Protein AF-0000000084536322 (afdb_homodimer)

pLDDT: mean 91.1, std 12.78, range [29.62, 98.75]

Nearest PDB structures (foldseek):
  8w9m-assembly1_B  TM=7.517E-01  e=1.528E-09  Nostoc sp. PCC 7120 = FACHB-418
  7ahd-assembly1_A  TM=7.537E-01  e=4.329E-07  Lactococcus lactis subsp. lactis
  7ahc-assembly1_B  TM=7.814E-01  e=4.216E-06  Lactococcus lactis subsp. lactis
  7ahh-assembly1_B  TM=7.239E-01  e=2.093E-06  Lactococcus lactis subsp. lactis
  7ahh-assembly1_A  TM=7.324E-01  e=3.387E-06  Lactococcus lactis subsp. lactis

Foldseek 3Di:
DVVVVVCVVVVVVVVVVVVVVVLVVQQCCCVPPVVDCLVHNHPVLLVVLLVVCVVVCQLVVQAVLLVLLLVLLLVLLCVQQLVLLLCLQLDVVSVVVCVVVCVVLVPPQLLVCLVVLCVVPNQDSSSLSSSLNSQQNNLLSVLSSVQSNPQDVVQLVVVVVVPPDDPVSCCVPGSCLSSVVSNLVSNLVSLVRSLVSSLSNLCPGHCGHLSVQLNVCNVVSNVSNNVNSVVSSVVVSVVVSVVSCVVCVVPNCVVVVPPPD/DVVVVVCVVVVVVVVVVVVVVVLVVQQCCCVPPVVDCLVHNHPVLLVVLLVVCVVVCQLVVQAVLLVLLLVLLLVLLCVQQLVLLLCLQLDVVSVVVCVVVCVVLVVPQLLVCLVVLCVVPNQDSSSLSSSLNSQQNNLLSVLSSVQSNPQDVVQVVVVVVVPPDDPVSCCVPGSCLSSVVSNLVSNLNSLVRSLVSSLSNLCPGHCGHLSVQLNVCSVVSNVSNNVNSVVSSVVVSVVVSVVSCVVCVVPNCVVVVPPVD

InterPro domains:
  IPR000515 ABC transporter type 1, transmembrane domain MetI-like [PF00528] (81-246)
  IPR000515 ABC transporter type 1, transmembrane domain MetI-like [PS50928] (63-244)
  IPR000515 ABC transporter type 1, transmembrane domain MetI-like [cd06261] (64-241)
  IPR035906 MetI-like superfamily [G3DSA:1.10.3720.10] (55-249)
  IPR035906 MetI-like superfamily [SSF161098] (57-245)

Secondary structure (DSSP, 8-state):
-HHHHHHHHHHHHHHHHHHHHHHHHHHHIIIIII--TTT---HHHHHHHHHHHHHHTHHHHHHHHHHHHHHHHHHHHHHHHHHHHHHHHH-HHHHHHHHHHHHHHTTS-GGGGHHHHHHHH-SSHHHHHHHHHHHHHHHHHHHHHHHHHT--HHHHHHHHHTT--SHHHHIIIIIHHHHHHHHHHHHHHHHHHHHHHHHHHHHHH-SSSHHHHHHHHHHTT-HHHHHHHHHHHHHHHHHHHHHHHHHHHHHTSTTTTTTT-/-HHHHHHHHHHHHHHHHHHHHHHHHHHHIIIIII--TTT---HHHHHHHHHHHHHHTHHHHHHHHHHHHHHHHHHHHHHHHHHHHHHHHH-HHHHHHHHHHHHHHTTS-GGGGHHHHHHHH-SSHHHHHHHHHHHHHHHHHHHHHHHHHT--HHHHHHHHHTT---HHHHIIIIIHHHHHHHHHHHHHHHHHHHHHHHHHHHHHH-SSSHHHHHHHHHHTT-HHHHHHHHHHHHHHHHHHHHHHHHHHHHHTSTTTTTTT-

Solvent-accessible surface area (backbone atoms only — not comparable to full-atom values): 24851 Å² total; per-residue (Å²): 117,66,64,64,52,49,50,50,51,53,52,51,43,45,32,53,48,32,52,52,48,51,48,50,50,44,33,45,42,18,63,68,67,64,62,35,52,73,79,36,46,30,56,67,47,26,53,53,41,44,50,52,37,57,73,71,45,51,53,56,57,21,46,48,46,41,49,50,21,48,48,47,6,49,51,50,18,50,68,48,13,43,56,50,7,43,44,33,25,73,32,68,67,49,26,46,37,47,47,60,57,48,66,64,53,63,48,32,51,33,68,70,43,44,66,57,25,34,66,76,51,36,71,36,57,63,15,25,6,48,27,12,16,56,34,21,21,54,44,22,20,53,24,22,20,50,19,38,58,62,47,59,62,66,61,55,51,52,38,38,73,75,63,46,72,49,65,69,54,40,39,62,72,45,37,44,67,66,14,41,67,34,34,52,51,12,46,55,55,14,51,58,43,16,51,50,26,34,40,52,24,15,40,74,38,37,87,52,24,45,32,15,47,30,44,52,26,49,75,68,59,34,38,25,50,23,51,38,37,38,51,47,52,10,52,53,50,48,50,50,51,51,50,49,49,53,52,43,52,64,64,72,39,50,73,62,65,61,67,77,112,118,66,64,64,50,49,51,49,49,51,51,49,43,44,32,51,48,32,51,52,50,51,49,50,50,44,32,45,40,18,65,69,67,64,63,34,52,72,79,36,46,29,56,67,47,26,54,51,40,43,50,50,37,57,72,70,45,51,52,57,57,21,47,49,45,41,49,50,20,49,48,48,6,49,51,49,16,50,68,48,12,42,56,50,7,42,45,31,24,73,32,69,67,49,27,44,39,46,46,61,55,47,66,63,54,61,46,31,53,34,67,70,43,43,64,56,26,34,67,76,51,35,70,35,58,63,15,25,6,46,28,12,16,57,35,19,20,51,45,23,20,54,24,22,18,49,19,38,56,61,48,59,62,65,61,54,51,51,38,37,74,74,65,46,72,48,66,69,54,41,40,64,72,45,38,44,67,67,13,40,69,36,33,51,53,13,46,54,54,13,50,57,43,17,51,48,26,33,40,53,24,16,39,75,39,37,86,52,24,46,31,16,48,30,45,52,26,49,76,70,61,34,37,26,50,24,52,37,36,39,51,48,52,10,51,52,51,48,50,51,52,51,51,50,50,54,53,43,51,66,65,71,40,51,72,63,67,59,68,78,111

Radius of gyration: 25.22 Å; Cα contacts (8 Å, |Δi|>4): 757; chains: 2; bounding box: 66×64×73 Å

Sequence (522 aa):
MNVNFIKTVKEKGIEALSLIVAIAIWQLAADVIVQNKFKLPSFYDVIISFSAIVKSGLIFTDTLTSLINFAIGIAGAFVIGIPLGIAMGWFKDINRAVDPIIEILRPIPPIAWIPFAIIWFGLTHQAAGFVVFAGMVFPIIINTYTGFKNVPKVYVEAARVLGCTRNLDLIRYIAIPSAMPSIVAGIRIAMGVGWMCLVAAEMFGSDSGLGYEIWHNYYMHRMDFVLVYMLLLGFVGLLIDRFFRHYVNAKLLRWTSGTVVMNVNFIKTVKEKGIEALSLIVAIAIWQLAADVIVQNKFKLPSFYDVIISFSAIVKSGLIFTDTLTSLINFAIGIAGAFVIGIPLGIAMGWFKDINRAVDPIIEILRPIPPIAWIPFAIIWFGLTHQAAGFVVFAGMVFPIIINTYTGFKNVPKVYVEAARVLGCTRNLDLIRYIAIPSAMPSIVAGIRIAMGVGWMCLVAAEMFGSDSGLGYEIWHNYYMHRMDFVLVYMLLLGFVGLLIDRFFRHYVNAKLLRWTSGTVV

Structure (mmCIF, N/CA/C/O backbone):
data_AF-0000000084536322-model_v1
#
loop_
_entity.id
_entity.type
_entity.pdbx_description
1 polymer 'ABC-type nitrate/sulfonate/bicarbonate transport system, permease component'
#
loop_
_atom_site.group_PDB
_atom_site.id
_atom_site.type_symbol
_atom_site.label_atom_id
_atom_site.label_alt_id
_atom_site.label_comp_id
_atom_site.label_asym_id
_atom_site.label_entity_id
_atom_site.label_seq_id
_atom_site.pdbx_PDB_ins_code
_atom_site.Cartn_x
_atom_site.Cartn_y
_atom_site.Cartn_z
_atom_site.occupancy
_atom_site.B_iso_or_equiv
_atom_site.auth_seq_id
_atom_site.auth_comp_id
_atom_site.auth_asym_id
_atom_site.auth_atom_id
_atom_site.pdbx_PDB_model_num
ATOM 1 N N . MET A 1 1 ? -15.969 12.898 40.719 1 42.91 1 MET A N 1
ATOM 2 C CA . MET A 1 1 ? -15.008 11.805 40.562 1 42.91 1 MET A CA 1
ATOM 3 C C . MET A 1 1 ? -15.695 10.555 40.031 1 42.91 1 MET A C 1
ATOM 5 O O . MET A 1 1 ? -15.117 9.812 39.219 1 42.91 1 MET A O 1
ATOM 9 N N . ASN A 1 2 ? -16.891 10.289 40.531 1 48.12 2 ASN A N 1
ATOM 10 C CA . ASN A 1 2 ? -17.672 9.094 40.219 1 48.12 2 ASN A CA 1
ATOM 11 C C . ASN A 1 2 ? -18.266 9.156 38.812 1 48.12 2 ASN A C 1
ATOM 13 O O . ASN A 1 2 ? -18.547 8.117 38.219 1 48.12 2 ASN A O 1
ATOM 17 N N . VAL A 1 3 ? -18.531 10.414 38.406 1 50.44 3 VAL A N 1
ATOM 18 C CA . VAL A 1 3 ? -19.203 10.594 37.125 1 50.44 3 VAL A CA 1
ATOM 19 C C . VAL A 1 3 ? -18.25 10.211 36 1 50.44 3 VAL A C 1
ATOM 21 O O . VAL A 1 3 ? -18.656 9.57 35.031 1 50.44 3 VAL A O 1
ATOM 24 N N . ASN A 1 4 ? -16.969 10.555 36.188 1 54.44 4 ASN A N 1
ATOM 25 C CA . ASN A 1 4 ? -15.969 10.211 35.156 1 54.44 4 ASN A CA 1
ATOM 26 C C . ASN A 1 4 ? -15.773 8.703 35.062 1 54.44 4 ASN A C 1
ATOM 28 O O . ASN A 1 4 ? -15.508 8.172 34 1 54.44 4 ASN A O 1
ATOM 32 N N . PHE A 1 5 ? -15.914 8.078 36.312 1 51.12 5 PHE A N 1
ATOM 33 C CA . PHE A 1 5 ? -15.75 6.629 36.344 1 51.12 5 PHE A CA 1
ATOM 34 C C . PHE A 1 5 ? -16.922 5.926 35.688 1 51.12 5 PHE A C 1
ATOM 36 O O . PHE A 1 5 ? -16.734 4.918 35 1 51.12 5 PHE A O 1
ATOM 43 N N . ILE A 1 6 ? -18.125 6.387 35.906 1 49.25 6 ILE A N 1
ATOM 44 C CA . ILE A 1 6 ? -19.328 5.781 35.312 1 49.25 6 ILE A CA 1
ATOM 45 C C . ILE A 1 6 ? -19.328 5.965 33.812 1 49.25 6 ILE A C 1
ATOM 47 O O . ILE A 1 6 ? -19.781 5.082 33.062 1 49.25 6 ILE A O 1
ATOM 51 N N . LYS A 1 7 ? -18.906 7.109 33.406 1 56.84 7 LYS A N 1
ATOM 52 C CA . LYS A 1 7 ? -18.812 7.391 31.969 1 56.84 7 LYS A CA 1
ATOM 53 C C . LYS A 1 7 ? -17.828 6.457 31.297 1 56.84 7 LYS A C 1
ATOM 55 O O . LYS A 1 7 ? -18.094 5.941 30.203 1 56.84 7 LYS A O 1
ATOM 60 N N . THR A 1 8 ? -16.875 6.129 32.062 1 63.84 8 THR A N 1
ATOM 61 C CA . THR A 1 8 ? -15.844 5.254 31.516 1 63.84 8 THR A CA 1
ATOM 62 C C . THR A 1 8 ? -16.344 3.814 31.438 1 63.84 8 THR A C 1
ATOM 64 O O . THR A 1 8 ? -16.109 3.125 30.453 1 63.84 8 THR A O 1
ATOM 67 N N . VAL A 1 9 ? -17.219 3.465 32.469 1 62.06 9 VAL A N 1
ATOM 68 C CA . VAL A 1 9 ? -17.734 2.102 32.5 1 62.06 9 VAL A CA 1
ATOM 69 C C . VAL A 1 9 ? -18.812 1.938 31.438 1 62.06 9 VAL A C 1
ATOM 71 O O . VAL A 1 9 ? -18.875 0.903 30.766 1 62.06 9 VAL A O 1
ATOM 74 N N . LYS A 1 10 ? -19.609 2.939 31.266 1 66.88 10 LYS A N 1
ATOM 75 C CA . LYS A 1 10 ? -20.656 2.908 30.25 1 66.88 10 LYS A CA 1
ATOM 76 C C . LYS A 1 10 ? -20.062 2.9 28.844 1 66.88 10 LYS A C 1
ATOM 78 O O . LYS A 1 10 ? -20.547 2.176 27.969 1 66.88 10 LYS A O 1
ATOM 83 N N . GLU A 1 11 ? -19.109 3.721 28.828 1 73.75 11 GLU A N 1
ATOM 84 C CA . GLU A 1 11 ? -18.438 3.787 27.531 1 73.75 11 GLU A CA 1
ATOM 85 C C . GLU A 1 11 ? -17.766 2.457 27.188 1 73.75 11 GLU A C 1
ATOM 87 O O . GLU A 1 11 ? -17.859 1.983 26.062 1 73.75 11 GLU A O 1
ATOM 92 N N . LYS A 1 12 ? -17.188 1.892 28.141 1 80.62 12 LYS A N 1
ATOM 93 C CA . LYS A 1 12 ? -16.562 0.585 27.938 1 80.62 12 LYS A CA 1
ATOM 94 C C . LYS A 1 12 ? -17.625 -0.498 27.719 1 80.62 12 LYS A C 1
ATOM 96 O O . LYS A 1 12 ? -17.375 -1.484 27.031 1 80.62 12 LYS A O 1
ATOM 101 N N . GLY A 1 13 ? -18.703 -0.196 28.203 1 87 13 GLY A N 1
ATOM 102 C CA . GLY A 1 13 ? -19.797 -1.136 28.062 1 87 13 GLY A CA 1
ATOM 103 C C . GLY A 1 13 ? -20.328 -1.216 26.656 1 87 13 GLY A C 1
ATOM 104 O O . GLY A 1 13 ? -20.562 -2.309 26.125 1 87 13 GLY A O 1
ATOM 105 N N . ILE A 1 14 ? -20.453 -0.108 26 1 89.81 14 ILE A N 1
ATOM 106 C CA . ILE A 1 14 ? -20.969 -0.072 24.641 1 89.81 14 ILE A CA 1
ATOM 107 C C . ILE A 1 14 ? -19.969 -0.75 23.703 1 89.81 14 ILE A C 1
ATOM 109 O O . ILE A 1 14 ? -20.359 -1.472 22.781 1 89.81 14 ILE A O 1
ATOM 113 N N . GLU A 1 15 ? -18.75 -0.482 23.891 1 90.88 15 GLU A N 1
ATOM 114 C CA . GLU A 1 15 ? -17.703 -1.081 23.078 1 90.88 15 GLU A CA 1
ATOM 115 C C . GLU A 1 15 ? -17.703 -2.602 23.203 1 90.88 15 GLU A C 1
ATOM 117 O O . GLU A 1 15 ? -17.625 -3.316 22.203 1 90.88 15 GLU A O 1
ATOM 122 N N . ALA A 1 16 ? -17.766 -3.094 24.422 1 92.62 16 ALA A N 1
ATOM 123 C CA . ALA A 1 16 ? -17.781 -4.535 24.656 1 92.62 16 ALA A CA 1
ATOM 124 C C . ALA A 1 16 ? -19.047 -5.168 24.078 1 92.62 16 ALA A C 1
ATOM 126 O O . ALA A 1 16 ? -18.984 -6.246 23.484 1 92.62 16 ALA A O 1
ATOM 127 N N . LEU A 1 17 ? -20.094 -4.52 24.266 1 93.62 17 LEU A N 1
ATOM 128 C CA . LEU A 1 17 ? -21.359 -5.023 23.75 1 93.62 17 LEU A CA 1
ATOM 129 C C . LEU A 1 17 ? -21.344 -5.086 22.234 1 93.62 17 LEU A C 1
ATOM 131 O O . LEU A 1 17 ? -21.875 -6.02 21.641 1 93.62 17 LEU A O 1
ATOM 135 N N . SER A 1 18 ? -20.797 -4.086 21.672 1 93.38 18 SER A N 1
ATOM 136 C CA . SER A 1 18 ? -20.719 -4.055 20.219 1 93.38 18 SER A CA 1
ATOM 137 C C . SER A 1 18 ? -19.922 -5.23 19.688 1 93.38 18 SER A C 1
ATOM 139 O O . SER A 1 18 ? -20.281 -5.832 18.672 1 93.38 18 SER A O 1
ATOM 141 N N . LEU A 1 19 ? -18.812 -5.523 20.25 1 94.12 19 LEU A N 1
ATOM 142 C CA . LEU A 1 19 ? -17.969 -6.637 19.828 1 94.12 19 LEU A CA 1
ATOM 143 C C . LEU A 1 19 ? -18.703 -7.965 20 1 94.12 19 LEU A C 1
ATOM 145 O O . LEU A 1 19 ? -18.641 -8.836 19.125 1 94.12 19 LEU A O 1
ATOM 149 N N . ILE A 1 20 ? -19.375 -8.117 21.109 1 95.56 20 ILE A N 1
ATOM 150 C CA . ILE A 1 20 ? -20.125 -9.336 21.406 1 95.56 20 ILE A CA 1
ATOM 151 C C . ILE A 1 20 ? -21.25 -9.516 20.375 1 95.56 20 ILE A C 1
ATOM 153 O O . ILE A 1 20 ? -21.453 -10.609 19.844 1 95.56 20 ILE A O 1
ATOM 157 N N . VAL A 1 21 ? -21.875 -8.461 20.094 1 95.69 21 VAL A N 1
ATOM 158 C CA . VAL A 1 21 ? -22.953 -8.5 19.125 1 95.69 21 VAL A CA 1
ATOM 159 C C . VAL A 1 21 ? -22.406 -8.828 17.75 1 95.69 21 VAL A C 1
ATOM 161 O O . VAL A 1 21 ? -22.984 -9.617 17 1 95.69 21 VAL A O 1
ATOM 164 N N . ALA A 1 22 ? -21.297 -8.195 17.406 1 94.88 22 ALA A N 1
ATOM 165 C CA . ALA A 1 22 ? -20.656 -8.453 16.109 1 94.88 22 ALA A CA 1
ATOM 166 C C . ALA A 1 22 ? -20.266 -9.922 15.977 1 94.88 22 ALA A C 1
ATOM 168 O O . ALA A 1 22 ? -20.469 -10.531 14.93 1 94.88 22 ALA A O 1
ATOM 169 N N . ILE A 1 23 ? -19.75 -10.461 17 1 96 23 ILE A N 1
ATOM 170 C CA . ILE A 1 23 ? -19.344 -11.859 17 1 96 23 ILE A CA 1
ATOM 171 C C . ILE A 1 23 ? -20.578 -12.766 16.906 1 96 23 ILE A C 1
ATOM 173 O O . ILE A 1 23 ? -20.562 -13.758 16.172 1 96 23 ILE A O 1
ATOM 177 N N . ALA A 1 24 ? -21.609 -12.445 17.641 1 96.62 24 ALA A N 1
ATOM 178 C CA . ALA A 1 24 ? -22.844 -13.219 17.609 1 96.62 24 ALA A CA 1
ATOM 179 C C . ALA A 1 24 ? -23.469 -13.188 16.219 1 96.62 24 ALA A C 1
ATOM 181 O O . ALA A 1 24 ? -23.922 -14.219 15.703 1 96.62 24 ALA A O 1
ATOM 182 N N . ILE A 1 25 ? -23.453 -12.055 15.633 1 96.12 25 ILE A N 1
ATOM 183 C CA . ILE A 1 25 ? -24 -11.914 14.289 1 96.12 25 ILE A CA 1
ATOM 184 C C . ILE A 1 25 ? -23.172 -12.742 13.312 1 96.12 25 ILE A C 1
ATOM 186 O O . ILE A 1 25 ? -23.719 -13.422 12.445 1 96.12 25 ILE A O 1
ATOM 190 N N . TRP A 1 26 ? -21.875 -12.664 13.461 1 95.88 26 TRP A N 1
ATOM 191 C CA . TRP A 1 26 ? -20.969 -13.438 12.617 1 95.88 26 TRP A CA 1
ATOM 192 C C . TRP A 1 26 ? -21.203 -14.93 12.781 1 95.88 26 TRP A C 1
ATOM 194 O O . TRP A 1 26 ? -21.344 -15.656 11.797 1 95.88 26 TRP A O 1
ATOM 204 N N . GLN A 1 27 ? -21.359 -15.367 13.977 1 96.44 27 GLN A N 1
ATOM 205 C CA . GLN A 1 27 ? -21.609 -16.781 14.266 1 96.44 27 GLN A CA 1
ATOM 206 C C . GLN A 1 27 ? -22.938 -17.234 13.656 1 96.44 27 GLN A C 1
ATOM 208 O O . GLN A 1 27 ? -23 -18.297 13.023 1 96.44 27 GLN A O 1
ATOM 213 N N . LEU A 1 28 ? -23.906 -16.438 13.82 1 96.56 28 LEU A N 1
ATOM 214 C CA . LEU A 1 28 ? -25.234 -16.766 13.312 1 96.56 28 LEU A CA 1
ATOM 215 C C . LEU A 1 28 ? -25.25 -16.734 11.789 1 96.56 28 LEU A C 1
ATOM 217 O O . LEU A 1 28 ? -25.875 -17.594 11.156 1 96.56 28 LEU A O 1
ATOM 221 N N . ALA A 1 29 ? -24.609 -15.742 11.242 1 96.06 29 ALA A N 1
ATOM 222 C CA . ALA A 1 29 ? -24.562 -15.633 9.789 1 96.06 29 ALA A CA 1
ATOM 223 C C . ALA A 1 29 ? -23.875 -16.844 9.172 1 96.06 29 ALA A C 1
ATOM 225 O O . ALA A 1 29 ? -24.312 -17.375 8.156 1 96.06 29 ALA A O 1
ATOM 226 N N . ALA A 1 30 ? -22.812 -17.266 9.742 1 96.12 30 ALA A N 1
ATOM 227 C CA . ALA A 1 30 ? -22.047 -18.406 9.219 1 96.12 30 ALA A CA 1
ATOM 228 C C . ALA A 1 30 ? -22.812 -19.703 9.359 1 96.12 30 ALA A C 1
ATOM 230 O O . ALA A 1 30 ? -22.922 -20.484 8.414 1 96.12 30 ALA A O 1
ATOM 231 N N . ASP A 1 31 ? -23.5 -19.875 10.516 1 94.81 31 ASP A N 1
ATOM 232 C CA . ASP A 1 31 ? -24.094 -21.172 10.844 1 94.81 31 ASP A CA 1
ATOM 233 C C . ASP A 1 31 ? -25.516 -21.281 10.297 1 94.81 31 ASP A C 1
ATOM 235 O O . ASP A 1 31 ? -25.969 -22.375 9.961 1 94.81 31 ASP A O 1
ATOM 239 N N . VAL A 1 32 ? -26.203 -20.156 10.219 1 94.5 32 VAL A N 1
ATOM 240 C CA . VAL A 1 32 ? -27.625 -20.234 9.914 1 94.5 32 VAL A CA 1
ATOM 241 C C . VAL A 1 32 ? -27.875 -19.734 8.492 1 94.5 32 VAL A C 1
ATOM 243 O O . VAL A 1 32 ? -28.703 -20.297 7.773 1 94.5 32 VAL A O 1
ATOM 246 N N . ILE A 1 33 ? -27.203 -18.75 8.07 1 93.62 33 ILE A N 1
ATOM 247 C CA . ILE A 1 33 ? -27.484 -18.141 6.781 1 93.62 33 ILE A CA 1
ATOM 248 C C . ILE A 1 33 ? -26.625 -18.781 5.695 1 93.62 33 ILE A C 1
ATOM 250 O O . ILE A 1 33 ? -27.156 -19.375 4.754 1 93.62 33 ILE A O 1
ATOM 254 N N . VAL A 1 34 ? -25.328 -18.734 5.801 1 94.06 34 VAL A N 1
ATOM 255 C CA . VAL A 1 34 ? -24.422 -19.203 4.766 1 94.06 34 VAL A CA 1
ATOM 256 C C . VAL A 1 34 ? -24.312 -20.734 4.832 1 94.06 34 VAL A C 1
ATOM 258 O O . VAL A 1 34 ? -24.375 -21.406 3.803 1 94.06 34 VAL A O 1
ATOM 261 N N . GLN A 1 35 ? -24.125 -21.328 5.949 1 94.62 35 GLN A N 1
ATOM 262 C CA . GLN A 1 35 ? -24.094 -22.766 6.203 1 94.62 35 GLN A CA 1
ATOM 263 C C . GLN A 1 35 ? -23.047 -23.453 5.324 1 94.62 35 GLN A C 1
ATOM 265 O O . GLN A 1 35 ? -23.312 -24.516 4.766 1 94.62 35 GLN A O 1
ATOM 270 N N . ASN A 1 36 ? -22.031 -22.812 4.945 1 95.62 36 ASN A N 1
ATOM 271 C CA . ASN A 1 36 ? -20.891 -23.297 4.176 1 95.62 36 ASN A CA 1
ATOM 272 C C . ASN A 1 36 ? -19.578 -22.75 4.711 1 95.62 36 ASN A C 1
ATOM 274 O O . ASN A 1 36 ? -19.266 -21.578 4.496 1 95.62 36 ASN A O 1
ATOM 278 N N . LYS A 1 37 ? -18.781 -23.578 5.324 1 93.81 37 LYS A N 1
ATOM 279 C CA . LYS A 1 37 ? -17.547 -23.172 5.977 1 93.81 37 LYS A CA 1
ATOM 280 C C . LYS A 1 37 ? -16.516 -22.672 4.953 1 93.81 37 LYS A C 1
ATOM 282 O O . LYS A 1 37 ? -15.602 -21.938 5.297 1 93.81 37 LYS A O 1
ATOM 287 N N . PHE A 1 38 ? -16.703 -23.156 3.74 1 95.12 38 PHE A N 1
ATOM 288 C CA . PHE A 1 38 ? -15.805 -22.719 2.672 1 95.12 38 PHE A CA 1
ATOM 289 C C . PHE A 1 38 ? -16.047 -21.266 2.303 1 95.12 38 PHE A C 1
ATOM 291 O O . PHE A 1 38 ? -15.117 -20.547 1.947 1 95.12 38 PHE A O 1
ATOM 298 N N . LYS A 1 39 ? -17.281 -20.891 2.455 1 95.81 39 LYS A N 1
ATOM 299 C CA . LYS A 1 39 ? -17.656 -19.531 2.109 1 95.81 39 LYS A CA 1
ATOM 300 C C . LYS A 1 39 ? -17.484 -18.594 3.305 1 95.81 39 LYS A C 1
ATOM 302 O O . LYS A 1 39 ? -17.062 -17.453 3.148 1 95.81 39 LYS A O 1
ATOM 307 N N . LEU A 1 40 ? -17.812 -19.062 4.453 1 97.5 40 LEU A N 1
ATOM 308 C CA . LEU A 1 40 ? -17.703 -18.25 5.66 1 97.5 40 LEU A CA 1
ATOM 309 C C . LEU A 1 40 ? -17.547 -19.141 6.895 1 97.5 40 LEU A C 1
ATOM 311 O O . LEU A 1 40 ? -18.531 -19.609 7.457 1 97.5 40 LEU A O 1
ATOM 315 N N . PRO A 1 41 ? -16.297 -19.25 7.316 1 97.75 41 PRO A N 1
ATOM 316 C CA . PRO A 1 41 ? -16.141 -19.953 8.586 1 97.75 41 PRO A CA 1
ATOM 317 C C . PRO A 1 41 ? -16.734 -19.203 9.773 1 97.75 41 PRO A C 1
ATOM 319 O O . PRO A 1 41 ? -16.766 -17.969 9.766 1 97.75 41 PRO A O 1
ATOM 322 N N . SER A 1 42 ? -17.172 -19.969 10.766 1 97.38 42 SER A N 1
ATOM 323 C CA . SER A 1 42 ? -17.766 -19.344 11.953 1 97.38 42 SER A CA 1
ATOM 324 C C . SER A 1 42 ? -16.672 -18.844 12.906 1 97.38 42 SER A C 1
ATOM 326 O O . SER A 1 42 ? -15.508 -19.188 12.75 1 97.38 42 SER A O 1
ATOM 328 N N . PHE A 1 43 ? -17.156 -18 13.789 1 97.19 43 PHE A N 1
ATOM 329 C CA . PHE A 1 43 ? -16.25 -17.531 14.82 1 97.19 43 PHE A CA 1
ATOM 330 C C . PHE A 1 43 ? -15.68 -18.688 15.617 1 97.19 43 PHE A C 1
ATOM 332 O O . PHE A 1 43 ? -14.484 -18.719 15.93 1 97.19 43 PHE A O 1
ATOM 339 N N . TYR A 1 44 ? -16.469 -19.609 15.859 1 96.62 44 TYR A N 1
ATOM 340 C CA . TYR A 1 44 ? -16.062 -20.797 16.609 1 96.62 44 TYR A CA 1
ATOM 341 C C . TYR A 1 44 ? -15 -21.562 15.844 1 96.62 44 TYR A C 1
ATOM 343 O O . TYR A 1 44 ? -14 -22 16.422 1 96.62 44 TYR A O 1
ATOM 351 N N . ASP A 1 45 ? -15.18 -21.734 14.539 1 97.5 45 ASP A N 1
ATOM 352 C CA . ASP A 1 45 ? -14.203 -22.422 13.703 1 97.5 45 ASP A CA 1
ATOM 353 C C . ASP A 1 45 ? -12.844 -21.719 13.758 1 97.5 45 ASP A C 1
ATOM 355 O O . ASP A 1 45 ? -11.805 -22.375 13.82 1 97.5 45 ASP A O 1
ATOM 359 N N . VAL A 1 46 ? -12.891 -20.453 13.75 1 97.56 46 VAL A N 1
ATOM 360 C CA . VAL A 1 46 ? -11.68 -19.656 13.727 1 97.56 46 VAL A CA 1
ATOM 361 C C . VAL A 1 46 ? -10.938 -19.797 15.055 1 97.56 46 VAL A C 1
ATOM 363 O O . VAL A 1 46 ? -9.711 -19.891 15.078 1 97.56 46 VAL A O 1
ATOM 366 N N . ILE A 1 47 ? -11.68 -19.859 16.156 1 97.25 47 ILE A N 1
ATOM 367 C CA . ILE A 1 47 ? -11.07 -20 17.469 1 97.25 47 ILE A CA 1
ATOM 368 C C . ILE A 1 47 ? -10.398 -21.375 17.594 1 97.25 47 ILE A C 1
ATOM 370 O O . ILE A 1 47 ? -9.297 -21.484 18.141 1 97.25 47 ILE A O 1
ATOM 374 N N . ILE A 1 48 ? -11.008 -22.359 17.078 1 97.38 48 ILE A N 1
ATOM 375 C CA . ILE A 1 48 ? -10.461 -23.703 17.125 1 97.38 48 ILE A CA 1
ATOM 376 C C . ILE A 1 48 ? -9.203 -23.797 16.266 1 97.38 48 ILE A C 1
ATOM 378 O O . ILE A 1 48 ? -8.188 -24.359 16.688 1 97.38 48 ILE A O 1
ATOM 382 N N . SER A 1 49 ? -9.305 -23.234 15.094 1 97.75 49 SER A N 1
ATOM 383 C CA . SER A 1 49 ? -8.156 -23.25 14.203 1 97.75 49 SER A CA 1
ATOM 384 C C . SER A 1 49 ? -6.992 -22.453 14.789 1 97.75 49 SER A C 1
ATOM 386 O O . SER A 1 49 ? -5.828 -22.828 14.633 1 97.75 49 SER A O 1
ATOM 388 N N . PHE A 1 50 ? -7.363 -21.359 15.422 1 97.44 50 PHE A N 1
ATOM 389 C CA . PHE A 1 50 ? -6.328 -20.578 16.094 1 97.44 50 PHE A CA 1
ATOM 390 C C . PHE A 1 50 ? -5.633 -21.406 17.172 1 97.44 50 PHE A C 1
ATOM 392 O O . PHE A 1 50 ? -4.406 -21.406 17.266 1 97.44 50 PHE A O 1
ATOM 399 N N . SER A 1 51 ? -6.395 -22.109 17.938 1 96.69 51 SER A N 1
ATOM 400 C CA . SER A 1 51 ? -5.852 -22.953 19 1 96.69 51 SER A CA 1
ATOM 401 C C . SER A 1 51 ? -4.957 -24.047 18.422 1 96.69 51 SER A C 1
ATOM 403 O O . SER A 1 51 ? -3.924 -24.391 19.016 1 96.69 51 SER A O 1
ATOM 405 N N . ALA A 1 52 ? -5.312 -24.547 17.328 1 96.56 52 ALA A N 1
ATOM 406 C CA . ALA A 1 52 ? -4.527 -25.594 16.672 1 96.56 52 ALA A CA 1
ATOM 407 C C . ALA A 1 52 ? -3.172 -25.062 16.219 1 96.56 52 ALA A C 1
ATOM 409 O O . ALA A 1 52 ? -2.15 -25.734 16.375 1 96.56 52 ALA A O 1
ATOM 410 N N . ILE A 1 53 ? -3.164 -23.859 15.664 1 95.75 53 ILE A N 1
ATOM 411 C CA . ILE A 1 53 ? -1.938 -23.25 15.164 1 95.75 53 ILE A CA 1
ATOM 412 C C . ILE A 1 53 ? -1.002 -22.938 16.328 1 95.75 53 ILE A C 1
ATOM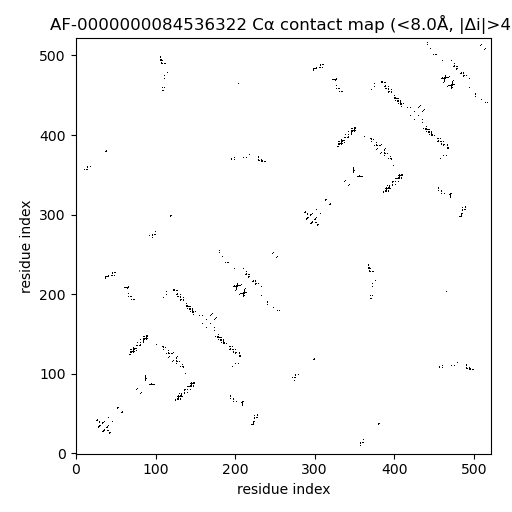 414 O O . ILE A 1 53 ? 0.211 -23.125 16.219 1 95.75 53 ILE A O 1
ATOM 418 N N . VAL A 1 54 ? -1.554 -22.484 17.453 1 94.94 54 VAL A N 1
ATOM 419 C CA . VAL A 1 54 ? -0.764 -22.156 18.625 1 94.94 54 VAL A CA 1
ATOM 420 C C . VAL A 1 54 ? -0.157 -23.422 19.234 1 94.94 54 VAL A C 1
ATOM 422 O O . VAL A 1 54 ? 1.022 -23.438 19.578 1 94.94 54 VAL A O 1
ATOM 425 N N . LYS A 1 55 ? -0.935 -24.438 19.297 1 95.44 55 LYS A N 1
ATOM 426 C CA . LYS A 1 55 ? -0.495 -25.703 19.891 1 95.44 55 LYS A CA 1
ATOM 427 C C . LYS A 1 55 ? 0.602 -26.359 19.062 1 95.44 55 LYS A C 1
ATOM 429 O O . LYS A 1 55 ? 1.518 -26.984 19.609 1 95.44 55 LYS A O 1
ATOM 434 N N . SER A 1 56 ? 0.553 -26.219 17.781 1 94.38 56 SER A N 1
ATOM 435 C CA . SER A 1 56 ? 1.53 -26.828 16.891 1 94.38 56 SER A CA 1
ATOM 436 C C . SER A 1 56 ? 2.836 -26.047 16.875 1 94.38 56 SER A C 1
ATOM 438 O O . SER A 1 56 ? 3.867 -26.562 16.422 1 94.38 56 SER A O 1
ATOM 440 N N . GLY A 1 57 ? 2.805 -24.75 17.297 1 92.75 57 GLY A N 1
ATOM 441 C CA . GLY A 1 57 ? 3.986 -23.891 17.281 1 92.75 57 GLY A CA 1
ATOM 442 C C . GLY A 1 57 ? 4.23 -23.25 15.938 1 92.75 57 GLY A C 1
ATOM 443 O O . GLY A 1 57 ? 5.145 -22.438 15.789 1 92.75 57 GLY A O 1
ATOM 444 N N . LEU A 1 58 ? 3.418 -23.531 14.969 1 90.75 58 LEU A N 1
ATOM 445 C CA . LEU A 1 58 ? 3.541 -23 13.617 1 90.75 58 LEU A CA 1
ATOM 446 C C . LEU A 1 58 ? 3.438 -21.484 13.625 1 90.75 58 LEU A C 1
ATOM 448 O O . LEU A 1 58 ? 4.039 -20.812 12.781 1 90.75 58 LEU A O 1
ATOM 452 N N . ILE A 1 59 ? 2.73 -21.031 14.578 1 92.62 59 ILE A N 1
ATOM 453 C CA . ILE A 1 59 ? 2.537 -19.594 14.688 1 92.62 59 ILE A CA 1
ATOM 454 C C . ILE A 1 59 ? 3.887 -18.906 14.875 1 92.62 59 ILE A C 1
ATOM 456 O O . ILE A 1 59 ? 4.133 -17.844 14.297 1 92.62 59 ILE A O 1
ATOM 460 N N . PHE A 1 60 ? 4.805 -19.438 15.609 1 94.31 60 PHE A N 1
ATOM 461 C CA . PHE A 1 60 ? 6.098 -18.828 15.898 1 94.31 60 PHE A CA 1
ATOM 462 C C . PHE A 1 60 ? 7.016 -18.906 14.68 1 94.31 60 PHE A C 1
ATOM 464 O O . PHE A 1 60 ? 7.652 -17.922 14.32 1 94.31 60 PHE A O 1
ATOM 471 N N . THR A 1 61 ? 7.023 -20.078 14.07 1 95.31 61 THR A N 1
ATOM 472 C CA . THR A 1 61 ? 7.891 -20.266 12.914 1 95.31 61 THR A CA 1
ATOM 473 C C . THR A 1 61 ? 7.438 -19.391 11.75 1 95.31 61 THR A C 1
ATOM 475 O O . THR A 1 61 ? 8.258 -18.75 11.086 1 95.31 61 THR A O 1
ATOM 478 N N . ASP A 1 62 ? 6.137 -19.328 11.516 1 97.12 62 ASP A N 1
ATOM 479 C CA . ASP A 1 62 ? 5.598 -18.516 10.43 1 97.12 62 ASP A CA 1
ATOM 480 C C . ASP A 1 62 ? 5.816 -17.031 10.695 1 97.12 62 ASP A C 1
ATOM 482 O O . ASP A 1 62 ? 6.176 -16.281 9.789 1 97.12 62 ASP A O 1
ATOM 486 N N . THR A 1 63 ? 5.609 -16.672 11.93 1 97.62 63 THR A N 1
ATOM 487 C CA . THR A 1 63 ? 5.793 -15.266 12.297 1 97.62 63 THR A CA 1
ATOM 488 C C . THR A 1 63 ? 7.262 -14.867 12.172 1 97.62 63 THR A C 1
ATOM 490 O O . THR A 1 63 ? 7.574 -13.797 11.641 1 97.62 63 THR A O 1
ATOM 493 N N . LEU A 1 64 ? 8.125 -15.695 12.602 1 97.44 64 LEU A N 1
ATOM 494 C CA . LEU A 1 64 ? 9.555 -15.406 12.523 1 97.44 64 LEU A CA 1
ATOM 495 C C . LEU A 1 64 ? 10 -15.281 11.07 1 97.44 64 LEU A C 1
ATOM 497 O O . LEU A 1 64 ? 10.789 -14.398 10.734 1 97.44 64 LEU A O 1
ATOM 501 N N . THR A 1 65 ? 9.516 -16.172 10.289 1 98 65 THR A N 1
ATOM 502 C CA . THR A 1 65 ? 9.844 -16.125 8.867 1 98 65 THR A CA 1
ATOM 503 C C . THR A 1 65 ? 9.398 -14.789 8.258 1 98 65 THR A C 1
ATOM 505 O O . THR A 1 65 ? 10.164 -14.156 7.527 1 98 65 THR A O 1
ATOM 508 N N . SER A 1 66 ? 8.18 -14.398 8.523 1 98.5 66 SER A N 1
ATOM 509 C CA . SER A 1 66 ? 7.668 -13.133 8 1 98.5 66 SER A CA 1
ATOM 510 C C . SER A 1 66 ? 8.484 -11.953 8.508 1 98.5 66 SER A C 1
ATOM 512 O O . SER A 1 66 ? 8.734 -11 7.77 1 98.5 66 SER A O 1
ATOM 514 N N . LEU A 1 67 ? 8.898 -12.047 9.766 1 98.06 67 LEU A N 1
ATOM 515 C CA . LEU A 1 67 ? 9.68 -10.961 10.344 1 98.06 67 LEU A CA 1
ATOM 516 C C . LEU A 1 67 ? 11.062 -10.883 9.703 1 98.06 67 LEU A C 1
ATOM 518 O O . LEU A 1 67 ? 11.602 -9.789 9.508 1 98.06 67 LEU A O 1
ATOM 522 N N . ILE A 1 68 ? 11.641 -11.992 9.391 1 98.19 68 ILE A N 1
ATOM 523 C CA . ILE A 1 68 ? 12.938 -12.031 8.727 1 98.19 68 ILE A CA 1
ATOM 524 C C . ILE A 1 68 ? 12.82 -11.43 7.328 1 98.19 68 ILE A C 1
ATOM 526 O O . ILE A 1 68 ? 13.633 -10.586 6.934 1 98.19 68 ILE A O 1
ATOM 530 N N . ASN A 1 69 ? 11.82 -11.891 6.605 1 98.62 69 ASN A N 1
ATOM 531 C CA . ASN A 1 69 ? 11.578 -11.336 5.281 1 98.62 69 ASN A CA 1
ATOM 532 C C . ASN A 1 69 ? 11.422 -9.82 5.332 1 98.62 69 ASN A C 1
ATOM 534 O O . ASN A 1 69 ? 11.992 -9.102 4.512 1 98.62 69 ASN A O 1
ATOM 538 N N . PHE A 1 70 ? 10.664 -9.383 6.285 1 98.44 70 PHE A N 1
ATOM 539 C CA . PHE A 1 70 ? 10.398 -7.961 6.461 1 98.44 70 PHE A CA 1
ATOM 540 C C . PHE A 1 70 ? 11.68 -7.211 6.793 1 98.44 70 PHE A C 1
ATOM 542 O O . PHE A 1 70 ? 11.938 -6.133 6.246 1 98.44 70 PHE A O 1
ATOM 549 N N . ALA A 1 71 ? 12.484 -7.773 7.641 1 98.19 71 ALA A N 1
ATOM 550 C CA . ALA A 1 71 ? 13.734 -7.152 8.078 1 98.19 71 ALA A CA 1
ATOM 551 C C . ALA A 1 71 ? 14.695 -6.992 6.902 1 98.19 71 ALA A C 1
ATOM 553 O O . ALA A 1 71 ? 15.414 -5.992 6.812 1 98.19 71 ALA A O 1
ATOM 554 N N . ILE A 1 72 ? 14.727 -7.891 6.074 1 98.5 72 ILE A N 1
ATOM 555 C CA . ILE A 1 72 ? 15.602 -7.832 4.906 1 98.5 72 ILE A CA 1
ATOM 556 C C . ILE A 1 72 ? 15.195 -6.664 4.012 1 98.5 72 ILE A C 1
ATOM 558 O O . ILE A 1 72 ? 16.047 -5.906 3.539 1 98.5 72 ILE A O 1
ATOM 562 N N . GLY A 1 73 ? 13.891 -6.57 3.795 1 98.62 73 GLY A N 1
ATOM 563 C CA . GLY A 1 73 ? 13.391 -5.453 3.008 1 98.62 73 GLY A CA 1
ATOM 564 C C . GLY A 1 73 ? 13.68 -4.105 3.635 1 98.62 73 GLY A C 1
ATOM 565 O O . GLY A 1 73 ? 14.086 -3.168 2.943 1 98.62 73 GLY A O 1
ATOM 566 N N . ILE A 1 74 ? 13.516 -4.039 4.93 1 97.94 74 ILE A N 1
ATOM 567 C CA . ILE A 1 74 ? 13.789 -2.812 5.676 1 97.94 74 ILE A CA 1
ATOM 568 C C . ILE A 1 74 ? 15.258 -2.441 5.551 1 97.94 74 ILE A C 1
ATOM 570 O O . ILE A 1 74 ? 15.594 -1.286 5.277 1 97.94 74 ILE A O 1
ATOM 574 N N . ALA A 1 75 ? 16.062 -3.414 5.758 1 98.44 75 ALA A N 1
ATOM 575 C CA . ALA A 1 75 ? 17.5 -3.184 5.684 1 98.44 75 ALA A CA 1
ATOM 576 C C . ALA A 1 75 ? 17.906 -2.656 4.309 1 98.44 75 ALA A C 1
ATOM 578 O O . ALA A 1 75 ? 18.656 -1.687 4.203 1 98.44 75 ALA A O 1
ATOM 579 N N . GLY A 1 76 ? 17.422 -3.254 3.311 1 98.56 76 GLY A N 1
ATOM 580 C CA . GLY A 1 76 ? 17.703 -2.781 1.963 1 98.56 76 GLY A CA 1
ATOM 581 C C . GLY A 1 76 ? 17.203 -1.369 1.711 1 98.56 76 GLY A C 1
ATOM 582 O O . GLY A 1 76 ? 17.906 -0.555 1.117 1 98.56 76 GLY A O 1
ATOM 583 N N . ALA A 1 77 ? 15.992 -1.106 2.156 1 98.62 77 ALA A N 1
ATOM 584 C CA . ALA A 1 77 ? 15.383 0.205 1.95 1 98.62 77 ALA A CA 1
ATOM 585 C C . ALA A 1 77 ? 16.156 1.292 2.689 1 98.62 77 ALA A C 1
ATOM 587 O O . ALA A 1 77 ? 16.297 2.41 2.191 1 98.62 77 ALA A O 1
ATOM 588 N N . PHE A 1 78 ? 16.641 0.959 3.879 1 98.19 78 PHE A N 1
ATOM 589 C CA . PHE A 1 78 ? 17.422 1.917 4.656 1 98.19 78 PHE A CA 1
ATOM 590 C C . PHE A 1 78 ? 18.781 2.158 4.008 1 98.19 78 PHE A C 1
ATOM 592 O O . PHE A 1 78 ? 19.203 3.305 3.85 1 98.19 78 PHE A O 1
ATOM 599 N N . VAL A 1 79 ? 19.406 1.13 3.617 1 98.38 79 VAL A N 1
ATOM 600 C CA . VAL A 1 79 ? 20.781 1.191 3.104 1 98.38 79 VAL A CA 1
ATOM 601 C C . VAL A 1 79 ? 20.797 1.942 1.773 1 98.38 79 VAL A C 1
ATOM 603 O O . VAL A 1 79 ? 21.75 2.67 1.477 1 98.38 79 VAL A O 1
ATOM 606 N N . ILE A 1 80 ? 19.766 1.847 1.02 1 98.44 80 ILE A N 1
ATOM 607 C CA . ILE A 1 80 ? 19.75 2.467 -0.301 1 98.44 80 ILE A CA 1
ATOM 608 C C . ILE A 1 80 ? 18.938 3.758 -0.254 1 98.44 80 ILE A C 1
ATOM 610 O O . ILE A 1 80 ? 19.359 4.793 -0.763 1 98.44 80 ILE A O 1
ATOM 614 N N . GLY A 1 81 ? 17.797 3.701 0.366 1 98.69 81 GLY A N 1
ATOM 615 C CA . GLY A 1 81 ? 16.844 4.801 0.338 1 98.69 81 GLY A CA 1
ATOM 616 C C . GLY A 1 81 ? 17.344 6.043 1.05 1 98.69 81 GLY A C 1
ATOM 617 O O . GLY A 1 81 ? 17.234 7.152 0.521 1 98.69 81 GLY A O 1
ATOM 618 N N . ILE A 1 82 ? 17.859 5.863 2.223 1 97.94 82 ILE A N 1
ATOM 619 C CA . ILE A 1 82 ? 18.281 7.008 3.029 1 97.94 82 ILE A CA 1
ATOM 620 C C . ILE A 1 82 ? 19.484 7.684 2.381 1 97.94 82 ILE A C 1
ATOM 622 O O . ILE A 1 82 ? 19.453 8.883 2.1 1 97.94 82 ILE A O 1
ATOM 626 N N . PRO A 1 83 ? 20.578 6.977 2.016 1 98.06 83 PRO A N 1
ATOM 627 C CA . PRO A 1 83 ? 21.734 7.629 1.384 1 98.06 83 PRO A CA 1
ATOM 628 C C . PRO A 1 83 ? 21.375 8.289 0.055 1 98.06 83 PRO A C 1
ATOM 630 O O . PRO A 1 83 ? 21.859 9.391 -0.239 1 98.06 83 PRO A O 1
ATOM 633 N N . LEU A 1 84 ? 20.578 7.652 -0.716 1 98.44 84 LEU A N 1
ATOM 634 C CA . LEU A 1 84 ? 20.188 8.242 -1.994 1 98.44 84 LEU A CA 1
ATOM 635 C C . LEU A 1 84 ? 19.359 9.5 -1.783 1 98.44 84 LEU A C 1
ATOM 637 O O . LEU A 1 84 ? 19.531 10.492 -2.496 1 98.44 84 LEU A O 1
ATOM 641 N N . GLY A 1 85 ? 18.422 9.445 -0.823 1 98.44 85 GLY A N 1
ATOM 642 C CA . GLY A 1 85 ? 17.656 10.633 -0.479 1 98.44 85 GLY A CA 1
ATOM 643 C C . GLY A 1 85 ? 18.516 11.789 -0.001 1 98.44 85 GLY A C 1
ATOM 644 O O . GLY A 1 85 ? 18.281 12.938 -0.36 1 98.44 85 GLY A O 1
ATOM 645 N N . ILE A 1 86 ? 19.484 11.461 0.777 1 97.44 86 ILE A N 1
ATOM 646 C CA . ILE A 1 86 ? 20.438 12.461 1.267 1 97.44 86 ILE A CA 1
ATOM 647 C C . ILE A 1 86 ? 21.203 13.062 0.092 1 97.44 86 ILE A C 1
ATOM 649 O O . ILE A 1 86 ? 21.297 14.289 -0.03 1 97.44 86 ILE A O 1
ATOM 653 N N . ALA A 1 87 ? 21.703 12.203 -0.761 1 97.44 87 ALA A N 1
ATOM 654 C CA . ALA A 1 87 ? 22.484 12.672 -1.9 1 97.44 87 ALA A CA 1
ATOM 655 C C . ALA A 1 87 ? 21.656 13.562 -2.814 1 97.44 87 ALA A C 1
ATOM 657 O O . ALA A 1 87 ? 22.125 14.602 -3.283 1 97.44 87 ALA A O 1
ATOM 658 N N . MET A 1 88 ? 20.469 13.227 -3.047 1 97.56 88 MET A N 1
ATOM 659 C CA . MET A 1 88 ? 19.578 14.008 -3.908 1 97.56 88 MET A CA 1
ATOM 660 C C . MET A 1 88 ? 19.219 15.336 -3.258 1 97.56 88 MET A C 1
ATOM 662 O O . MET A 1 88 ? 19.109 16.359 -3.941 1 97.56 88 MET A O 1
ATOM 666 N N . GLY A 1 89 ? 19.016 15.281 -1.972 1 95.75 89 GLY A N 1
ATOM 667 C CA . GLY A 1 89 ? 18.641 16.484 -1.26 1 95.75 89 GLY A CA 1
ATOM 668 C C . GLY A 1 89 ? 19.797 17.453 -1.085 1 95.75 89 GLY A C 1
ATOM 669 O O . GLY A 1 89 ? 19.594 18.672 -1.047 1 95.75 89 GLY A O 1
ATOM 670 N N . TRP A 1 90 ? 20.969 16.953 -0.978 1 93.88 90 TRP A N 1
ATOM 671 C CA . TRP A 1 90 ? 22.141 17.766 -0.653 1 93.88 90 TRP A CA 1
ATOM 672 C C . TRP A 1 90 ? 22.812 18.266 -1.92 1 93.88 90 TRP A C 1
ATOM 674 O O . TRP A 1 90 ? 23.375 19.375 -1.934 1 93.88 90 TRP A O 1
ATOM 684 N N . PHE A 1 91 ? 22.797 17.484 -2.996 1 94.25 91 PHE A N 1
ATOM 685 C CA . PHE A 1 91 ? 23.453 17.844 -4.242 1 94.25 91 PHE A CA 1
ATOM 686 C C . PHE A 1 91 ? 22.438 18.047 -5.359 1 94.25 91 PHE A C 1
ATOM 688 O O . PHE A 1 91 ? 21.781 17.078 -5.777 1 94.25 91 PHE A O 1
ATOM 695 N N . LYS A 1 92 ? 22.469 19.156 -5.918 1 93.38 92 LYS A N 1
ATOM 696 C CA . LYS A 1 92 ? 21.5 19.516 -6.953 1 93.38 92 LYS A CA 1
ATOM 697 C C . LYS A 1 92 ? 21.703 18.656 -8.211 1 93.38 92 LYS A C 1
ATOM 699 O O . LYS A 1 92 ? 20.734 18.234 -8.836 1 93.38 92 LYS A O 1
ATOM 704 N N . ASP A 1 93 ? 22.906 18.406 -8.523 1 94.12 93 ASP A N 1
ATOM 705 C CA . ASP A 1 93 ? 23.203 17.656 -9.742 1 94.12 93 ASP A CA 1
ATOM 706 C C . ASP A 1 93 ? 22.766 16.203 -9.609 1 94.12 93 ASP A C 1
ATOM 708 O O . ASP A 1 93 ? 22.344 15.586 -10.594 1 94.12 93 ASP A O 1
ATOM 712 N N . ILE A 1 94 ? 22.922 15.641 -8.43 1 96.12 94 ILE A N 1
ATOM 713 C CA . ILE A 1 94 ? 22.484 14.266 -8.219 1 96.12 94 ILE A CA 1
ATOM 714 C C . ILE A 1 94 ? 20.953 14.18 -8.328 1 96.12 94 ILE A C 1
ATOM 716 O O . ILE A 1 94 ? 20.422 13.25 -8.93 1 96.12 94 ILE A O 1
ATOM 720 N N . ASN A 1 95 ? 20.328 15.117 -7.766 1 96.62 95 ASN A N 1
ATOM 721 C CA . ASN A 1 95 ? 18.875 15.164 -7.875 1 96.62 95 ASN A CA 1
ATOM 722 C C . ASN A 1 95 ? 18.438 15.234 -9.336 1 96.62 95 ASN A C 1
ATOM 724 O O . ASN A 1 95 ? 17.531 14.508 -9.742 1 96.62 95 ASN A O 1
ATOM 728 N N . ARG A 1 96 ? 19.062 16.078 -10.086 1 95 96 ARG A N 1
ATOM 729 C CA . ARG A 1 96 ? 18.688 16.266 -11.484 1 95 96 ARG A CA 1
ATOM 730 C C . ARG A 1 96 ? 18.922 14.977 -12.281 1 95 96 ARG A C 1
ATOM 732 O O . ARG A 1 96 ? 18.172 14.672 -13.203 1 95 96 ARG A O 1
ATOM 739 N N . ALA A 1 97 ? 19.906 14.258 -11.898 1 95.5 97 ALA A N 1
ATOM 740 C CA . ALA A 1 97 ? 20.266 13.039 -12.609 1 95.5 97 ALA A CA 1
ATOM 741 C C . ALA A 1 97 ? 19.375 11.867 -12.195 1 95.5 97 ALA A C 1
ATOM 743 O O . ALA A 1 97 ? 18.969 11.055 -13.031 1 95.5 97 ALA A O 1
ATOM 744 N N . VAL A 1 98 ? 19.016 11.758 -10.938 1 97.25 98 VAL A N 1
ATOM 745 C CA . VAL A 1 98 ? 18.391 10.562 -10.391 1 97.25 98 VAL A CA 1
ATOM 746 C C . VAL A 1 98 ? 16.875 10.734 -10.398 1 97.25 98 VAL A C 1
ATOM 748 O O . VAL A 1 98 ? 16.125 9.766 -10.594 1 97.25 98 VAL A O 1
ATOM 751 N N . ASP A 1 99 ? 16.406 11.93 -10.297 1 96.25 99 ASP A N 1
ATOM 752 C CA . ASP A 1 99 ? 14.977 12.227 -10.148 1 96.25 99 ASP A CA 1
ATOM 753 C C . ASP A 1 99 ? 14.18 11.664 -11.328 1 96.25 99 ASP A C 1
ATOM 755 O O . ASP A 1 99 ? 13.125 11.055 -11.133 1 96.25 99 ASP A O 1
ATOM 759 N N . PRO A 1 100 ? 14.672 11.828 -12.523 1 94.81 100 PRO A N 1
ATOM 760 C CA . PRO A 1 100 ? 13.906 11.289 -13.656 1 94.81 100 PRO A CA 1
ATOM 761 C C . PRO A 1 100 ? 13.758 9.773 -13.594 1 94.81 100 PRO A C 1
ATOM 763 O O . PRO A 1 100 ? 12.727 9.234 -14 1 94.81 100 PRO A O 1
ATOM 766 N N . ILE A 1 101 ? 14.711 9.102 -13.133 1 95.44 101 ILE A N 1
ATOM 767 C CA . ILE A 1 101 ? 14.68 7.652 -13.016 1 95.44 101 ILE A CA 1
ATOM 768 C C . ILE A 1 101 ? 13.672 7.242 -11.945 1 95.44 101 ILE A C 1
ATOM 770 O O . ILE A 1 101 ? 12.867 6.332 -12.156 1 95.44 101 ILE A O 1
ATOM 774 N N . ILE A 1 102 ? 13.719 7.934 -10.875 1 96 102 ILE A N 1
ATOM 775 C CA . ILE A 1 102 ? 12.797 7.668 -9.773 1 96 102 ILE A CA 1
ATOM 776 C C . ILE A 1 102 ? 11.367 7.922 -10.234 1 96 102 ILE A C 1
ATOM 778 O O . ILE A 1 102 ? 10.453 7.156 -9.898 1 96 102 ILE A O 1
ATOM 782 N N . GLU A 1 103 ? 11.172 8.93 -11 1 93 103 GLU A N 1
ATOM 783 C CA . GLU A 1 103 ? 9.844 9.305 -11.461 1 93 103 GLU A CA 1
ATOM 784 C C . GLU A 1 103 ? 9.242 8.227 -12.359 1 93 103 GLU A C 1
ATOM 786 O O . GLU A 1 103 ? 8.023 8.055 -12.406 1 93 103 GLU A O 1
ATOM 791 N N . ILE A 1 104 ? 10.031 7.469 -12.992 1 92.25 104 ILE A N 1
ATOM 792 C CA . ILE A 1 104 ? 9.57 6.406 -13.875 1 92.25 104 ILE A CA 1
ATOM 793 C C . ILE A 1 104 ? 9.312 5.137 -13.078 1 92.25 104 ILE A C 1
ATOM 795 O O . ILE A 1 104 ? 8.344 4.422 -13.32 1 92.25 104 ILE A O 1
ATOM 799 N N . LEU A 1 105 ? 10.117 4.852 -12.125 1 95.19 105 LEU A N 1
ATOM 800 C CA . LEU A 1 105 ? 10.078 3.584 -11.398 1 95.19 105 LEU A CA 1
ATOM 801 C C . LEU A 1 105 ? 9.07 3.645 -10.25 1 95.19 105 LEU A C 1
ATOM 803 O O . LEU A 1 105 ? 8.422 2.646 -9.938 1 95.19 105 LEU A O 1
ATOM 807 N N . ARG A 1 106 ? 8.969 4.797 -9.672 1 94.94 106 ARG A N 1
ATOM 808 C CA . ARG A 1 106 ? 8.211 4.984 -8.438 1 94.94 106 ARG A CA 1
ATOM 809 C C . ARG A 1 106 ? 6.746 4.609 -8.641 1 94.94 106 ARG A C 1
ATOM 811 O O . ARG A 1 106 ? 6.133 3.986 -7.77 1 94.94 106 ARG A O 1
ATOM 818 N N . PRO A 1 107 ? 6.191 4.934 -9.812 1 94.25 107 PRO A N 1
ATOM 819 C CA . PRO A 1 107 ? 4.766 4.652 -9.992 1 94.25 107 PRO A CA 1
ATOM 820 C C . PRO A 1 107 ? 4.48 3.164 -10.18 1 94.25 107 PRO A C 1
ATOM 822 O O . PRO A 1 107 ? 3.326 2.736 -10.078 1 94.25 107 PRO A O 1
ATOM 825 N N . ILE A 1 108 ? 5.41 2.375 -10.508 1 96.06 108 ILE A N 1
ATOM 826 C CA . ILE A 1 108 ? 5.207 0.938 -10.664 1 96.06 108 ILE A CA 1
ATOM 827 C C . ILE A 1 108 ? 4.824 0.324 -9.32 1 96.06 108 ILE A C 1
ATOM 829 O O . ILE A 1 108 ? 5.562 0.449 -8.336 1 96.06 108 ILE A O 1
ATOM 833 N N . PRO A 1 109 ? 3.688 -0.318 -9.273 1 96.62 109 PRO A N 1
ATOM 834 C CA . PRO A 1 109 ? 3.322 -0.971 -8.016 1 96.62 109 PRO A CA 1
ATOM 835 C C . PRO A 1 109 ? 4.363 -1.99 -7.559 1 96.62 109 PRO A C 1
ATOM 837 O O . PRO A 1 109 ? 4.789 -2.842 -8.344 1 96.62 109 PRO A O 1
ATOM 840 N N . PRO A 1 110 ? 4.734 -1.903 -6.32 1 97.44 110 PRO A N 1
ATOM 841 C CA . PRO A 1 110 ? 5.801 -2.791 -5.852 1 97.44 110 PRO A CA 1
ATOM 842 C C . PRO A 1 110 ? 5.434 -4.27 -5.969 1 97.44 110 PRO A C 1
ATOM 844 O O . PRO A 1 110 ? 6.312 -5.109 -6.18 1 97.44 110 PRO A O 1
ATOM 847 N N . ILE A 1 111 ? 4.238 -4.57 -5.875 1 96.88 111 ILE A N 1
ATOM 848 C CA . ILE A 1 111 ? 3.783 -5.957 -5.922 1 96.88 111 ILE A CA 1
ATOM 849 C C . ILE A 1 111 ? 4.02 -6.527 -7.32 1 96.88 111 ILE A C 1
ATOM 851 O O . ILE A 1 111 ? 4.195 -7.738 -7.48 1 96.88 111 ILE A O 1
ATOM 855 N N . ALA A 1 112 ? 4.059 -5.707 -8.336 1 97.69 112 ALA A N 1
ATOM 856 C CA . ALA A 1 112 ? 4.27 -6.133 -9.711 1 97.69 112 ALA A CA 1
ATOM 857 C C . ALA A 1 112 ? 5.668 -6.715 -9.898 1 97.69 112 ALA A C 1
ATOM 859 O O . ALA A 1 112 ? 5.938 -7.395 -10.898 1 97.69 112 ALA A O 1
ATOM 860 N N . TRP A 1 113 ? 6.535 -6.543 -8.945 1 98.06 113 TRP A N 1
ATOM 861 C CA . TRP A 1 113 ? 7.914 -7.008 -9.031 1 98.06 113 TRP A CA 1
ATOM 862 C C . TRP A 1 113 ? 8.031 -8.461 -8.57 1 98.06 113 TRP A C 1
ATOM 864 O O . TRP A 1 113 ? 9.109 -9.055 -8.648 1 98.06 113 TRP A O 1
ATOM 874 N N . ILE A 1 114 ? 6.953 -9.102 -8.172 1 97.88 114 ILE A N 1
ATOM 875 C CA . ILE A 1 11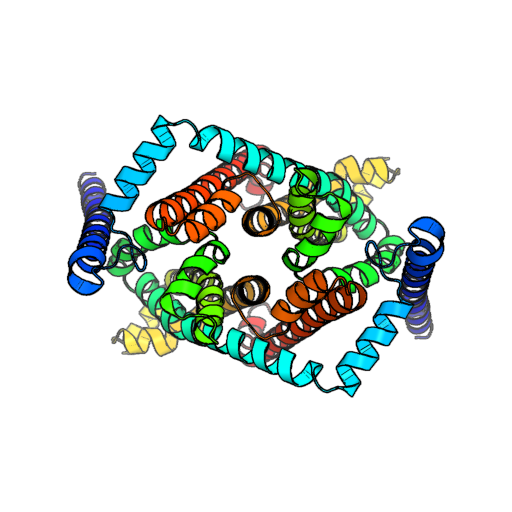4 ? 6.977 -10.445 -7.602 1 97.88 114 ILE A CA 1
ATOM 876 C C . ILE A 1 114 ? 7.539 -11.43 -8.617 1 97.88 114 ILE A C 1
ATOM 878 O O . ILE A 1 114 ? 8.414 -12.234 -8.289 1 97.88 114 ILE A O 1
ATOM 882 N N . PRO A 1 115 ? 7.129 -11.352 -9.906 1 97.94 115 PRO A N 1
ATOM 883 C CA . PRO A 1 115 ? 7.707 -12.289 -10.875 1 97.94 115 PRO A CA 1
ATOM 884 C C . PRO A 1 115 ? 9.227 -12.172 -10.969 1 97.94 115 PRO A C 1
ATOM 886 O O . PRO A 1 115 ? 9.93 -13.188 -10.992 1 97.94 115 PRO A O 1
ATOM 889 N N . PHE A 1 116 ? 9.742 -10.984 -10.984 1 98.06 116 PHE A N 1
ATOM 890 C CA . PHE A 1 116 ? 11.18 -10.773 -11.078 1 98.06 116 PHE A CA 1
ATOM 891 C C . PHE A 1 116 ? 11.875 -11.234 -9.805 1 98.06 116 PHE A C 1
ATOM 893 O O . PHE A 1 116 ? 12.984 -11.773 -9.852 1 98.06 116 PHE A O 1
ATOM 900 N N . ALA A 1 117 ? 11.25 -11.016 -8.68 1 98.31 117 ALA A N 1
ATOM 901 C CA . ALA A 1 117 ? 11.805 -11.492 -7.414 1 98.31 117 ALA A CA 1
ATOM 902 C C . ALA A 1 117 ? 11.984 -13.008 -7.434 1 98.31 117 ALA A C 1
ATOM 904 O O . ALA A 1 117 ? 13.023 -13.523 -7.012 1 98.31 117 ALA A O 1
ATOM 905 N N . ILE A 1 118 ? 10.969 -13.672 -7.949 1 97.62 118 ILE A N 1
ATOM 906 C CA . ILE A 1 118 ? 11.008 -15.125 -8.016 1 97.62 118 ILE A CA 1
ATOM 907 C C . ILE A 1 118 ? 12.117 -15.57 -8.961 1 97.62 118 ILE A C 1
ATOM 909 O O . ILE A 1 118 ? 12.891 -16.484 -8.641 1 97.62 118 ILE A O 1
ATOM 913 N N . ILE A 1 119 ? 12.227 -14.891 -10.07 1 97.38 119 ILE A N 1
ATOM 914 C CA . ILE A 1 119 ? 13.188 -15.281 -11.094 1 97.38 119 ILE A CA 1
ATOM 915 C C . ILE A 1 119 ? 14.609 -15.016 -10.602 1 97.38 119 ILE A C 1
ATOM 917 O O . ILE A 1 119 ? 15.516 -15.828 -10.82 1 97.38 119 ILE A O 1
ATOM 921 N N . TRP A 1 120 ? 14.844 -13.914 -9.922 1 97.19 120 TRP A N 1
ATOM 922 C CA . TRP A 1 120 ? 16.172 -13.492 -9.523 1 97.19 120 TRP A CA 1
ATOM 923 C C . TRP A 1 120 ? 16.641 -14.242 -8.281 1 97.19 120 TRP A C 1
ATOM 925 O O . TRP A 1 120 ? 17.828 -14.555 -8.141 1 97.19 120 TRP A O 1
ATOM 935 N N . PHE A 1 121 ? 15.711 -14.578 -7.379 1 97.44 121 PHE A N 1
ATOM 936 C CA . PHE A 1 121 ? 16.156 -15.047 -6.07 1 97.44 121 PHE A CA 1
ATOM 937 C C . PHE A 1 121 ? 15.5 -16.375 -5.719 1 97.44 121 PHE A C 1
ATOM 939 O O . PHE A 1 121 ? 15.844 -17 -4.711 1 97.44 121 PHE A O 1
ATOM 946 N N . GLY A 1 122 ? 14.57 -16.891 -6.578 1 96.06 122 GLY A N 1
ATOM 947 C CA . GLY A 1 122 ? 13.82 -18.078 -6.211 1 96.06 122 GLY A CA 1
ATOM 948 C C . GLY A 1 122 ? 12.805 -17.828 -5.113 1 96.06 122 GLY A C 1
ATOM 949 O O . GLY A 1 122 ? 12.266 -16.734 -5 1 96.06 122 GLY A O 1
ATOM 950 N N . LEU A 1 123 ? 12.484 -18.875 -4.414 1 96.19 123 LEU A N 1
ATOM 951 C CA . LEU A 1 123 ? 11.578 -18.766 -3.273 1 96.19 123 LEU A CA 1
ATOM 952 C C . LEU A 1 123 ? 12.359 -18.688 -1.966 1 96.19 123 LEU A C 1
ATOM 954 O O . LEU A 1 123 ? 12.414 -19.656 -1.209 1 96.19 123 LEU A O 1
ATOM 958 N N . THR A 1 124 ? 12.992 -17.5 -1.771 1 96.69 124 THR A N 1
ATOM 959 C CA . THR A 1 124 ? 13.898 -17.281 -0.646 1 96.69 124 THR A CA 1
ATOM 960 C C . THR A 1 124 ? 13.484 -16.062 0.153 1 96.69 124 THR A C 1
ATOM 962 O O . THR A 1 124 ? 12.547 -15.352 -0.231 1 96.69 124 THR A O 1
ATOM 965 N N . HIS A 1 125 ? 14.117 -15.914 1.294 1 97.31 125 HIS A N 1
ATOM 966 C CA . HIS A 1 125 ? 13.914 -14.719 2.102 1 97.31 125 HIS A CA 1
ATOM 967 C C . HIS A 1 125 ? 14.273 -13.461 1.319 1 97.31 125 HIS A C 1
ATOM 969 O O . HIS A 1 125 ? 13.641 -12.414 1.486 1 97.31 125 HIS A O 1
ATOM 975 N N . GLN A 1 126 ? 15.227 -13.602 0.458 1 97.44 126 GLN A N 1
ATOM 976 C CA . GLN A 1 126 ? 15.695 -12.469 -0.341 1 97.44 126 GLN A CA 1
ATOM 977 C C . GLN A 1 126 ? 14.633 -12.039 -1.354 1 97.44 126 GLN A C 1
ATOM 979 O O . GLN A 1 126 ? 14.484 -10.852 -1.639 1 97.44 126 GLN A O 1
ATOM 984 N N . ALA A 1 127 ? 13.922 -13.031 -1.892 1 98.25 127 ALA A N 1
ATOM 985 C CA . ALA A 1 127 ? 12.867 -12.719 -2.854 1 98.25 127 ALA A CA 1
ATOM 986 C C . ALA A 1 127 ? 11.75 -11.906 -2.199 1 98.25 127 ALA A C 1
ATOM 988 O O . ALA A 1 127 ? 11.352 -10.859 -2.715 1 98.25 127 ALA A O 1
ATOM 989 N N . ALA A 1 128 ? 11.32 -12.398 -1.057 1 98.38 128 ALA A N 1
ATOM 990 C CA . ALA A 1 128 ? 10.289 -11.672 -0.317 1 98.38 128 ALA A CA 1
ATOM 991 C C . ALA A 1 128 ? 10.805 -10.305 0.141 1 98.38 128 ALA A C 1
ATOM 993 O O . ALA A 1 128 ? 10.102 -9.297 0.032 1 98.38 128 ALA A O 1
ATOM 994 N N . GLY A 1 129 ? 12.016 -10.289 0.617 1 98.62 129 GLY A N 1
ATOM 995 C CA . GLY A 1 129 ? 12.633 -9.047 1.054 1 98.62 129 GLY A CA 1
ATOM 996 C C . GLY A 1 129 ? 12.758 -8.023 -0.059 1 98.62 129 GLY A C 1
ATOM 997 O O . GLY A 1 129 ? 12.617 -6.82 0.176 1 98.62 129 GLY A O 1
ATOM 998 N N . PHE A 1 130 ? 13.016 -8.484 -1.215 1 98.62 130 PHE A N 1
ATOM 999 C CA . PHE A 1 130 ? 13.164 -7.594 -2.357 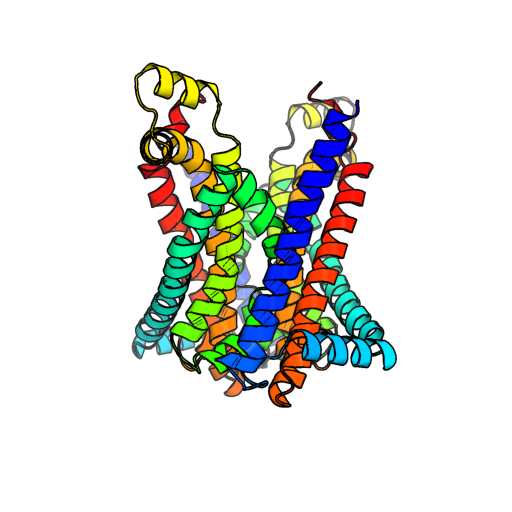1 98.62 130 PHE A CA 1
ATOM 1000 C C . PHE A 1 130 ? 11.859 -6.867 -2.65 1 98.62 130 PHE A C 1
ATOM 1002 O O . PHE A 1 130 ? 11.859 -5.672 -2.955 1 98.62 130 PHE A O 1
ATOM 1009 N N . VAL A 1 131 ? 10.758 -7.562 -2.615 1 98.5 131 VAL A N 1
ATOM 1010 C CA . VAL A 1 131 ? 9.453 -6.949 -2.865 1 98.5 131 VAL A CA 1
ATOM 1011 C C . VAL A 1 131 ? 9.148 -5.926 -1.773 1 98.5 131 VAL A C 1
ATOM 1013 O O . VAL A 1 131 ? 8.617 -4.848 -2.055 1 98.5 131 VAL A O 1
ATOM 1016 N N . VAL A 1 132 ? 9.438 -6.258 -0.537 1 98.69 132 VAL A N 1
ATOM 1017 C CA . VAL A 1 132 ? 9.297 -5.332 0.582 1 98.69 132 VAL A CA 1
ATOM 1018 C C . VAL A 1 132 ? 10.164 -4.098 0.339 1 98.69 132 VAL A C 1
ATOM 1020 O O . VAL A 1 132 ? 9.695 -2.967 0.511 1 98.69 132 VAL A O 1
ATOM 1023 N N . PHE A 1 133 ? 11.406 -4.344 -0.066 1 98.75 133 PHE A N 1
ATOM 1024 C CA . PHE A 1 133 ? 12.328 -3.262 -0.406 1 98.75 133 PHE A CA 1
ATOM 1025 C C . PHE A 1 133 ? 11.727 -2.363 -1.481 1 98.75 133 PHE A C 1
ATOM 1027 O O . PHE A 1 133 ? 11.773 -1.136 -1.365 1 98.75 133 PHE A O 1
ATOM 1034 N N . ALA A 1 134 ? 11.188 -2.918 -2.506 1 98.25 134 ALA A N 1
ATOM 1035 C CA . ALA A 1 134 ? 10.609 -2.164 -3.615 1 98.25 134 ALA A CA 1
ATOM 1036 C C . ALA A 1 134 ? 9.484 -1.249 -3.131 1 98.25 134 ALA A C 1
ATOM 1038 O O . ALA A 1 134 ? 9.289 -0.159 -3.674 1 98.25 134 ALA A O 1
ATOM 1039 N N . GLY A 1 135 ? 8.789 -1.715 -2.148 1 97.69 135 GLY A N 1
ATOM 1040 C CA . GLY A 1 135 ? 7.688 -0.93 -1.606 1 97.69 135 GLY A CA 1
ATOM 1041 C C . GLY A 1 135 ? 8.148 0.162 -0.659 1 97.69 135 GLY A C 1
ATOM 1042 O O . GLY A 1 135 ? 7.477 1.189 -0.519 1 97.69 135 GLY A O 1
ATOM 1043 N N . MET A 1 136 ? 9.25 -0.009 -0.058 1 98.44 136 MET A N 1
ATOM 1044 C CA . MET A 1 136 ? 9.656 0.881 1.026 1 98.44 136 MET A CA 1
ATOM 1045 C C . MET A 1 136 ? 10.648 1.928 0.53 1 98.44 136 MET A C 1
ATOM 1047 O O . MET A 1 136 ? 10.766 3.006 1.113 1 98.44 136 MET A O 1
ATOM 1051 N N . VAL A 1 137 ? 11.352 1.663 -0.492 1 98.69 137 VAL A N 1
ATOM 1052 C CA . VAL A 1 137 ? 12.523 2.451 -0.85 1 98.69 137 VAL A CA 1
ATOM 1053 C C . VAL A 1 137 ? 12.094 3.844 -1.303 1 98.69 137 VAL A C 1
ATOM 1055 O O . VAL A 1 137 ? 12.727 4.84 -0.948 1 98.69 137 VAL A O 1
ATOM 1058 N N . PHE A 1 138 ? 11.07 3.975 -1.98 1 98 138 PHE A N 1
ATOM 1059 C CA . PHE A 1 138 ? 10.734 5.242 -2.615 1 98 138 PHE A CA 1
ATOM 1060 C C . PHE A 1 138 ? 10.164 6.227 -1.598 1 98 138 PHE A C 1
ATOM 1062 O O . PHE A 1 138 ? 10.57 7.391 -1.557 1 98 138 PHE A O 1
ATOM 1069 N N . PRO A 1 139 ? 9.203 5.801 -0.755 1 97.06 139 PRO A N 1
ATOM 1070 C CA . PRO A 1 139 ? 8.797 6.727 0.302 1 97.06 139 PRO A CA 1
ATOM 1071 C C . PRO A 1 139 ? 9.969 7.215 1.147 1 97.06 139 PRO A C 1
ATOM 1073 O O . PRO A 1 139 ? 10 8.375 1.558 1 97.06 139 PRO A O 1
ATOM 1076 N N . ILE A 1 140 ? 10.875 6.367 1.379 1 98.19 140 ILE A N 1
ATOM 1077 C CA . ILE A 1 140 ? 12.039 6.734 2.18 1 98.19 140 ILE A CA 1
ATOM 1078 C C . ILE A 1 140 ? 12.906 7.723 1.404 1 98.19 140 ILE A C 1
ATOM 1080 O O . ILE A 1 140 ? 13.344 8.742 1.951 1 98.19 140 ILE A O 1
ATOM 1084 N N . ILE A 1 141 ? 13.156 7.48 0.12 1 98.62 141 ILE A N 1
ATOM 1085 C CA . ILE A 1 141 ? 13.945 8.375 -0.714 1 98.62 141 ILE A CA 1
ATOM 1086 C C . ILE A 1 141 ? 13.297 9.758 -0.75 1 98.62 141 ILE A C 1
ATOM 1088 O O . ILE A 1 141 ? 13.945 10.773 -0.49 1 98.62 141 ILE A O 1
ATOM 1092 N N . ILE A 1 142 ? 12.047 9.82 -0.989 1 97.5 142 ILE A N 1
ATOM 1093 C CA . ILE A 1 142 ? 11.328 11.062 -1.235 1 97.5 142 ILE A CA 1
ATOM 1094 C C . ILE A 1 142 ? 11.273 11.891 0.047 1 97.5 142 ILE A C 1
ATOM 1096 O O . ILE A 1 142 ? 11.539 13.094 0.027 1 97.5 142 ILE A O 1
ATOM 1100 N N . ASN A 1 143 ? 10.977 11.234 1.174 1 97.56 143 ASN A N 1
ATOM 1101 C CA . ASN A 1 143 ? 10.883 11.977 2.428 1 97.56 143 ASN A CA 1
ATOM 1102 C C . ASN A 1 143 ? 12.258 12.414 2.924 1 97.56 143 ASN A C 1
ATOM 1104 O O . ASN A 1 143 ? 12.398 13.492 3.5 1 97.56 143 ASN A O 1
ATOM 1108 N N . THR A 1 144 ? 13.227 11.562 2.684 1 97.75 144 THR A N 1
ATOM 1109 C CA . THR A 1 144 ? 14.586 11.961 3.021 1 97.75 144 THR A CA 1
ATOM 1110 C C . THR A 1 144 ? 15.031 13.141 2.158 1 97.75 144 THR A C 1
ATOM 1112 O O . THR A 1 144 ? 15.555 14.133 2.674 1 97.75 144 THR A O 1
ATOM 1115 N N . TYR A 1 145 ? 14.758 13.078 0.898 1 97.81 145 TYR A N 1
ATOM 1116 C CA . TYR A 1 145 ? 15.047 14.164 -0.029 1 97.81 145 TYR A CA 1
ATOM 1117 C C . TYR A 1 145 ? 14.367 15.453 0.417 1 97.81 145 TYR A C 1
ATOM 1119 O O . TYR A 1 145 ? 15.008 16.5 0.487 1 97.81 145 TYR A O 1
ATOM 1127 N N . THR A 1 146 ? 13.133 15.359 0.756 1 96.75 146 THR A N 1
ATOM 1128 C CA . THR A 1 146 ? 12.359 16.531 1.17 1 96.75 146 THR A CA 1
ATOM 1129 C C . THR A 1 146 ? 12.914 17.109 2.463 1 96.75 146 THR A C 1
ATOM 1131 O O . THR A 1 146 ? 13.016 18.328 2.605 1 96.75 146 THR A O 1
ATOM 1134 N N . GLY A 1 147 ? 13.227 16.266 3.361 1 95.62 147 GLY A N 1
ATOM 1135 C CA . GLY A 1 147 ? 13.828 16.734 4.605 1 95.62 147 GLY A CA 1
ATOM 1136 C C . GLY A 1 147 ? 15.125 17.484 4.395 1 95.62 147 GLY A C 1
ATOM 1137 O O . GLY A 1 147 ? 15.352 18.531 5 1 95.62 147 GLY A O 1
ATOM 1138 N N . PHE A 1 148 ? 15.914 17 3.574 1 95.25 148 PHE A N 1
ATOM 1139 C CA . PHE A 1 148 ? 17.219 17.594 3.33 1 95.25 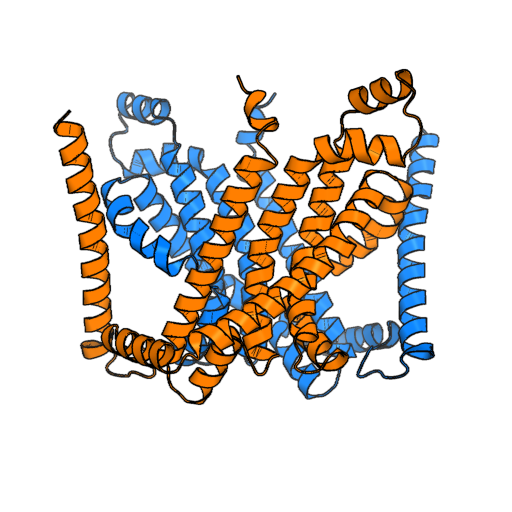148 PHE A CA 1
ATOM 1140 C C . PHE A 1 148 ? 17.094 18.859 2.496 1 95.25 148 PHE A C 1
ATOM 1142 O O . PHE A 1 148 ? 17.812 19.828 2.715 1 95.25 148 PHE A O 1
ATOM 1149 N N . LYS A 1 149 ? 16.203 18.812 1.573 1 94.5 149 LYS A N 1
ATOM 1150 C CA . LYS A 1 149 ? 15.984 19.969 0.715 1 94.5 149 LYS A CA 1
ATOM 1151 C C . LYS A 1 149 ? 15.445 21.156 1.517 1 94.5 149 LYS A C 1
ATOM 1153 O O . LYS A 1 149 ? 15.711 22.312 1.184 1 94.5 149 LYS A O 1
ATOM 1158 N N . ASN A 1 150 ? 14.805 20.891 2.566 1 92.62 150 ASN A N 1
ATOM 1159 C CA . ASN A 1 150 ? 14.125 21.938 3.328 1 92.62 150 ASN A CA 1
ATOM 1160 C C . ASN A 1 150 ? 14.938 22.359 4.547 1 92.62 150 ASN A C 1
ATOM 1162 O O . ASN A 1 150 ? 14.445 23.078 5.41 1 92.62 150 ASN A O 1
ATOM 1166 N N . VAL A 1 151 ? 16.156 21.906 4.617 1 90.69 151 VAL A N 1
ATOM 1167 C CA . VAL A 1 151 ? 17.016 22.375 5.699 1 90.69 151 VAL A CA 1
ATOM 1168 C C . VAL A 1 151 ? 17.234 23.875 5.578 1 90.69 151 VAL A C 1
ATOM 1170 O O . VAL A 1 151 ? 17.656 24.375 4.527 1 90.69 151 VAL A O 1
ATOM 1173 N N . PRO A 1 152 ? 16.875 24.625 6.609 1 88.69 152 PRO A N 1
ATOM 1174 C CA . PRO A 1 152 ? 17.062 26.078 6.539 1 88.69 152 PRO A CA 1
ATOM 1175 C C . PRO A 1 152 ? 18.516 26.469 6.27 1 88.69 152 PRO A C 1
ATOM 1177 O O . PRO A 1 152 ? 19.422 26 6.957 1 88.69 152 PRO A O 1
ATOM 1180 N N . LYS A 1 153 ? 18.672 27.328 5.406 1 87.38 153 LYS A N 1
ATOM 1181 C CA . LYS A 1 153 ? 20 27.781 4.996 1 87.38 153 LYS A CA 1
ATOM 1182 C C . LYS A 1 153 ? 20.734 28.453 6.156 1 87.38 153 LYS A C 1
ATOM 1184 O O . LYS A 1 153 ? 21.969 28.391 6.234 1 87.38 153 LYS A O 1
ATOM 1189 N N . VAL A 1 154 ? 19.891 28.984 7.008 1 86.88 154 VAL A N 1
ATOM 1190 C CA . VAL A 1 154 ? 20.453 29.719 8.141 1 86.88 154 VAL A CA 1
ATOM 1191 C C . VAL A 1 154 ? 21.281 28.766 9.008 1 86.88 154 VAL A C 1
ATOM 1193 O O . VAL A 1 154 ? 22.328 29.156 9.531 1 86.88 154 VAL A O 1
ATOM 1196 N N . TYR A 1 155 ? 20.828 27.594 9.156 1 87.06 155 TYR A N 1
ATOM 1197 C CA . TYR A 1 155 ? 21.547 26.625 9.984 1 87.06 155 TYR A CA 1
ATOM 1198 C C . TYR A 1 155 ? 22.844 26.188 9.312 1 87.06 155 TYR A C 1
ATOM 1200 O O . TYR A 1 155 ? 23.859 26 9.977 1 87.06 155 TYR A O 1
ATOM 1208 N N . VAL A 1 156 ? 22.844 26.094 8.039 1 86.44 156 VAL A N 1
ATOM 1209 C CA . VAL A 1 156 ? 24.016 25.672 7.281 1 86.44 156 VAL A CA 1
ATOM 1210 C C . VAL A 1 156 ? 25.062 26.797 7.277 1 86.44 156 VAL A C 1
ATOM 1212 O O . VAL A 1 156 ? 26.25 26.547 7.477 1 86.44 156 VAL A O 1
ATOM 1215 N N . GLU A 1 157 ? 24.562 27.953 7.074 1 86.31 157 GLU A N 1
ATOM 1216 C CA . GLU A 1 157 ? 25.453 29.109 7.066 1 86.31 157 GLU A CA 1
ATOM 1217 C C . GLU A 1 157 ? 26.078 29.344 8.438 1 86.31 157 GLU A C 1
ATOM 1219 O O . GLU A 1 157 ? 27.266 29.641 8.547 1 86.31 157 GLU A O 1
ATOM 1224 N N . ALA A 1 158 ? 25.234 29.188 9.375 1 85.88 158 ALA A N 1
ATOM 1225 C CA . ALA A 1 158 ? 25.734 29.344 10.742 1 85.88 158 ALA A CA 1
ATOM 1226 C C . ALA A 1 158 ? 26.812 28.312 11.055 1 85.88 158 ALA A C 1
ATOM 1228 O O . ALA A 1 158 ? 27.812 28.625 11.695 1 85.88 158 ALA A O 1
ATOM 1229 N N . ALA A 1 159 ? 26.656 27.188 10.617 1 84.62 159 ALA A N 1
ATOM 1230 C CA . ALA A 1 159 ? 27.625 26.125 10.852 1 84.62 159 ALA A CA 1
ATOM 1231 C C . ALA A 1 159 ? 28.922 26.391 10.102 1 84.62 159 ALA A C 1
ATOM 1233 O O . ALA A 1 159 ? 30.016 26.125 10.609 1 84.62 159 ALA A O 1
ATOM 1234 N N . ARG A 1 160 ? 28.781 26.969 8.977 1 85.56 160 ARG A N 1
ATOM 1235 C CA . ARG A 1 160 ? 29.953 27.297 8.18 1 85.56 160 ARG A CA 1
ATOM 1236 C C . ARG A 1 160 ? 30.781 28.391 8.828 1 85.56 160 ARG A C 1
ATOM 1238 O O . ARG A 1 160 ? 32 28.359 8.789 1 85.56 160 ARG A O 1
ATOM 1245 N N . VAL A 1 161 ? 30.031 29.266 9.391 1 87 161 VAL A N 1
ATOM 1246 C CA . VAL A 1 161 ? 30.688 30.359 10.078 1 87 161 VAL A CA 1
ATOM 1247 C C . VAL A 1 161 ? 31.438 29.844 11.305 1 87 161 VAL A C 1
ATOM 1249 O O . VAL A 1 161 ? 32.5 30.344 11.648 1 87 161 VAL A O 1
ATOM 1252 N N . LEU A 1 162 ? 30.906 28.797 11.859 1 87.94 162 LEU A N 1
ATOM 1253 C CA . LEU A 1 162 ? 31.5 28.203 13.055 1 87.94 162 LEU A CA 1
ATOM 1254 C C . LEU A 1 162 ? 32.625 27.234 12.672 1 87.94 162 LEU A C 1
ATOM 1256 O O . LEU A 1 162 ? 33.219 26.594 13.547 1 87.94 162 LEU A O 1
ATOM 1260 N N . GLY A 1 163 ? 32.875 27.109 11.352 1 83.38 163 GLY A N 1
ATOM 1261 C CA . GLY A 1 163 ? 34.031 26.344 10.914 1 83.38 163 GLY A CA 1
ATOM 1262 C C . GLY A 1 163 ? 33.656 25.016 10.289 1 83.38 163 GLY A C 1
ATOM 1263 O O . GLY A 1 163 ? 34.531 24.25 9.875 1 83.38 163 GLY A O 1
ATOM 1264 N N . CYS A 1 164 ? 32.438 24.672 10.344 1 80.56 164 CYS A N 1
ATOM 1265 C CA . CYS A 1 164 ? 32 23.422 9.727 1 80.56 164 CYS A CA 1
ATOM 1266 C C . CYS A 1 164 ? 31.828 23.594 8.219 1 80.56 164 CYS A C 1
ATOM 1268 O O . CYS A 1 164 ? 30.797 24.062 7.754 1 80.56 164 CYS A O 1
ATOM 1270 N N . THR A 1 165 ? 32.844 23.219 7.48 1 82.38 165 THR A N 1
ATOM 1271 C CA . THR A 1 165 ? 32.812 23.531 6.059 1 82.38 165 THR A CA 1
ATOM 1272 C C . THR A 1 165 ? 32.688 22.266 5.227 1 82.38 165 THR A C 1
ATOM 1274 O O . THR A 1 165 ? 32.25 22.312 4.07 1 82.38 165 THR A O 1
ATOM 1277 N N . ARG A 1 166 ? 32.969 21.219 5.871 1 89.44 166 ARG A N 1
ATOM 1278 C CA . ARG A 1 166 ? 32.906 19.969 5.113 1 89.44 166 ARG A CA 1
ATOM 1279 C C . ARG A 1 166 ? 31.484 19.469 4.977 1 89.44 166 ARG A C 1
ATOM 1281 O O . ARG A 1 166 ? 30.719 19.5 5.941 1 89.44 166 ARG A O 1
ATOM 1288 N N . ASN A 1 167 ? 31.109 19 3.783 1 88.56 167 ASN A N 1
ATOM 1289 C CA . ASN A 1 167 ? 29.766 18.5 3.523 1 88.56 167 ASN A CA 1
ATOM 1290 C C . ASN A 1 167 ? 29.375 17.406 4.504 1 88.56 167 ASN A C 1
ATOM 1292 O O . ASN A 1 167 ? 28.266 17.391 5.023 1 88.56 167 ASN A O 1
ATOM 1296 N N . LEU A 1 168 ? 30.25 16.547 4.746 1 88.81 168 LEU A N 1
ATOM 1297 C CA . LEU A 1 168 ? 29.953 15.406 5.609 1 88.81 168 LEU A CA 1
ATOM 1298 C C . LEU A 1 168 ? 29.609 15.867 7.02 1 88.81 168 LEU A C 1
ATOM 1300 O O . LEU A 1 168 ? 28.734 15.281 7.668 1 88.81 168 LEU A O 1
ATOM 1304 N N . ASP A 1 169 ? 30.312 16.906 7.496 1 88.38 169 ASP A N 1
ATOM 1305 C CA . ASP A 1 169 ? 30.047 17.438 8.828 1 88.38 169 ASP A CA 1
ATOM 1306 C C . ASP A 1 169 ? 28.703 18.188 8.867 1 88.38 169 ASP A C 1
ATOM 1308 O O . ASP A 1 169 ? 27.953 18.047 9.828 1 88.38 169 ASP A O 1
ATOM 1312 N N . LEU A 1 170 ? 28.484 18.922 7.871 1 88.81 170 LEU A N 1
ATOM 1313 C CA . LEU A 1 170 ? 27.234 19.656 7.789 1 88.81 170 LEU A CA 1
ATOM 1314 C C . LEU A 1 170 ? 26.047 18.703 7.715 1 88.81 170 LEU A C 1
ATOM 1316 O O . LEU A 1 170 ? 25.016 18.938 8.359 1 88.81 170 LEU A O 1
ATOM 1320 N N . ILE A 1 171 ? 26.234 17.641 6.941 1 89.19 171 ILE A N 1
ATOM 1321 C CA . ILE A 1 171 ? 25.188 16.625 6.797 1 89.19 171 ILE A CA 1
ATOM 1322 C C . ILE A 1 171 ? 24.953 15.938 8.133 1 89.19 171 ILE A C 1
ATOM 1324 O O . ILE A 1 171 ? 23.812 15.812 8.586 1 89.19 171 ILE A O 1
ATOM 1328 N N . ARG A 1 172 ? 25.922 15.562 8.734 1 88.75 172 ARG A N 1
ATOM 1329 C CA . ARG A 1 172 ? 25.844 14.742 9.945 1 88.75 172 ARG A CA 1
ATOM 1330 C C . ARG A 1 172 ? 25.312 15.555 11.117 1 88.75 172 ARG A C 1
ATOM 1332 O O . ARG A 1 172 ? 24.453 15.078 11.867 1 88.75 172 ARG A O 1
ATOM 1339 N N . TYR A 1 173 ? 25.75 16.828 11.219 1 87.81 173 TYR A N 1
ATOM 1340 C CA . TYR A 1 173 ? 25.484 17.562 12.461 1 87.81 173 TYR A CA 1
ATOM 1341 C C . TYR A 1 173 ? 24.328 18.547 12.281 1 87.81 173 TYR A C 1
ATOM 1343 O O . TYR A 1 173 ? 23.719 18.969 13.266 1 87.81 173 TYR A O 1
ATOM 1351 N N . ILE A 1 174 ? 23.969 18.828 11.125 1 87.38 174 ILE A N 1
ATOM 1352 C CA . ILE A 1 174 ? 22.938 19.828 10.93 1 87.38 174 ILE A CA 1
ATOM 1353 C C . ILE A 1 174 ? 21.781 19.25 10.125 1 87.38 174 ILE A C 1
ATOM 1355 O O . ILE A 1 174 ? 20.641 19.219 10.594 1 87.38 174 ILE A O 1
ATOM 1359 N N . ALA A 1 175 ? 22.125 18.719 9.023 1 91.06 175 ALA A N 1
ATOM 1360 C CA . ALA A 1 175 ? 21.094 18.328 8.062 1 91.06 175 ALA A CA 1
ATOM 1361 C C . ALA A 1 175 ? 20.312 17.125 8.562 1 91.06 175 ALA A C 1
ATOM 1363 O O . ALA A 1 175 ? 19.078 17.078 8.477 1 91.06 175 ALA A O 1
ATOM 1364 N N . ILE A 1 176 ? 21.016 16.156 9.141 1 92.06 176 ILE A N 1
ATOM 1365 C CA . ILE A 1 176 ? 20.375 14.914 9.57 1 92.06 176 ILE A CA 1
ATOM 1366 C C . ILE A 1 176 ? 19.406 15.211 10.711 1 92.06 176 ILE A C 1
ATOM 1368 O O . ILE A 1 176 ? 18.219 14.859 10.641 1 92.06 176 ILE A O 1
ATOM 1372 N N . PRO A 1 177 ? 19.875 15.922 11.719 1 90.12 177 PRO A N 1
ATOM 1373 C CA . PRO A 1 177 ? 18.938 16.25 12.797 1 90.12 177 PRO A CA 1
ATOM 1374 C C . PRO A 1 177 ? 17.734 17.078 12.305 1 90.12 177 PRO A C 1
ATOM 1376 O O . PRO A 1 177 ? 16.609 16.859 12.766 1 90.12 177 PRO A O 1
ATOM 1379 N N . SER A 1 178 ? 18 17.969 11.438 1 90.5 178 SER A N 1
ATOM 1380 C CA . SER A 1 178 ? 16.938 18.828 10.914 1 90.5 178 SER A CA 1
ATOM 1381 C C . SER A 1 178 ? 15.953 18.031 10.055 1 90.5 178 SER A C 1
ATOM 1383 O O . SER A 1 178 ? 14.758 18.328 10.023 1 90.5 178 SER A O 1
ATOM 1385 N N . ALA A 1 179 ? 16.422 17.031 9.391 1 94.44 179 ALA A N 1
ATOM 1386 C CA . ALA A 1 179 ? 15.617 16.266 8.445 1 94.44 179 ALA A CA 1
ATOM 1387 C C . ALA A 1 179 ? 14.977 15.055 9.117 1 94.44 179 ALA A C 1
ATOM 1389 O O . ALA A 1 179 ? 14.164 14.352 8.508 1 94.44 179 ALA A O 1
ATOM 1390 N N . MET A 1 180 ? 15.25 14.797 10.344 1 93.56 180 MET A N 1
ATOM 1391 C CA . MET A 1 180 ? 14.875 13.57 11.039 1 93.56 180 MET A CA 1
ATOM 1392 C C . MET A 1 180 ? 13.359 13.391 11.055 1 93.56 180 MET A C 1
ATOM 1394 O O . MET A 1 180 ? 12.852 12.297 10.781 1 93.56 180 MET A O 1
ATOM 1398 N N . PRO A 1 181 ? 12.602 14.5 11.336 1 92.56 181 PRO A N 1
ATOM 1399 C CA . PRO A 1 181 ? 11.148 14.328 11.32 1 92.56 181 PRO A CA 1
ATOM 1400 C C . PRO A 1 181 ? 10.625 13.852 9.969 1 92.56 181 PRO A C 1
ATOM 1402 O O . PRO A 1 181 ? 9.742 12.984 9.906 1 92.56 181 PRO A O 1
ATOM 1405 N N . SER A 1 182 ? 11.188 14.367 8.945 1 94.81 182 SER A N 1
ATOM 1406 C CA . SER A 1 182 ? 10.781 13.977 7.602 1 94.81 182 SER A CA 1
ATOM 1407 C C . SER A 1 182 ? 11.211 12.547 7.289 1 94.81 182 SER A C 1
ATOM 1409 O O . SER A 1 182 ? 10.461 11.789 6.676 1 94.81 182 SER A O 1
ATOM 1411 N N . ILE A 1 183 ? 12.391 12.195 7.676 1 95.94 183 ILE A N 1
ATOM 1412 C CA . ILE A 1 183 ? 12.898 10.844 7.457 1 95.94 183 ILE A CA 1
ATOM 1413 C C . ILE A 1 183 ? 12.023 9.836 8.195 1 95.94 183 ILE A C 1
ATOM 1415 O O . ILE A 1 183 ? 11.633 8.812 7.625 1 95.94 183 ILE A O 1
ATOM 1419 N N . VAL A 1 184 ? 11.688 10.141 9.422 1 94.12 184 VAL A N 1
ATOM 1420 C CA . VAL A 1 184 ? 10.859 9.258 10.242 1 94.12 184 VAL A CA 1
ATOM 1421 C C . VAL A 1 184 ? 9.477 9.125 9.625 1 94.12 184 VAL A C 1
ATOM 1423 O O . VAL A 1 184 ? 8.898 8.031 9.609 1 94.12 184 VAL A O 1
ATOM 1426 N N . ALA A 1 185 ? 8.938 10.227 9.133 1 92.81 185 ALA A N 1
ATOM 1427 C CA . ALA A 1 185 ? 7.645 10.18 8.453 1 92.81 185 ALA A CA 1
ATOM 1428 C C . ALA A 1 185 ? 7.695 9.25 7.246 1 92.81 185 ALA A C 1
ATOM 1430 O O . ALA A 1 185 ? 6.758 8.492 7 1 92.81 185 ALA A O 1
ATOM 1431 N N . GLY A 1 186 ? 8.805 9.328 6.512 1 95.12 186 GLY A N 1
ATOM 1432 C CA . GLY A 1 186 ? 9 8.445 5.375 1 95.12 186 GLY A CA 1
ATOM 1433 C C . GLY A 1 186 ? 9.094 6.984 5.762 1 95.12 186 GLY A C 1
ATOM 1434 O O . GLY A 1 186 ? 8.523 6.121 5.094 1 95.12 186 GLY A O 1
ATOM 1435 N N . ILE A 1 187 ? 9.742 6.727 6.824 1 95.5 187 ILE A N 1
ATOM 1436 C CA . ILE A 1 187 ? 9.898 5.363 7.312 1 95.5 187 ILE A CA 1
ATOM 1437 C C . ILE A 1 187 ? 8.539 4.824 7.77 1 95.5 187 ILE A C 1
ATOM 1439 O O . ILE A 1 187 ? 8.203 3.668 7.5 1 95.5 187 ILE A O 1
ATOM 1443 N N . ARG A 1 188 ? 7.777 5.645 8.414 1 92.88 188 ARG A N 1
ATOM 1444 C CA . ARG A 1 188 ? 6.457 5.234 8.875 1 92.88 188 ARG A CA 1
ATOM 1445 C C . ARG A 1 188 ? 5.562 4.844 7.707 1 92.88 188 ARG A C 1
ATOM 1447 O O . ARG A 1 188 ? 4.898 3.805 7.742 1 92.88 188 ARG A O 1
ATOM 1454 N N . ILE A 1 189 ? 5.535 5.633 6.754 1 92.19 189 ILE A N 1
ATOM 1455 C CA . ILE A 1 189 ? 4.762 5.34 5.555 1 92.19 189 ILE A CA 1
ATOM 1456 C C . ILE A 1 189 ? 5.27 4.055 4.91 1 92.19 189 ILE A C 1
ATOM 1458 O O . ILE A 1 189 ? 4.48 3.18 4.543 1 92.19 189 ILE A O 1
ATOM 1462 N N . ALA A 1 190 ? 6.531 3.947 4.832 1 96.56 190 ALA A N 1
ATOM 1463 C CA . ALA A 1 190 ? 7.172 2.799 4.191 1 96.56 190 ALA A CA 1
ATOM 1464 C C . ALA A 1 190 ? 6.852 1.507 4.938 1 96.56 190 ALA A C 1
ATOM 1466 O O . ALA A 1 190 ? 6.719 0.445 4.324 1 96.56 190 ALA A O 1
ATOM 1467 N N . MET A 1 191 ? 6.758 1.589 6.23 1 94.88 191 MET A N 1
ATOM 1468 C CA . MET A 1 191 ? 6.469 0.404 7.031 1 94.88 191 MET A CA 1
ATOM 1469 C C . MET A 1 191 ? 5.102 -0.175 6.672 1 94.88 191 MET A C 1
ATOM 1471 O O . MET A 1 191 ? 4.953 -1.393 6.551 1 94.88 191 MET A O 1
ATOM 1475 N N . GLY A 1 192 ? 4.125 0.681 6.535 1 93 192 GLY A N 1
ATOM 1476 C CA . GLY A 1 192 ? 2.805 0.226 6.129 1 93 192 GLY A CA 1
ATOM 1477 C C . GLY A 1 192 ? 2.787 -0.403 4.746 1 93 192 GLY A C 1
ATOM 1478 O O . GLY A 1 192 ? 2.26 -1.502 4.566 1 93 192 GLY A O 1
ATOM 1479 N N . VAL A 1 193 ? 3.418 0.249 3.824 1 93.94 193 VAL A N 1
ATOM 1480 C CA . VAL A 1 193 ? 3.471 -0.229 2.447 1 93.94 193 VAL A CA 1
ATOM 1481 C C . VAL A 1 193 ? 4.277 -1.523 2.379 1 93.94 193 VAL A C 1
ATOM 1483 O O . VAL A 1 193 ? 3.881 -2.477 1.705 1 93.94 193 VAL A O 1
ATOM 1486 N N . GLY A 1 194 ? 5.375 -1.491 3.086 1 97.31 194 GLY A N 1
ATOM 1487 C CA . GLY A 1 194 ? 6.234 -2.664 3.107 1 97.31 194 GLY A CA 1
ATOM 1488 C C . GLY A 1 194 ? 5.543 -3.9 3.65 1 97.31 194 GLY A C 1
ATOM 1489 O O . GLY A 1 194 ? 5.738 -5.004 3.137 1 97.31 194 GLY A O 1
ATOM 1490 N N . TRP A 1 195 ? 4.789 -3.721 4.676 1 96.81 195 TRP A N 1
ATOM 1491 C CA . TRP A 1 195 ? 4.086 -4.855 5.266 1 96.81 195 TRP A CA 1
ATOM 1492 C C . TRP A 1 195 ? 3.074 -5.441 4.285 1 96.81 195 TRP A C 1
ATOM 1494 O O . TRP A 1 195 ? 2.939 -6.66 4.176 1 96.81 195 TRP A O 1
ATOM 1504 N N . MET A 1 196 ? 2.377 -4.621 3.57 1 95.06 196 MET A N 1
ATOM 1505 C CA . MET A 1 196 ? 1.444 -5.086 2.547 1 95.06 196 MET A CA 1
ATOM 1506 C C . MET A 1 196 ? 2.178 -5.855 1.452 1 95.06 196 MET A C 1
ATOM 1508 O O . MET A 1 196 ? 1.694 -6.887 0.979 1 95.06 196 MET A O 1
ATOM 1512 N N . CYS A 1 197 ? 3.303 -5.336 1.081 1 97.56 197 CYS A N 1
ATOM 1513 C CA . CYS A 1 197 ? 4.117 -6 0.068 1 97.56 197 CYS A CA 1
ATOM 1514 C C . CYS A 1 197 ? 4.598 -7.359 0.559 1 97.56 197 CYS A C 1
ATOM 1516 O O . CYS A 1 197 ? 4.684 -8.312 -0.22 1 97.56 197 CYS A O 1
ATOM 1518 N N . LEU A 1 198 ? 4.934 -7.379 1.837 1 98.12 198 LEU A N 1
ATOM 1519 C CA . LEU A 1 198 ? 5.359 -8.641 2.426 1 98.12 198 LEU A CA 1
ATOM 1520 C C . LEU A 1 198 ? 4.266 -9.703 2.289 1 98.12 198 LEU A C 1
ATOM 1522 O O . LEU A 1 198 ? 4.543 -10.844 1.909 1 98.12 198 LEU A O 1
ATOM 1526 N N . VAL A 1 199 ? 3.07 -9.344 2.639 1 97.5 199 VAL A N 1
ATOM 1527 C CA . VAL A 1 199 ? 1.944 -10.273 2.584 1 97.5 199 VAL A CA 1
ATOM 1528 C C . VAL A 1 199 ? 1.766 -10.781 1.158 1 97.5 199 VAL A C 1
ATOM 1530 O O . VAL A 1 199 ? 1.626 -11.992 0.939 1 97.5 199 VAL A O 1
ATOM 1533 N N . ALA A 1 200 ? 1.83 -9.906 0.22 1 97 200 ALA A N 1
ATOM 1534 C CA . ALA A 1 200 ? 1.677 -10.289 -1.181 1 97 200 ALA A CA 1
ATOM 1535 C C . ALA A 1 200 ? 2.816 -11.203 -1.625 1 97 200 ALA A C 1
ATOM 1537 O O . ALA A 1 200 ? 2.584 -12.227 -2.273 1 97 200 ALA A O 1
ATOM 1538 N N . ALA A 1 201 ? 4.008 -10.836 -1.263 1 97.75 201 ALA A N 1
ATOM 1539 C CA . ALA A 1 201 ? 5.184 -11.609 -1.662 1 97.75 201 ALA A CA 1
ATOM 1540 C C . ALA A 1 201 ? 5.141 -13.016 -1.088 1 97.75 201 ALA A C 1
ATOM 1542 O O . ALA A 1 201 ? 5.523 -13.984 -1.757 1 97.75 201 ALA A O 1
ATOM 1543 N N . GLU A 1 202 ? 4.703 -13.117 0.114 1 97.94 202 GLU A N 1
ATOM 1544 C CA . GLU A 1 202 ? 4.656 -14.422 0.759 1 97.94 202 GLU A CA 1
ATOM 1545 C C . GLU A 1 202 ? 3.502 -15.266 0.216 1 97.94 202 GLU A C 1
ATOM 1547 O O . GLU A 1 202 ? 3.629 -16.484 0.069 1 97.94 202 GLU A O 1
ATOM 1552 N N . MET A 1 203 ? 2.383 -14.633 -0.036 1 95.94 203 MET A N 1
ATOM 1553 C CA . MET A 1 203 ? 1.222 -15.367 -0.539 1 95.94 203 MET A CA 1
ATOM 1554 C C . MET A 1 203 ? 1.518 -15.984 -1.899 1 95.94 203 MET A C 1
ATOM 1556 O O . MET A 1 203 ? 1.093 -17.109 -2.18 1 95.94 203 MET A O 1
ATOM 1560 N N . PHE A 1 204 ? 2.328 -15.273 -2.691 1 92.75 204 PHE A N 1
ATOM 1561 C CA . PHE A 1 204 ? 2.336 -15.656 -4.098 1 92.75 204 PHE A CA 1
ATOM 1562 C C . PHE A 1 204 ? 3.754 -15.961 -4.566 1 92.75 204 PHE A C 1
ATOM 1564 O O . PHE A 1 204 ? 3.951 -16.453 -5.68 1 92.75 204 PHE A O 1
ATOM 1571 N N . GLY A 1 205 ? 4.715 -15.68 -3.701 1 92 205 GLY A N 1
ATOM 1572 C CA . GLY A 1 205 ? 6.094 -15.859 -4.137 1 92 205 GLY A CA 1
ATOM 1573 C C . GLY A 1 205 ? 6.98 -16.469 -3.07 1 92 205 GLY A C 1
ATOM 1574 O O . GLY A 1 205 ? 8.188 -16.234 -3.053 1 92 205 GLY A O 1
ATOM 1575 N N . SER A 1 206 ? 6.383 -17.141 -2.115 1 94.75 206 SER A N 1
ATOM 1576 C CA . SER A 1 206 ? 7.156 -17.766 -1.051 1 94.75 206 SER A CA 1
ATOM 1577 C C . SER A 1 206 ? 6.621 -19.156 -0.721 1 94.75 206 SER A C 1
ATOM 1579 O O . SER A 1 206 ? 5.547 -19.547 -1.188 1 94.75 206 SER A O 1
ATOM 1581 N N . ASP A 1 207 ? 7.465 -19.906 0.03 1 95.88 207 ASP A N 1
ATOM 1582 C CA . ASP A 1 207 ? 7.039 -21.234 0.473 1 95.88 207 ASP A CA 1
ATOM 1583 C C . ASP A 1 207 ? 6.918 -21.281 1.994 1 95.88 207 ASP A C 1
ATOM 1585 O O . ASP A 1 207 ? 6.812 -22.375 2.574 1 95.88 207 ASP A O 1
ATOM 1589 N N . SER A 1 208 ? 7 -20.141 2.572 1 95.88 208 SER A N 1
ATOM 1590 C CA . SER A 1 208 ? 6.863 -20.047 4.023 1 95.88 208 SER A CA 1
ATOM 1591 C C . SER A 1 208 ? 6.422 -18.656 4.445 1 95.88 208 SER A C 1
ATOM 1593 O O . SER A 1 208 ? 6.395 -17.734 3.627 1 95.88 208 SER A O 1
ATOM 1595 N N . GLY A 1 209 ? 6.023 -18.547 5.762 1 97.75 209 GLY A N 1
ATOM 1596 C CA . GLY A 1 209 ? 5.578 -17.266 6.301 1 97.75 209 GLY A CA 1
ATOM 1597 C C . GLY A 1 209 ? 4.082 -17.219 6.539 1 97.75 209 GLY A C 1
ATOM 1598 O O . GLY A 1 209 ? 3.344 -18.109 6.117 1 97.75 209 GLY A O 1
ATOM 1599 N N . LEU A 1 210 ? 3.65 -16.203 7.188 1 98 210 LEU A N 1
ATOM 1600 C CA . LEU A 1 210 ? 2.238 -16.016 7.496 1 98 210 LEU A CA 1
ATOM 1601 C C . LEU A 1 210 ? 1.42 -15.859 6.219 1 98 210 LEU A C 1
ATOM 1603 O O . LEU A 1 210 ? 0.335 -16.438 6.098 1 98 210 LEU A O 1
ATOM 1607 N N . GLY A 1 211 ? 1.949 -15.07 5.309 1 97.88 211 GLY A N 1
ATOM 1608 C CA . GLY A 1 211 ? 1.261 -14.875 4.043 1 97.88 211 GLY A CA 1
ATOM 1609 C C . GLY A 1 211 ? 1.145 -16.156 3.227 1 97.88 211 GLY A C 1
ATOM 1610 O O . GLY A 1 211 ? 0.112 -16.406 2.602 1 97.88 211 GLY A O 1
ATOM 1611 N N . TYR A 1 212 ? 2.139 -16.953 3.23 1 98.12 212 TYR A N 1
ATOM 1612 C CA . TYR A 1 212 ? 2.133 -18.234 2.527 1 98.12 212 TYR A CA 1
ATOM 1613 C C . TYR A 1 212 ? 1.001 -19.125 3.023 1 98.12 212 TYR A C 1
ATOM 1615 O O . TYR A 1 212 ? 0.329 -19.781 2.23 1 98.12 212 TYR A O 1
ATOM 1623 N N . GLU A 1 213 ? 0.858 -19.094 4.277 1 98.12 213 GLU A N 1
ATOM 1624 C CA . GLU A 1 213 ? -0.125 -19.984 4.891 1 98.12 213 GLU A CA 1
ATOM 1625 C C . GLU A 1 213 ? -1.545 -19.594 4.488 1 98.12 213 GLU A C 1
ATOM 1627 O O . GLU A 1 213 ? -2.439 -20.438 4.453 1 98.12 213 GLU A O 1
ATOM 1632 N N . ILE A 1 214 ? -1.752 -18.312 4.172 1 98 214 ILE A N 1
ATOM 1633 C CA . ILE A 1 214 ? -3.059 -17.891 3.674 1 98 214 ILE A CA 1
ATOM 1634 C C . ILE A 1 214 ? -3.373 -18.641 2.375 1 98 214 ILE A C 1
ATOM 1636 O O . ILE A 1 214 ? -4.418 -19.281 2.254 1 98 214 ILE A O 1
ATOM 1640 N N . TRP A 1 215 ? -2.467 -18.594 1.477 1 96.75 215 TRP A N 1
ATOM 1641 C CA . TRP A 1 215 ? -2.672 -19.188 0.158 1 96.75 215 TRP A CA 1
ATOM 1642 C C . TRP A 1 215 ? -2.678 -20.703 0.238 1 96.75 215 TRP A C 1
ATOM 1644 O O . TRP A 1 215 ? -3.475 -21.375 -0.432 1 96.75 215 TRP A O 1
ATOM 1654 N N . HIS A 1 216 ? -1.825 -21.234 1.034 1 97.06 216 HIS A N 1
ATOM 1655 C CA . HIS A 1 216 ? -1.755 -22.672 1.222 1 97.06 216 HIS A CA 1
ATOM 1656 C C . HIS A 1 216 ? -3.068 -23.219 1.768 1 97.06 216 HIS A C 1
ATOM 1658 O O . HIS A 1 216 ? -3.602 -24.203 1.244 1 97.06 216 HIS A O 1
ATOM 1664 N N . ASN A 1 217 ? -3.543 -22.641 2.789 1 97.88 217 ASN A N 1
ATOM 1665 C CA . ASN A 1 217 ? -4.793 -23.094 3.383 1 97.88 217 ASN A CA 1
ATOM 1666 C C . ASN A 1 217 ? -5.98 -22.844 2.457 1 97.88 217 ASN A C 1
ATOM 1668 O O . ASN A 1 217 ? -6.941 -23.609 2.451 1 97.88 217 ASN A O 1
ATOM 1672 N N . TYR A 1 218 ? -5.934 -21.797 1.668 1 97.62 218 TYR A N 1
ATOM 1673 C CA . TYR A 1 218 ? -6.957 -21.562 0.651 1 97.62 218 TYR A CA 1
ATOM 1674 C C . TYR A 1 218 ? -7.008 -22.719 -0.339 1 97.62 218 TYR A C 1
ATOM 1676 O O . TYR A 1 218 ? -8.086 -23.219 -0.671 1 97.62 218 TYR A O 1
ATOM 1684 N N . TYR A 1 219 ? -5.812 -23.172 -0.763 1 96 219 TYR A N 1
ATOM 1685 C CA . TYR A 1 219 ? -5.734 -24.297 -1.694 1 96 219 TYR A CA 1
ATOM 1686 C C . TYR A 1 219 ? -6.277 -25.562 -1.062 1 96 219 TYR A C 1
ATOM 1688 O O . TYR A 1 219 ? -6.855 -26.406 -1.751 1 96 219 TYR A O 1
ATOM 1696 N N . MET A 1 220 ? -6.094 -25.688 0.225 1 97.06 220 MET A N 1
ATOM 1697 C CA . MET A 1 220 ? -6.566 -26.859 0.949 1 97.06 220 MET A CA 1
ATOM 1698 C C . MET A 1 220 ? -8.023 -26.688 1.373 1 97.06 220 MET A C 1
ATOM 1700 O O . MET A 1 220 ? -8.57 -27.531 2.082 1 97.06 220 MET A O 1
ATOM 1704 N N . HIS A 1 221 ? -8.609 -25.562 1.096 1 97.12 221 HIS A N 1
ATOM 1705 C CA . HIS A 1 221 ? -10.008 -25.234 1.363 1 97.12 221 HIS A CA 1
ATOM 1706 C C . HIS A 1 221 ? -10.273 -25.141 2.861 1 97.12 221 HIS A C 1
ATOM 1708 O O . HIS A 1 221 ? -11.336 -25.531 3.338 1 97.12 221 HIS A O 1
ATOM 1714 N N . ARG A 1 222 ? -9.234 -24.766 3.57 1 97.81 222 ARG A N 1
ATOM 1715 C CA . ARG A 1 222 ? -9.359 -24.531 5.004 1 97.81 222 ARG A CA 1
ATOM 1716 C C . ARG A 1 222 ? -9.477 -23.031 5.301 1 97.81 222 ARG A C 1
ATOM 1718 O O . ARG A 1 222 ? -8.555 -22.422 5.852 1 97.81 222 ARG A O 1
ATOM 1725 N N . MET A 1 223 ? -10.68 -22.594 5.188 1 98.19 223 MET A N 1
ATOM 1726 C CA . MET A 1 223 ? -10.898 -21.156 5.223 1 98.19 223 MET A CA 1
ATOM 1727 C C . MET A 1 223 ? -10.891 -20.641 6.66 1 98.19 223 MET A C 1
ATOM 1729 O O . MET A 1 223 ? -10.711 -19.438 6.895 1 98.19 223 MET A O 1
ATOM 1733 N N . ASP A 1 224 ? -11.109 -21.5 7.652 1 98.19 224 ASP A N 1
ATOM 1734 C CA . ASP A 1 224 ? -10.945 -21.109 9.047 1 98.19 224 ASP A CA 1
ATOM 1735 C C . ASP A 1 224 ? -9.5 -20.719 9.344 1 98.19 224 ASP A C 1
ATOM 1737 O O . ASP A 1 224 ? -9.25 -19.703 9.984 1 98.19 224 ASP A O 1
ATOM 1741 N N . PHE A 1 225 ? -8.594 -21.5 8.75 1 98.19 225 PHE A N 1
ATOM 1742 C CA . PHE A 1 225 ? -7.176 -21.188 8.914 1 98.19 225 PHE A CA 1
ATOM 1743 C C . PHE A 1 225 ? -6.809 -19.922 8.156 1 98.19 225 PHE A C 1
ATOM 1745 O O . PHE A 1 225 ? -5.988 -19.125 8.617 1 98.19 225 PHE A O 1
ATOM 1752 N N . VAL A 1 226 ? -7.418 -19.719 7 1 98.44 226 VAL A N 1
ATOM 1753 C CA . VAL A 1 226 ? -7.184 -18.516 6.215 1 98.44 226 VAL A CA 1
ATOM 1754 C C . VAL A 1 226 ? -7.516 -17.281 7.047 1 98.44 226 VAL A C 1
ATOM 1756 O O . VAL A 1 226 ? -6.715 -16.344 7.125 1 98.44 226 VAL A O 1
ATOM 1759 N N . LEU A 1 227 ? -8.641 -17.328 7.711 1 98.06 227 LEU A N 1
ATOM 1760 C CA . LEU A 1 227 ? -9.07 -16.188 8.516 1 98.06 227 LEU A CA 1
ATOM 1761 C C . LEU A 1 227 ? -8.133 -15.977 9.703 1 98.06 227 LEU A C 1
ATOM 1763 O O . LEU A 1 227 ? -7.832 -14.836 10.07 1 98.06 227 LEU A O 1
ATOM 1767 N N . VAL A 1 228 ? -7.707 -17.031 10.266 1 97.94 228 VAL A N 1
ATOM 1768 C CA . VAL A 1 228 ? -6.781 -16.922 11.391 1 97.94 228 VAL A CA 1
ATOM 1769 C C . VAL A 1 228 ? -5.508 -16.203 10.938 1 97.94 228 VAL A C 1
ATOM 1771 O O . VAL A 1 228 ? -5.039 -15.281 11.602 1 97.94 228 VAL A O 1
ATOM 1774 N N . TYR A 1 229 ? -4.934 -16.625 9.836 1 98.25 229 TYR A N 1
ATOM 1775 C CA . TYR A 1 229 ? -3.686 -16.047 9.352 1 98.25 229 TYR A CA 1
ATOM 1776 C C . TYR A 1 229 ? -3.893 -14.602 8.922 1 98.25 229 TYR A C 1
ATOM 1778 O O . TYR A 1 229 ? -2.994 -13.766 9.062 1 98.25 229 TYR A O 1
ATOM 1786 N N . MET A 1 230 ? -5.078 -14.258 8.422 1 98.06 230 MET A N 1
ATOM 1787 C CA . MET A 1 230 ? -5.41 -12.867 8.133 1 98.06 230 MET A CA 1
ATOM 1788 C C . MET A 1 230 ? -5.363 -12.016 9.398 1 98.06 230 MET A C 1
ATOM 1790 O O . MET A 1 230 ? -4.77 -10.938 9.406 1 98.06 230 MET A O 1
ATOM 1794 N N . LEU A 1 231 ? -5.957 -12.523 10.414 1 97 231 LEU A N 1
ATOM 1795 C CA . LEU A 1 231 ? -5.996 -11.812 11.688 1 97 231 LEU A CA 1
ATOM 1796 C C . LEU A 1 231 ? -4.602 -11.703 12.297 1 97 231 LEU A C 1
ATOM 1798 O O . LEU A 1 231 ? -4.23 -10.664 12.836 1 97 231 LEU A O 1
ATOM 1802 N N . LEU A 1 232 ? -3.852 -12.773 12.172 1 97.25 232 LEU A N 1
ATOM 1803 C CA . LEU A 1 232 ? -2.486 -12.773 12.68 1 97.25 232 LEU A CA 1
ATOM 1804 C C . LEU A 1 232 ? -1.638 -11.727 11.961 1 97.25 232 LEU A C 1
ATOM 1806 O O . LEU A 1 232 ? -0.877 -10.992 12.602 1 97.25 232 LEU A O 1
ATOM 1810 N N . LEU A 1 233 ? -1.774 -11.664 10.695 1 97.88 233 LEU A N 1
ATOM 1811 C CA . LEU A 1 233 ? -1.047 -10.664 9.922 1 97.88 233 LEU A CA 1
ATOM 1812 C C . LEU A 1 233 ? -1.424 -9.258 10.359 1 97.88 233 LEU A C 1
ATOM 1814 O O . LEU A 1 233 ? -0.561 -8.383 10.453 1 97.88 233 LEU A O 1
ATOM 1818 N N . GLY A 1 234 ? -2.697 -9.07 10.555 1 97.06 234 GLY A N 1
ATOM 1819 C CA . GLY A 1 234 ? -3.156 -7.781 11.031 1 97.06 234 GLY A CA 1
ATOM 1820 C C . GLY A 1 234 ? -2.6 -7.422 12.398 1 97.06 234 GLY A C 1
ATOM 1821 O O . GLY A 1 234 ? -2.109 -6.309 12.602 1 97.06 234 GLY A O 1
ATOM 1822 N N . PHE A 1 235 ? -2.602 -8.352 13.289 1 95.56 235 PHE A N 1
ATOM 1823 C CA . PHE A 1 235 ? -2.152 -8.133 14.656 1 95.56 235 PHE A CA 1
ATOM 1824 C C . PHE A 1 235 ? -0.649 -7.883 14.695 1 95.56 235 PHE A C 1
ATOM 1826 O O . PHE A 1 235 ? -0.181 -6.984 15.398 1 95.56 235 PHE A O 1
ATOM 1833 N N . VAL A 1 236 ? 0.096 -8.672 13.984 1 96.56 236 VAL A N 1
ATOM 1834 C CA . VAL A 1 236 ? 1.544 -8.492 13.945 1 96.56 236 VAL A CA 1
ATOM 1835 C C . VAL A 1 236 ? 1.88 -7.137 13.32 1 96.56 236 VAL A C 1
ATOM 1837 O O . VAL A 1 236 ? 2.752 -6.418 13.82 1 96.56 236 VAL A O 1
ATOM 1840 N N . GLY A 1 237 ? 1.173 -6.824 12.25 1 94.31 237 GLY A N 1
ATOM 1841 C CA . GLY A 1 237 ? 1.362 -5.52 11.641 1 94.31 237 GLY A CA 1
ATOM 1842 C C . GLY A 1 237 ? 1.081 -4.371 12.594 1 94.31 237 GLY A C 1
ATOM 1843 O O . GLY A 1 237 ? 1.822 -3.387 12.625 1 94.31 237 GLY A O 1
ATOM 1844 N N . LEU A 1 238 ? 0.065 -4.488 13.352 1 93 238 LEU A N 1
ATOM 1845 C CA . LEU A 1 238 ? -0.294 -3.479 14.344 1 93 238 LEU A CA 1
ATOM 1846 C C . LEU A 1 238 ? 0.78 -3.367 15.422 1 93 238 LEU A C 1
ATOM 1848 O O . LEU A 1 238 ? 1.104 -2.264 15.867 1 93 238 LEU A O 1
ATOM 1852 N N . LEU A 1 239 ? 1.263 -4.453 15.852 1 93.38 239 LEU A N 1
ATOM 1853 C CA . LEU A 1 239 ? 2.305 -4.473 16.875 1 93.38 239 LEU A CA 1
ATOM 1854 C C . LEU A 1 239 ? 3.572 -3.791 16.359 1 93.38 239 LEU A C 1
ATOM 1856 O O . LEU A 1 239 ? 4.215 -3.039 17.109 1 93.38 239 LEU A O 1
ATOM 1860 N N . ILE A 1 240 ? 3.869 -4.055 15.164 1 92.25 240 ILE A N 1
ATOM 1861 C CA . ILE A 1 240 ? 5.047 -3.438 14.562 1 92.25 240 ILE A CA 1
ATOM 1862 C C . ILE A 1 240 ? 4.855 -1.925 14.484 1 92.25 240 ILE A C 1
ATOM 1864 O O . ILE A 1 240 ? 5.762 -1.161 14.828 1 92.25 240 ILE A O 1
ATOM 1868 N N . ASP A 1 241 ? 3.727 -1.564 14.055 1 89.19 241 ASP A N 1
ATOM 1869 C CA . ASP A 1 241 ? 3.41 -0.144 13.945 1 89.19 241 ASP A CA 1
ATOM 1870 C C . ASP A 1 241 ? 3.486 0.539 15.312 1 89.19 241 ASP A C 1
ATOM 1872 O O . ASP A 1 241 ? 4.039 1.634 15.43 1 89.19 241 ASP A O 1
ATOM 1876 N N . ARG A 1 242 ? 2.955 -0.048 16.344 1 89.25 242 ARG A N 1
ATOM 1877 C CA . ARG A 1 242 ? 2.961 0.501 17.688 1 89.25 242 ARG A CA 1
ATOM 1878 C C . ARG A 1 242 ? 4.379 0.565 18.25 1 89.25 242 ARG A C 1
ATOM 1880 O O . ARG A 1 242 ? 4.738 1.527 18.938 1 89.25 242 ARG A O 1
ATOM 1887 N N . PHE A 1 243 ? 5.039 -0.444 17.969 1 89.06 243 PHE A N 1
ATOM 1888 C CA . PHE A 1 243 ? 6.422 -0.487 18.422 1 89.06 243 PHE A CA 1
ATOM 1889 C C . PHE A 1 243 ? 7.238 0.632 17.781 1 89.06 243 PHE A C 1
ATOM 1891 O O . PHE A 1 243 ? 8.008 1.315 18.469 1 89.06 243 PHE A O 1
ATOM 1898 N N . PHE A 1 244 ? 7.07 0.796 16.516 1 86.81 244 PHE A N 1
ATOM 1899 C CA . PHE A 1 244 ? 7.797 1.846 15.812 1 86.81 244 PHE A CA 1
ATOM 1900 C C . PHE A 1 244 ? 7.379 3.223 16.312 1 86.81 244 PHE A C 1
ATOM 1902 O O . PHE A 1 244 ? 8.219 4.098 16.516 1 86.81 244 PHE A O 1
ATOM 1909 N N . ARG A 1 245 ? 6.168 3.465 16.516 1 84 245 ARG A N 1
ATOM 1910 C CA . ARG A 1 245 ? 5.676 4.754 16.984 1 84 245 ARG A CA 1
ATOM 1911 C C . ARG A 1 245 ? 6.199 5.062 18.391 1 84 245 ARG A C 1
ATOM 1913 O O . ARG A 1 245 ? 6.582 6.199 18.672 1 84 245 ARG A O 1
ATOM 1920 N N . HIS A 1 246 ? 6.16 4.152 19.172 1 83.62 246 HIS A N 1
ATOM 1921 C CA . HIS A 1 246 ? 6.617 4.332 20.547 1 83.62 246 HIS A CA 1
ATOM 1922 C C . HIS A 1 246 ? 8.109 4.633 20.594 1 83.62 246 HIS A C 1
ATOM 1924 O O . HIS A 1 246 ? 8.539 5.562 21.281 1 83.62 246 HIS A O 1
ATOM 1930 N N . TYR A 1 247 ? 8.828 3.949 19.812 1 79.31 247 TYR A N 1
ATOM 1931 C CA . TYR A 1 247 ? 10.273 4.094 19.828 1 79.31 247 TYR A CA 1
ATOM 1932 C C . TYR A 1 247 ? 10.711 5.375 19.125 1 79.31 247 TYR A C 1
ATOM 1934 O O . TYR A 1 247 ? 11.602 6.082 19.609 1 79.31 247 TYR A O 1
ATOM 1942 N N . VAL A 1 248 ? 10.125 5.684 18.078 1 76.38 248 VAL A N 1
ATOM 1943 C CA . VAL A 1 248 ? 10.523 6.844 17.297 1 76.38 248 VAL A CA 1
ATOM 1944 C C . VAL A 1 248 ? 10.039 8.125 17.969 1 76.38 248 VAL A C 1
ATOM 1946 O O . VAL A 1 248 ? 10.773 9.109 18.062 1 76.38 248 VAL A O 1
ATOM 1949 N N . ASN A 1 249 ? 8.82 8.188 18.406 1 66.69 249 ASN A N 1
ATOM 1950 C CA . ASN A 1 249 ? 8.305 9.367 19.109 1 66.69 249 ASN A CA 1
ATOM 1951 C C . ASN A 1 249 ? 9.078 9.648 20.391 1 66.69 249 ASN A C 1
ATOM 1953 O O . ASN A 1 249 ? 9.414 10.797 20.672 1 66.69 249 ASN A O 1
ATOM 1957 N N . ALA A 1 250 ? 9.414 8.734 21.078 1 64.38 250 ALA A N 1
ATOM 1958 C CA . ALA A 1 250 ? 10.055 8.891 22.375 1 64.38 250 ALA A CA 1
ATOM 1959 C C . ALA A 1 250 ? 11.523 9.273 22.219 1 64.38 250 ALA A C 1
ATOM 1961 O O . ALA A 1 250 ? 12.047 10.078 23 1 64.38 250 ALA A O 1
ATOM 1962 N N . LYS A 1 251 ? 12.055 8.773 21.172 1 66.69 251 LYS A N 1
ATOM 1963 C CA . LYS A 1 251 ? 13.508 8.891 21.172 1 66.69 251 LYS A CA 1
ATOM 1964 C C . LYS A 1 251 ? 13.977 9.891 20.109 1 66.69 251 LYS A C 1
ATOM 1966 O O . LYS A 1 251 ? 14.875 10.703 20.375 1 66.69 251 LYS A O 1
ATOM 1971 N N . LEU A 1 252 ? 13.32 9.859 19.031 1 65.19 252 LEU A N 1
ATOM 1972 C CA . LEU A 1 252 ? 13.914 10.609 17.938 1 65.19 252 LEU A CA 1
ATOM 1973 C C . LEU A 1 252 ? 13.266 11.984 17.797 1 65.19 252 LEU A C 1
ATOM 1975 O O . LEU A 1 252 ? 13.914 12.945 17.359 1 65.19 252 LEU A O 1
ATOM 1979 N N . LEU A 1 253 ? 12 12.062 18.25 1 62.09 253 LEU A N 1
ATOM 1980 C CA . LEU A 1 253 ? 11.328 13.336 18.016 1 62.09 253 LEU A CA 1
ATOM 1981 C C . LEU A 1 253 ? 11.133 14.094 19.328 1 62.09 253 LEU A C 1
ATOM 1983 O O . LEU A 1 253 ? 10.398 15.078 19.375 1 62.09 253 LEU A O 1
ATOM 1987 N N . ARG A 1 254 ? 11.664 13.688 20.344 1 60.25 254 ARG A N 1
ATOM 1988 C CA . ARG A 1 254 ? 11.586 14.383 21.625 1 60.25 254 ARG A CA 1
ATOM 1989 C C . ARG A 1 254 ? 12.039 15.828 21.5 1 60.25 254 ARG A C 1
ATOM 1991 O O . ARG A 1 254 ? 11.539 16.703 22.203 1 60.25 254 ARG A O 1
ATOM 1998 N N . TRP A 1 255 ? 12.906 15.969 20.641 1 53.56 255 TRP A N 1
ATOM 1999 C CA . TRP A 1 255 ? 13.453 17.328 20.562 1 53.56 255 TRP A CA 1
ATOM 2000 C C . TRP A 1 255 ? 12.5 18.25 19.812 1 53.56 255 TRP A C 1
ATOM 2002 O O . TRP A 1 255 ? 12.555 19.469 19.969 1 53.56 255 TRP A O 1
ATOM 2012 N N . THR A 1 256 ? 11.734 17.641 18.875 1 52.53 256 THR A N 1
ATOM 2013 C CA . THR A 1 256 ? 10.844 18.484 18.094 1 52.53 256 THR A CA 1
ATOM 2014 C C . THR A 1 256 ? 9.617 18.875 18.906 1 52.53 256 THR A C 1
ATOM 2016 O O . THR A 1 256 ? 8.891 19.812 18.547 1 52.53 256 THR A O 1
ATOM 2019 N N . SER A 1 257 ? 9.094 18.125 19.859 1 48.03 257 SER A N 1
ATOM 2020 C CA . SER A 1 257 ? 7.941 18.438 20.703 1 48.03 257 SER A CA 1
ATOM 2021 C C . SER A 1 257 ? 8.141 19.75 21.453 1 48.03 257 SER A C 1
ATOM 2023 O O . SER A 1 257 ? 7.184 20.344 21.953 1 48.03 257 SER A O 1
ATOM 2025 N N . GLY A 1 258 ? 9.32 20.109 21.641 1 40.62 258 GLY A N 1
ATOM 2026 C CA . GLY A 1 258 ? 9.523 21.328 22.391 1 40.62 258 GLY A CA 1
ATOM 2027 C C . GLY A 1 258 ? 9.117 22.578 21.625 1 40.62 258 GLY A C 1
ATOM 2028 O O . GLY A 1 258 ? 9.125 23.672 22.172 1 40.62 258 GLY A O 1
ATOM 2029 N N . THR A 1 259 ? 9.133 22.547 20.312 1 38.34 259 THR A N 1
ATOM 2030 C CA . THR A 1 259 ? 8.953 23.891 19.75 1 38.34 259 THR A CA 1
ATOM 2031 C C . THR A 1 259 ? 7.5 24.328 19.875 1 38.34 259 THR A C 1
ATOM 2033 O O . THR A 1 259 ? 7.191 25.516 19.703 1 38.34 259 THR A O 1
ATOM 2036 N N . VAL A 1 260 ? 6.457 23.5 19.766 1 37 260 VAL A N 1
ATOM 2037 C CA . VAL A 1 260 ? 5.18 24.203 19.828 1 37 260 VAL A CA 1
ATOM 2038 C C . VAL A 1 260 ? 4.824 24.484 21.281 1 37 260 VAL A C 1
ATOM 2040 O O . VAL A 1 260 ? 3.732 24.984 21.578 1 37 260 VAL A O 1
ATOM 2043 N N . VAL A 1 261 ? 5.691 24.812 22.25 1 29.62 261 VAL A N 1
ATOM 2044 C CA . VAL A 1 261 ? 4.949 25.328 23.391 1 29.62 261 VAL A CA 1
ATOM 2045 C C . VAL A 1 261 ? 4.484 26.766 23.109 1 29.62 261 VAL A C 1
ATOM 2047 O O . VAL A 1 261 ? 5.242 27.578 22.562 1 29.62 261 VAL A O 1
ATOM 2050 N N . MET B 1 1 ? 17.344 37.594 -18.609 1 43.09 1 MET B N 1
ATOM 2051 C CA . MET B 1 1 ? 16.312 36.812 -19.281 1 43.09 1 MET B CA 1
ATOM 2052 C C . MET B 1 1 ? 16.906 35.531 -19.859 1 43.09 1 MET B C 1
ATOM 2054 O O . MET B 1 1 ? 16.266 34.469 -19.828 1 43.09 1 MET B O 1
ATOM 2058 N N . ASN B 1 2 ? 18.078 35.625 -20.438 1 48.16 2 ASN B N 1
ATOM 2059 C CA . ASN B 1 2 ? 18.766 34.531 -21.141 1 48.16 2 ASN B CA 1
ATOM 2060 C C . ASN B 1 2 ? 19.344 33.531 -20.172 1 48.16 2 ASN B C 1
ATOM 2062 O O . ASN B 1 2 ? 19.562 32.375 -20.531 1 48.16 2 ASN B O 1
ATOM 2066 N N . VAL B 1 3 ? 19.688 34.031 -18.969 1 51.06 3 VAL B N 1
ATOM 2067 C CA . VAL B 1 3 ? 20.344 33.188 -18 1 51.06 3 VAL B CA 1
ATOM 2068 C C . VAL B 1 3 ? 19.344 32.125 -17.484 1 51.06 3 VAL B C 1
ATOM 2070 O O . VAL B 1 3 ? 19.703 30.969 -17.281 1 51.06 3 VAL B O 1
ATOM 2073 N N . ASN B 1 4 ? 18.094 32.594 -17.297 1 53.69 4 ASN B N 1
ATOM 2074 C CA . ASN B 1 4 ? 17.062 31.672 -16.844 1 53.69 4 ASN B CA 1
ATOM 2075 C C . ASN B 1 4 ? 16.766 30.594 -17.875 1 53.69 4 ASN B C 1
ATOM 2077 O O . ASN B 1 4 ? 16.453 29.453 -17.531 1 53.69 4 ASN B O 1
ATOM 2081 N N . PHE B 1 5 ? 16.891 31.062 -19.203 1 50.97 5 PHE B N 1
ATOM 2082 C CA . PHE B 1 5 ? 16.641 30.125 -20.281 1 50.97 5 PHE B CA 1
ATOM 2083 C C . PHE B 1 5 ? 17.75 29.094 -20.375 1 50.97 5 PHE B C 1
ATOM 2085 O O . PHE B 1 5 ? 17.5 27.906 -20.641 1 50.97 5 PHE B O 1
ATOM 2092 N N . ILE B 1 6 ? 19 29.5 -20.203 1 49.88 6 ILE B N 1
ATOM 2093 C CA . ILE B 1 6 ? 20.156 28.594 -20.297 1 49.88 6 ILE B CA 1
ATOM 2094 C C . ILE B 1 6 ? 20.125 27.609 -19.141 1 49.88 6 ILE B C 1
ATOM 2096 O O . ILE B 1 6 ? 20.453 26.438 -19.297 1 49.88 6 ILE B O 1
ATOM 2100 N N . LYS B 1 7 ? 19.75 28.109 -18.016 1 57.03 7 LYS B N 1
ATOM 2101 C CA . LYS B 1 7 ? 19.641 27.266 -16.828 1 57.03 7 LYS B CA 1
ATOM 2102 C C . LYS B 1 7 ? 18.578 26.188 -17.031 1 57.03 7 LYS B C 1
ATOM 2104 O O . LYS B 1 7 ? 18.797 25.016 -16.672 1 57.03 7 LYS B O 1
ATOM 2109 N N . THR B 1 8 ? 17.641 26.578 -17.766 1 64.44 8 THR B N 1
ATOM 2110 C CA . THR B 1 8 ? 16.547 25.641 -18.016 1 64.44 8 THR B CA 1
ATOM 2111 C C . THR B 1 8 ? 16.953 24.578 -19.031 1 64.44 8 THR B C 1
ATOM 2113 O O . THR B 1 8 ? 16.656 23.391 -18.844 1 64.44 8 THR B O 1
ATOM 2116 N N . VAL B 1 9 ? 17.828 25.062 -20.016 1 61.78 9 VAL B N 1
ATOM 2117 C CA . VAL B 1 9 ? 18.266 24.141 -21.047 1 61.78 9 VAL B CA 1
ATOM 2118 C C . VAL B 1 9 ? 19.297 23.172 -20.469 1 61.78 9 VAL B C 1
ATOM 2120 O O . VAL B 1 9 ? 19.281 21.984 -20.781 1 61.78 9 VAL B O 1
ATOM 2123 N N . LYS B 1 10 ? 20.141 23.688 -19.656 1 68.06 10 LYS B N 1
ATOM 2124 C CA . LYS B 1 10 ? 21.156 22.859 -19.016 1 68.06 10 LYS B CA 1
ATOM 2125 C C . LYS B 1 10 ? 20.531 21.859 -18.047 1 68.06 10 LYS B C 1
ATOM 2127 O O . LYS B 1 10 ? 20.938 20.688 -18 1 68.06 10 LYS B O 1
ATOM 2132 N N . GLU B 1 11 ? 19.641 22.438 -17.406 1 73.69 11 GLU B N 1
ATOM 2133 C CA . GLU B 1 11 ? 18.922 21.578 -16.469 1 73.69 11 GLU B CA 1
ATOM 2134 C C . GLU B 1 11 ? 18.188 20.469 -17.203 1 73.69 11 GLU B C 1
ATOM 2136 O O . GLU B 1 11 ? 18.219 19.297 -16.781 1 73.69 11 GLU B O 1
ATOM 2141 N N . LYS B 1 12 ? 17.625 20.812 -18.266 1 81 12 LYS B N 1
ATOM 2142 C CA . LYS B 1 12 ? 16.922 19.828 -19.078 1 81 12 LYS B CA 1
ATOM 2143 C C . LYS B 1 12 ? 17.906 18.875 -19.75 1 81 12 LYS B C 1
ATOM 2145 O O . LYS B 1 12 ? 17.578 17.719 -20 1 81 12 LYS B O 1
ATOM 2150 N N . GLY B 1 13 ? 18.984 19.375 -19.875 1 87.06 13 GLY B N 1
ATOM 2151 C CA . GLY B 1 13 ? 20.031 18.578 -20.484 1 87.06 13 GLY B CA 1
ATOM 2152 C C . GLY B 1 13 ? 20.531 17.453 -19.594 1 87.06 13 GLY B C 1
ATOM 2153 O O . GLY B 1 13 ? 20.688 16.312 -20.047 1 87.06 13 GLY B O 1
ATOM 2154 N N . ILE B 1 14 ? 20.703 17.719 -18.344 1 89.94 14 ILE B N 1
ATOM 2155 C CA . ILE B 1 14 ? 21.172 16.703 -17.406 1 89.94 14 ILE B CA 1
ATOM 2156 C C . ILE B 1 14 ? 20.109 15.625 -17.234 1 89.94 14 ILE B C 1
ATOM 2158 O O . ILE B 1 14 ? 20.438 14.438 -17.156 1 89.94 14 ILE B O 1
ATOM 2162 N N . GLU B 1 15 ? 18.922 16.016 -17.141 1 91 15 GLU B N 1
ATOM 2163 C CA . GLU B 1 15 ? 17.812 15.07 -17 1 91 15 GLU B CA 1
ATOM 2164 C C . GLU B 1 15 ? 17.734 14.133 -18.203 1 91 15 GLU B C 1
ATOM 2166 O O . GLU B 1 15 ? 17.609 12.922 -18.031 1 91 15 GLU B O 1
ATOM 2171 N N . ALA B 1 16 ? 17.797 14.688 -19.391 1 92.75 16 ALA B N 1
ATOM 2172 C CA . ALA B 1 16 ? 17.75 13.883 -20.609 1 92.75 16 ALA B CA 1
ATOM 2173 C C . ALA B 1 16 ? 18.953 12.953 -20.703 1 92.75 16 ALA B C 1
ATOM 2175 O O . ALA B 1 16 ? 18.812 11.789 -21.094 1 92.75 16 ALA B O 1
ATOM 2176 N N . LEU B 1 17 ? 20.031 13.469 -20.391 1 93.75 17 LEU B N 1
ATOM 2177 C CA . LEU B 1 17 ? 21.25 12.664 -20.438 1 93.75 17 LEU B CA 1
ATOM 2178 C C . LEU B 1 17 ? 21.188 11.516 -19.438 1 93.75 17 LEU B C 1
ATOM 2180 O O . LEU B 1 17 ? 21.656 10.414 -19.734 1 93.75 17 LEU B O 1
ATOM 2184 N N . SER B 1 18 ? 20.688 11.82 -18.312 1 93.44 18 SER B N 1
ATOM 2185 C CA . SER B 1 18 ? 20.578 10.781 -17.297 1 93.44 18 SER B CA 1
ATOM 2186 C C . SER B 1 18 ? 19.688 9.641 -17.781 1 93.44 18 SER B C 1
ATOM 2188 O O . SER B 1 18 ? 20 8.469 -17.531 1 93.44 18 SER B O 1
ATOM 2190 N N . LEU B 1 19 ? 18.594 9.922 -18.359 1 94.31 19 LEU B N 1
ATOM 2191 C CA . LEU B 1 19 ? 17.688 8.898 -18.859 1 94.31 19 LEU B CA 1
ATOM 2192 C C . LEU B 1 19 ? 18.344 8.078 -19.969 1 94.31 19 LEU B C 1
ATOM 2194 O O . LEU B 1 19 ? 18.203 6.855 -20.016 1 94.31 19 LEU B O 1
ATOM 2198 N N . ILE B 1 20 ? 19.031 8.75 -20.875 1 95.62 20 ILE B N 1
ATOM 2199 C CA . ILE B 1 20 ? 19.719 8.078 -21.969 1 95.62 20 ILE B CA 1
ATOM 2200 C C . ILE B 1 20 ? 20.797 7.145 -21.422 1 95.62 20 ILE B C 1
ATOM 2202 O O . ILE B 1 20 ? 20.922 6.004 -21.875 1 95.62 20 ILE B O 1
ATOM 2206 N N . VAL B 1 21 ? 21.469 7.617 -20.469 1 95.81 21 VAL B N 1
ATOM 2207 C CA . VAL B 1 21 ? 22.531 6.812 -19.859 1 95.81 21 VAL B CA 1
ATOM 2208 C C . VAL B 1 21 ? 21.922 5.613 -19.141 1 95.81 21 VAL B C 1
ATOM 2210 O O . VAL B 1 21 ? 22.438 4.5 -19.234 1 95.81 21 VAL B O 1
ATOM 2213 N N . ALA B 1 22 ? 20.844 5.859 -18.438 1 94.94 22 ALA B N 1
ATOM 2214 C CA . ALA B 1 22 ? 20.172 4.777 -17.719 1 94.94 22 ALA B CA 1
ATOM 2215 C C . ALA B 1 22 ? 19.688 3.701 -18.703 1 94.94 22 ALA B C 1
ATOM 2217 O O . ALA B 1 22 ? 19.828 2.506 -18.422 1 94.94 22 ALA B O 1
ATOM 2218 N N . ILE B 1 23 ? 19.156 4.113 -19.766 1 96.06 23 ILE B N 1
ATOM 2219 C CA . ILE B 1 23 ? 18.672 3.195 -20.797 1 96.06 23 ILE B CA 1
ATOM 2220 C C . ILE B 1 23 ? 19.844 2.43 -21.406 1 96.06 23 ILE B C 1
ATOM 2222 O O . ILE B 1 23 ? 19.75 1.222 -21.641 1 96.06 23 ILE B O 1
ATOM 2226 N N . ALA B 1 24 ? 20.906 3.125 -21.703 1 96.62 24 ALA B N 1
ATOM 2227 C CA . ALA B 1 24 ? 22.094 2.496 -22.281 1 96.62 24 ALA B CA 1
ATOM 2228 C C . ALA B 1 24 ? 22.672 1.459 -21.312 1 96.62 24 ALA B C 1
ATOM 2230 O O . ALA B 1 24 ? 23.062 0.364 -21.734 1 96.62 24 ALA B O 1
ATOM 2231 N N . ILE B 1 25 ? 22.719 1.812 -20.078 1 96.19 25 ILE B N 1
ATOM 2232 C CA . ILE B 1 25 ? 23.219 0.888 -19.078 1 96.19 25 ILE B CA 1
ATOM 2233 C C . ILE B 1 25 ? 22.312 -0.338 -18.984 1 96.19 25 ILE B C 1
ATOM 2235 O O . ILE B 1 25 ? 22.797 -1.47 -18.922 1 96.19 25 ILE B O 1
ATOM 2239 N N . TRP B 1 26 ? 21.047 -0.1 -19 1 95.88 26 TRP B N 1
ATOM 2240 C CA . TRP B 1 26 ? 20.062 -1.183 -18.969 1 95.88 26 TRP B CA 1
ATOM 2241 C C . TRP B 1 26 ? 20.219 -2.094 -20.188 1 95.88 26 TRP B C 1
ATOM 2243 O O . TRP B 1 26 ? 20.281 -3.318 -20.047 1 95.88 26 TRP B O 1
ATOM 2253 N N . GLN B 1 27 ? 20.375 -1.521 -21.312 1 96.44 27 GLN B N 1
ATOM 2254 C CA . GLN B 1 27 ? 20.547 -2.281 -22.547 1 96.44 27 GLN B CA 1
ATOM 2255 C C . GLN B 1 27 ? 21.828 -3.119 -22.5 1 96.44 27 GLN B C 1
ATOM 2257 O O . GLN B 1 27 ? 21.812 -4.305 -22.844 1 96.44 27 GLN B O 1
ATOM 2262 N N . LEU B 1 28 ? 22.844 -2.523 -22.062 1 96.62 28 LEU B N 1
ATOM 2263 C CA . LEU B 1 28 ? 24.141 -3.201 -21.984 1 96.62 28 LEU B CA 1
ATOM 2264 C C . LEU B 1 28 ? 24.125 -4.293 -20.922 1 96.62 28 LEU B C 1
ATOM 2266 O O . LEU B 1 28 ? 24.672 -5.379 -21.141 1 96.62 28 LEU B O 1
ATOM 2270 N N . ALA B 1 29 ? 23.531 -3.979 -19.812 1 96.06 29 ALA B N 1
ATOM 2271 C CA . ALA B 1 29 ? 23.453 -4.969 -18.75 1 96.06 29 ALA B CA 1
ATOM 2272 C C . ALA B 1 29 ? 22.672 -6.199 -19.188 1 96.06 29 ALA B C 1
ATOM 2274 O O . ALA B 1 29 ? 23.062 -7.332 -18.906 1 96.06 29 ALA B O 1
ATOM 2275 N N . ALA B 1 30 ? 21.594 -6 -19.859 1 96.12 30 ALA B N 1
ATOM 2276 C CA . ALA B 1 30 ? 20.75 -7.102 -20.312 1 96.12 30 ALA B CA 1
ATOM 2277 C C . ALA B 1 30 ? 21.453 -7.93 -21.391 1 96.12 30 ALA B C 1
ATOM 2279 O O . ALA B 1 30 ? 21.469 -9.164 -21.312 1 96.12 30 ALA B O 1
ATOM 2280 N N . ASP B 1 31 ? 22.156 -7.242 -22.312 1 94.88 31 ASP B N 1
ATOM 2281 C CA . ASP B 1 31 ? 22.672 -7.918 -23.5 1 94.88 31 ASP B CA 1
ATOM 2282 C C . ASP B 1 31 ? 24.062 -8.477 -23.234 1 94.88 31 ASP B C 1
ATOM 2284 O O . ASP B 1 31 ? 24.453 -9.5 -23.812 1 94.88 31 ASP B O 1
ATOM 2288 N N . VAL B 1 32 ? 24.812 -7.82 -22.375 1 94.62 32 VAL B N 1
ATOM 2289 C CA . VAL B 1 32 ? 26.234 -8.188 -22.266 1 94.62 32 VAL B CA 1
ATOM 2290 C C . VAL B 1 32 ? 26.469 -8.898 -20.938 1 94.62 32 VAL B C 1
ATOM 2292 O O . VAL B 1 32 ? 27.25 -9.859 -20.875 1 94.62 32 VAL B O 1
ATOM 2295 N N . ILE B 1 33 ? 25.844 -8.5 -19.906 1 93.81 33 ILE B N 1
ATOM 2296 C CA . ILE B 1 33 ? 26.141 -9.039 -18.594 1 93.81 33 ILE B CA 1
ATOM 2297 C C . ILE B 1 33 ? 25.203 -10.219 -18.297 1 93.81 33 ILE B C 1
ATOM 2299 O O . ILE B 1 33 ? 25.656 -11.344 -18.109 1 93.81 33 ILE B O 1
ATOM 2303 N N . VAL B 1 34 ? 23.906 -10.039 -18.312 1 94.31 34 VAL B N 1
ATOM 2304 C CA . VAL B 1 34 ? 22.953 -11.062 -17.922 1 94.31 34 VAL B CA 1
ATOM 2305 C C . VAL B 1 34 ? 22.734 -12.039 -19.078 1 94.31 34 VAL B C 1
ATOM 2307 O O . VAL B 1 34 ? 22.719 -13.258 -18.875 1 94.31 34 VAL B O 1
ATOM 2310 N N . GLN B 1 35 ? 22.547 -11.602 -20.281 1 94.56 35 GLN B N 1
ATOM 2311 C CA . GLN B 1 35 ? 22.438 -12.398 -21.5 1 94.56 35 GLN B CA 1
ATOM 2312 C C . GLN B 1 35 ? 21.344 -13.445 -21.375 1 94.56 35 GLN B C 1
ATOM 2314 O O . GLN B 1 35 ? 21.531 -14.602 -21.781 1 94.56 35 GLN B O 1
ATOM 2319 N N . ASN B 1 36 ? 20.359 -13.219 -20.609 1 95.62 36 ASN B N 1
ATOM 2320 C CA . ASN B 1 36 ? 19.172 -14.039 -20.422 1 95.62 36 ASN B CA 1
ATOM 2321 C C . ASN B 1 36 ? 17.906 -13.195 -20.344 1 95.62 36 ASN B C 1
ATOM 2323 O O . ASN B 1 36 ? 17.656 -12.523 -19.344 1 95.62 36 ASN B O 1
ATOM 2327 N N . LYS B 1 37 ? 17.078 -13.266 -21.359 1 93.75 37 LYS B N 1
ATOM 2328 C CA . LYS B 1 37 ? 15.883 -12.438 -21.469 1 93.75 37 LYS B CA 1
ATOM 2329 C C . LYS B 1 37 ? 14.867 -12.789 -20.391 1 93.75 37 LYS B C 1
ATOM 2331 O O . LYS B 1 37 ? 14.008 -11.969 -20.062 1 93.75 37 LYS B O 1
ATOM 2336 N N . PHE B 1 38 ? 14.984 -13.992 -19.906 1 95.06 38 PHE B N 1
ATOM 2337 C CA . PHE B 1 38 ? 14.078 -14.422 -18.844 1 95.06 38 PHE B CA 1
ATOM 2338 C C . PHE B 1 38 ? 14.406 -13.719 -17.531 1 95.06 38 PHE B C 1
ATOM 2340 O O . PHE B 1 38 ? 13.516 -13.43 -16.734 1 95.06 38 PHE B O 1
ATOM 2347 N N . LYS B 1 39 ? 15.672 -13.445 -17.391 1 95.75 39 LYS B N 1
ATOM 2348 C CA . LYS B 1 39 ? 16.109 -12.789 -16.156 1 95.75 39 LYS B CA 1
ATOM 2349 C C . LYS B 1 39 ? 16.031 -11.273 -16.297 1 95.75 39 LYS B C 1
ATOM 2351 O O . LYS B 1 39 ? 15.68 -10.578 -15.336 1 95.75 39 LYS B O 1
ATOM 2356 N N . LEU B 1 40 ? 16.359 -10.766 -17.438 1 97.5 40 LEU B N 1
ATOM 2357 C CA . LEU B 1 40 ? 16.328 -9.328 -17.672 1 97.5 40 LEU B CA 1
ATOM 2358 C C . LEU B 1 40 ? 16.141 -9.016 -19.156 1 97.5 40 LEU B C 1
ATOM 2360 O O . LEU B 1 40 ? 17.125 -8.984 -19.906 1 97.5 40 LEU B O 1
ATOM 2364 N N . PRO B 1 41 ? 14.922 -8.711 -19.484 1 97.81 41 PRO B N 1
ATOM 2365 C CA . PRO B 1 41 ? 14.75 -8.258 -20.875 1 97.81 41 PRO B CA 1
ATOM 2366 C C . PRO B 1 41 ? 15.414 -6.914 -21.141 1 97.81 41 PRO B C 1
ATOM 2368 O O . PRO B 1 41 ? 15.516 -6.078 -20.234 1 97.81 41 PRO B O 1
ATOM 2371 N N . SER B 1 42 ? 15.836 -6.738 -22.391 1 97.38 42 SER B N 1
ATOM 2372 C CA . SER B 1 42 ? 16.484 -5.484 -22.75 1 97.38 42 SER B CA 1
ATOM 2373 C C . SER B 1 42 ? 15.469 -4.387 -23.016 1 97.38 42 SER B C 1
ATOM 2375 O O . SER B 1 42 ? 14.273 -4.66 -23.141 1 97.38 42 SER B O 1
ATOM 2377 N N . PHE B 1 43 ? 16.016 -3.193 -23 1 97.12 43 PHE B N 1
ATOM 2378 C CA . PHE B 1 43 ? 15.164 -2.061 -23.344 1 97.12 43 PHE B CA 1
ATOM 2379 C C . PHE B 1 43 ? 14.555 -2.234 -24.719 1 97.12 43 PHE B C 1
ATOM 2381 O O . PHE B 1 43 ? 13.367 -1.951 -24.922 1 97.12 43 PHE B O 1
ATOM 2388 N N . TYR B 1 44 ? 15.297 -2.723 -25.578 1 96.62 44 TYR B N 1
ATOM 2389 C CA . TYR B 1 44 ? 14.844 -2.961 -26.938 1 96.62 44 TYR B CA 1
ATOM 2390 C C . TYR B 1 44 ? 13.711 -3.982 -26.969 1 96.62 44 TYR B C 1
ATOM 2392 O O . TYR B 1 44 ? 12.711 -3.789 -27.656 1 96.62 44 TYR B O 1
ATOM 2400 N N . ASP B 1 45 ? 13.844 -5.059 -26.203 1 97.5 45 ASP B N 1
ATOM 2401 C CA . ASP B 1 45 ? 12.805 -6.078 -26.109 1 97.5 45 ASP B CA 1
ATOM 2402 C C . ASP B 1 45 ? 11.492 -5.477 -25.594 1 97.5 45 ASP B C 1
ATOM 2404 O O . ASP B 1 45 ? 10.414 -5.82 -26.094 1 97.5 45 ASP B O 1
ATOM 2408 N N . VAL B 1 46 ? 11.609 -4.641 -24.672 1 97.56 46 VAL B N 1
ATOM 2409 C CA . VAL B 1 46 ? 10.438 -4.035 -24.031 1 97.56 46 VAL B CA 1
ATOM 2410 C C . VAL B 1 46 ? 9.727 -3.117 -25.016 1 97.56 46 VAL B C 1
ATOM 2412 O O . VAL B 1 46 ? 8.5 -3.092 -25.078 1 97.56 46 VAL B O 1
ATOM 2415 N N . ILE B 1 47 ? 10.492 -2.398 -25.844 1 97.25 47 ILE B N 1
ATOM 2416 C CA . ILE B 1 47 ? 9.914 -1.49 -26.828 1 97.25 47 ILE B CA 1
ATOM 2417 C C . ILE B 1 47 ? 9.164 -2.291 -27.891 1 97.25 47 ILE B C 1
ATOM 2419 O O . ILE B 1 47 ? 8.078 -1.901 -28.312 1 97.25 47 ILE B O 1
ATOM 2423 N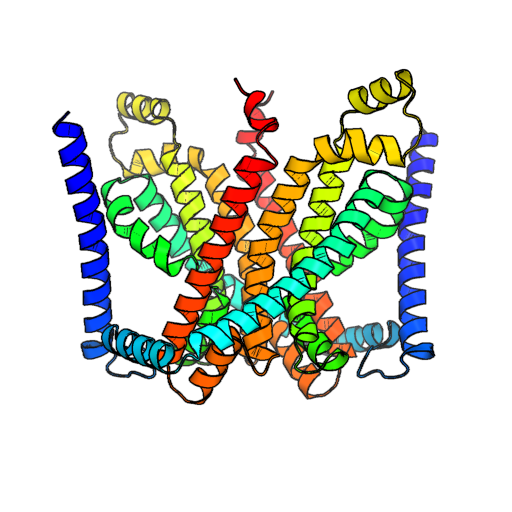 N . ILE B 1 48 ? 9.703 -3.377 -28.281 1 97.38 48 ILE B N 1
ATOM 2424 C CA . ILE B 1 48 ? 9.078 -4.23 -29.281 1 97.38 48 ILE B CA 1
ATOM 2425 C C . ILE B 1 48 ? 7.793 -4.832 -28.734 1 97.38 48 ILE B C 1
ATOM 2427 O O . ILE B 1 48 ? 6.762 -4.848 -29.406 1 97.38 48 ILE B O 1
ATOM 2431 N N . SER B 1 49 ? 7.91 -5.316 -27.516 1 97.75 49 SER B N 1
ATOM 2432 C CA . SER B 1 49 ? 6.73 -5.902 -26.875 1 97.75 49 SER B CA 1
ATOM 2433 C C . SER B 1 49 ? 5.637 -4.863 -26.672 1 97.75 49 SER B C 1
ATOM 2435 O O . SER B 1 49 ? 4.449 -5.168 -26.812 1 97.75 49 SER B O 1
ATOM 2437 N N . PHE B 1 50 ? 6.078 -3.688 -26.312 1 97.44 50 PHE B N 1
ATOM 2438 C CA . PHE B 1 50 ? 5.113 -2.605 -26.172 1 97.44 50 PHE B CA 1
ATOM 2439 C C . PHE B 1 50 ? 4.395 -2.342 -27.5 1 97.44 50 PHE B C 1
ATOM 2441 O O . PHE B 1 50 ? 3.174 -2.191 -27.531 1 97.44 50 PHE B O 1
ATOM 2448 N N . SER B 1 51 ? 5.141 -2.295 -28.562 1 96.69 51 SER B N 1
ATOM 2449 C CA . SER B 1 51 ? 4.578 -2.068 -29.891 1 96.69 51 SER B CA 1
ATOM 2450 C C . SER B 1 51 ? 3.602 -3.176 -30.266 1 96.69 51 SER B C 1
ATOM 2452 O O . SER B 1 51 ? 2.566 -2.914 -30.891 1 96.69 51 SER B O 1
ATOM 2454 N N . ALA B 1 52 ? 3.895 -4.344 -29.906 1 96.56 52 ALA B N 1
ATOM 2455 C CA . ALA B 1 52 ? 3.031 -5.484 -30.203 1 96.56 52 ALA B CA 1
ATOM 2456 C C . ALA B 1 52 ? 1.7 -5.371 -29.453 1 96.56 52 ALA B C 1
ATOM 2458 O O . ALA B 1 52 ? 0.643 -5.656 -30.031 1 96.56 52 ALA B O 1
ATOM 2459 N N . ILE B 1 53 ? 1.75 -4.957 -28.188 1 95.75 53 ILE B N 1
ATOM 2460 C CA . ILE B 1 53 ? 0.551 -4.836 -27.375 1 95.75 53 ILE B CA 1
ATOM 2461 C C . ILE B 1 53 ? -0.333 -3.715 -27.922 1 95.75 53 ILE B C 1
ATOM 2463 O O . ILE B 1 53 ? -1.56 -3.846 -27.953 1 95.75 53 ILE B O 1
ATOM 2467 N N . VAL B 1 54 ? 0.272 -2.629 -28.375 1 94.94 54 VAL B N 1
ATOM 2468 C CA . VAL B 1 54 ? -0.464 -1.49 -28.906 1 94.94 54 VAL B CA 1
ATOM 2469 C C . VAL B 1 54 ? -1.13 -1.879 -30.234 1 94.94 54 VAL B C 1
ATOM 2471 O O . VAL B 1 54 ? -2.301 -1.562 -30.453 1 94.94 54 VAL B O 1
ATOM 2474 N N . LYS B 1 55 ? -0.424 -2.572 -31.062 1 95.38 55 LYS B N 1
ATOM 2475 C CA . LYS B 1 55 ? -0.924 -2.969 -32.375 1 95.38 55 LYS B CA 1
ATOM 2476 C C . LYS B 1 55 ? -2.08 -3.957 -32.25 1 95.38 55 LYS B C 1
ATOM 2478 O O . LYS B 1 55 ? -3.018 -3.928 -33.031 1 95.38 55 LYS B O 1
ATOM 2483 N N . SER B 1 56 ? -2.049 -4.805 -31.266 1 94.38 56 SER B N 1
ATOM 2484 C CA . SER B 1 56 ? -3.082 -5.816 -31.078 1 94.38 56 SER B CA 1
ATOM 2485 C C . SER B 1 56 ? -4.34 -5.219 -30.453 1 94.38 56 SER B C 1
ATOM 2487 O O . SER B 1 56 ? -5.41 -5.828 -30.5 1 94.38 56 SER B O 1
ATOM 2489 N N . GLY B 1 57 ? -4.223 -4.012 -29.812 1 92.81 57 GLY B N 1
ATOM 2490 C CA . GLY B 1 57 ? -5.352 -3.381 -29.141 1 92.81 57 GLY B CA 1
ATOM 2491 C C . GLY B 1 57 ? -5.586 -3.906 -27.75 1 92.81 57 GLY B C 1
ATOM 2492 O O . GLY B 1 57 ? -6.457 -3.408 -27.031 1 92.81 57 GLY B O 1
ATOM 2493 N N . LEU B 1 58 ? -4.809 -4.852 -27.312 1 90.75 58 LEU B N 1
ATOM 2494 C CA . LEU B 1 58 ? -4.93 -5.469 -26 1 90.75 58 LEU B CA 1
ATOM 2495 C C . LEU B 1 58 ? -4.734 -4.43 -24.906 1 90.75 58 LEU B C 1
ATOM 2497 O O . LEU B 1 58 ? -5.32 -4.551 -23.812 1 90.75 58 LEU B O 1
ATOM 2501 N N . ILE B 1 59 ? -3.984 -3.465 -25.25 1 92.69 59 ILE B N 1
ATOM 2502 C CA . ILE B 1 59 ? -3.703 -2.414 -24.281 1 92.69 59 ILE B CA 1
ATOM 2503 C C . ILE B 1 59 ? -5.008 -1.734 -23.859 1 92.69 59 ILE B C 1
ATOM 2505 O O . ILE B 1 59 ? -5.199 -1.417 -22.688 1 92.69 59 ILE B O 1
ATOM 2509 N N . PHE B 1 60 ? -5.938 -1.508 -24.734 1 94.44 60 PHE B N 1
ATOM 2510 C CA . PHE B 1 60 ? -7.184 -0.808 -24.453 1 94.44 60 PHE B CA 1
ATOM 2511 C C . PHE B 1 60 ? -8.133 -1.694 -23.656 1 94.44 60 PHE B C 1
ATOM 2513 O O . PHE B 1 60 ? -8.719 -1.251 -22.656 1 94.44 60 PHE B O 1
ATOM 2520 N N . THR B 1 61 ? -8.227 -2.945 -24.094 1 95.31 61 THR B N 1
ATOM 2521 C CA . THR B 1 61 ? -9.133 -3.867 -23.406 1 95.31 61 THR B CA 1
ATOM 2522 C C . THR B 1 61 ? -8.656 -4.141 -21.984 1 95.31 61 THR B C 1
ATOM 2524 O O . THR B 1 61 ? -9.461 -4.152 -21.047 1 95.31 61 THR B O 1
ATOM 2527 N N . ASP B 1 62 ? -7.371 -4.355 -21.812 1 97.12 62 ASP B N 1
ATOM 2528 C CA . ASP B 1 62 ? -6.812 -4.629 -20.5 1 97.12 62 ASP B CA 1
ATOM 2529 C C . ASP B 1 62 ? -6.934 -3.408 -19.578 1 97.12 62 ASP B C 1
ATOM 2531 O O . ASP B 1 62 ? -7.273 -3.537 -18.406 1 97.12 62 ASP B O 1
ATOM 2535 N N . THR B 1 63 ? -6.668 -2.266 -20.172 1 97.62 63 THR B N 1
ATOM 2536 C CA . THR B 1 63 ? -6.762 -1.033 -19.391 1 97.62 63 THR B CA 1
ATOM 2537 C C . THR B 1 63 ? -8.203 -0.765 -18.969 1 97.62 63 THR B C 1
ATOM 2539 O O . THR B 1 63 ? -8.469 -0.405 -17.828 1 97.62 63 THR B O 1
ATOM 2542 N N . LEU B 1 64 ? -9.102 -0.955 -19.859 1 97.5 64 LEU B N 1
ATOM 2543 C CA . LEU B 1 64 ? -10.516 -0.732 -19.547 1 97.5 64 LEU B CA 1
ATOM 2544 C C . LEU B 1 64 ? -10.992 -1.684 -18.453 1 97.5 64 LEU B C 1
ATOM 2546 O O . LEU B 1 64 ? -11.734 -1.28 -17.562 1 97.5 64 LEU B O 1
ATOM 2550 N N . THR B 1 65 ? -10.578 -2.893 -18.594 1 98 65 THR B N 1
ATOM 2551 C CA . THR B 1 65 ? -10.938 -3.877 -17.578 1 98 65 THR B CA 1
ATOM 2552 C C . THR B 1 65 ? -10.438 -3.451 -16.203 1 98 65 THR B C 1
ATOM 2554 O O . THR B 1 65 ? -11.18 -3.504 -15.219 1 98 65 THR B O 1
ATOM 2557 N N . SER B 1 66 ? -9.195 -3.061 -16.125 1 98.5 66 SER B N 1
ATOM 2558 C CA . SER B 1 66 ? -8.617 -2.611 -14.859 1 98.5 66 SER B CA 1
ATOM 2559 C C . SER B 1 66 ? -9.352 -1.387 -14.32 1 98.5 66 SER B C 1
ATOM 2561 O O . SER B 1 66 ? -9.57 -1.271 -13.109 1 98.5 66 SER B O 1
ATOM 2563 N N . LEU B 1 67 ? -9.734 -0.511 -15.234 1 98.06 67 LEU B N 1
ATOM 2564 C CA . LEU B 1 67 ? -10.43 0.698 -14.812 1 98.06 67 LEU B CA 1
ATOM 2565 C C . LEU B 1 67 ? -11.82 0.365 -14.281 1 98.06 67 LEU B C 1
ATOM 2567 O O . LEU B 1 67 ? -12.305 0.992 -13.336 1 98.06 67 LEU B O 1
ATOM 2571 N N . ILE B 1 68 ? -12.477 -0.579 -14.875 1 98.19 68 ILE B N 1
ATOM 2572 C CA . ILE B 1 68 ? -13.789 -1.018 -14.414 1 98.19 68 ILE B CA 1
ATOM 2573 C C . ILE B 1 68 ? -13.672 -1.631 -13.016 1 98.19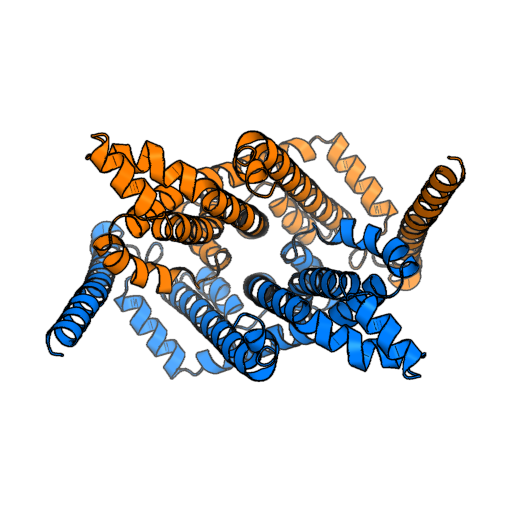 68 ILE B C 1
ATOM 2575 O O . ILE B 1 68 ? -14.438 -1.295 -12.117 1 98.19 68 ILE B O 1
ATOM 2579 N N . ASN B 1 69 ? -12.727 -2.547 -12.891 1 98.62 69 ASN B N 1
ATOM 2580 C CA . ASN B 1 69 ? -12.492 -3.148 -11.578 1 98.62 69 ASN B CA 1
ATOM 2581 C C . ASN B 1 69 ? -12.242 -2.088 -10.516 1 98.62 69 ASN B C 1
ATOM 2583 O O . ASN B 1 69 ? -12.789 -2.166 -9.414 1 98.62 69 ASN B O 1
ATOM 2587 N N . PHE B 1 70 ? -11.414 -1.136 -10.875 1 98.44 70 PHE B N 1
ATOM 2588 C CA . PHE B 1 70 ? -11.062 -0.056 -9.961 1 98.44 70 PHE B CA 1
ATOM 2589 C C . PHE B 1 70 ? -12.289 0.776 -9.602 1 98.44 70 PHE B C 1
ATOM 2591 O O . PHE B 1 70 ? -12.492 1.125 -8.438 1 98.44 70 PHE B O 1
ATOM 2598 N N . ALA B 1 71 ? -13.109 1.058 -10.555 1 98.19 71 ALA B N 1
ATOM 2599 C CA . ALA B 1 71 ? -14.305 1.87 -10.367 1 98.19 71 ALA B CA 1
ATOM 2600 C C . ALA B 1 71 ? -15.297 1.182 -9.43 1 98.19 71 ALA B C 1
ATOM 2602 O O . ALA B 1 71 ? -15.953 1.84 -8.617 1 98.19 71 ALA B O 1
ATOM 2603 N N . ILE B 1 72 ? -15.391 -0.028 -9.539 1 98.5 72 ILE B N 1
ATOM 2604 C CA . ILE B 1 72 ? -16.297 -0.791 -8.68 1 98.5 72 ILE B CA 1
ATOM 2605 C C . ILE B 1 72 ? -15.836 -0.674 -7.223 1 98.5 72 ILE B C 1
ATOM 2607 O O . ILE B 1 72 ? -16.656 -0.449 -6.328 1 98.5 72 ILE B O 1
ATOM 2611 N N . GLY B 1 73 ? -14.555 -0.845 -7.023 1 98.62 73 GLY B N 1
ATOM 2612 C CA . GLY B 1 73 ? -14.008 -0.691 -5.684 1 98.62 73 GLY B CA 1
ATOM 2613 C C . GLY B 1 73 ? -14.203 0.703 -5.117 1 98.62 73 GLY B C 1
ATOM 2614 O O . GLY B 1 73 ? -14.57 0.861 -3.953 1 98.62 73 GLY B O 1
ATOM 2615 N N . ILE B 1 74 ? -13.992 1.691 -5.973 1 97.94 74 ILE B N 1
ATOM 2616 C CA . ILE B 1 74 ? -14.164 3.086 -5.582 1 97.94 74 ILE B CA 1
ATOM 2617 C C . ILE B 1 74 ? -15.617 3.334 -5.184 1 97.94 74 ILE B C 1
ATOM 2619 O O . ILE B 1 74 ? -15.891 3.938 -4.141 1 97.94 74 ILE B O 1
ATOM 2623 N N . ALA B 1 75 ? -16.469 2.869 -6.016 1 98.44 75 ALA B N 1
ATOM 2624 C CA . ALA B 1 75 ? -17.891 3.059 -5.754 1 98.44 75 ALA B CA 1
ATOM 2625 C C . ALA B 1 75 ? -18.297 2.439 -4.418 1 98.44 75 ALA B C 1
ATOM 2627 O O . ALA B 1 75 ? -19 3.07 -3.621 1 98.44 75 ALA B O 1
ATOM 2628 N N . GLY B 1 76 ? -17.859 1.274 -4.191 1 98.56 76 GLY B N 1
ATOM 2629 C CA . GLY B 1 76 ? -18.156 0.629 -2.922 1 98.56 76 GLY B CA 1
ATOM 2630 C C . GLY B 1 76 ? -17.578 1.376 -1.731 1 98.56 76 GLY B C 1
ATOM 2631 O O . GLY B 1 76 ? -18.25 1.541 -0.712 1 98.56 76 GLY B O 1
ATOM 2632 N N . ALA B 1 77 ? -16.344 1.803 -1.861 1 98.62 77 ALA B N 1
ATOM 2633 C CA . ALA B 1 77 ? -15.672 2.506 -0.778 1 98.62 77 ALA B CA 1
ATOM 2634 C C . ALA B 1 77 ? -16.359 3.834 -0.469 1 98.62 77 ALA B C 1
ATOM 2636 O O . ALA B 1 77 ? -16.438 4.238 0.693 1 98.62 77 ALA B O 1
ATOM 2637 N N . PHE B 1 78 ? -16.828 4.516 -1.524 1 98.25 78 PHE B N 1
ATOM 2638 C CA . PHE B 1 78 ? -17.516 5.781 -1.333 1 98.25 78 PHE B CA 1
ATOM 2639 C C . PHE B 1 78 ? -18.875 5.559 -0.679 1 98.25 78 PHE B C 1
ATOM 2641 O O . PHE B 1 78 ? -19.234 6.25 0.279 1 98.25 78 PHE B O 1
ATOM 2648 N N . VAL B 1 79 ? -19.578 4.605 -1.14 1 98.38 79 VAL B N 1
ATOM 2649 C CA . VAL B 1 79 ? -20.953 4.355 -0.706 1 98.38 79 VAL B CA 1
ATOM 2650 C C . VAL B 1 79 ? -20.953 3.898 0.751 1 98.38 79 VAL B C 1
ATOM 2652 O O . VAL B 1 79 ? -21.875 4.234 1.511 1 98.38 79 VAL B O 1
ATOM 2655 N N . ILE B 1 80 ? -19.969 3.211 1.167 1 98.44 80 ILE B N 1
ATOM 2656 C CA . ILE B 1 80 ? -19.938 2.67 2.521 1 98.44 80 ILE B CA 1
ATOM 2657 C C . ILE B 1 80 ? -19.047 3.537 3.408 1 98.44 80 ILE B C 1
ATOM 2659 O O . ILE B 1 80 ? -19.438 3.898 4.523 1 98.44 80 ILE B O 1
ATOM 2663 N N . GLY B 1 81 ? -17.891 3.879 2.92 1 98.69 81 GLY B N 1
ATOM 2664 C CA . GLY B 1 81 ? -16.875 4.555 3.715 1 98.69 81 GLY B CA 1
ATOM 2665 C C . GLY B 1 81 ? -17.297 5.949 4.148 1 98.69 81 GLY B C 1
ATOM 2666 O O . GLY B 1 81 ? -17.141 6.309 5.316 1 98.69 81 GLY B O 1
ATOM 2667 N N . ILE B 1 82 ? -17.797 6.723 3.225 1 97.88 82 ILE B N 1
ATOM 2668 C CA . ILE B 1 82 ? -18.125 8.117 3.518 1 97.88 82 ILE B CA 1
ATOM 2669 C C . ILE B 1 82 ? -19.297 8.172 4.488 1 97.88 82 ILE B C 1
ATOM 2671 O O . ILE B 1 82 ? -19.203 8.781 5.559 1 97.88 82 ILE B O 1
ATOM 2675 N N . PRO B 1 83 ? -20.453 7.484 4.254 1 98 83 PRO B N 1
ATOM 2676 C CA . PRO B 1 83 ? -21.578 7.535 5.191 1 98 83 PRO B CA 1
ATOM 2677 C C . PRO B 1 83 ? -21.219 6.992 6.574 1 98 83 PRO B C 1
ATOM 2679 O O . PRO B 1 83 ? -21.625 7.555 7.59 1 98 83 PRO B O 1
ATOM 2682 N N . LEU B 1 84 ? -20.469 5.957 6.605 1 98.44 84 LEU B N 1
ATOM 2683 C CA . LEU B 1 84 ? -20.078 5.402 7.898 1 98.44 84 LEU B CA 1
ATOM 2684 C C . LEU B 1 84 ? -19.172 6.363 8.656 1 98.44 84 LEU B C 1
ATOM 2686 O O . LEU B 1 84 ? -19.312 6.527 9.867 1 98.44 84 LEU B O 1
ATOM 2690 N N . GLY B 1 85 ? -18.219 6.961 7.941 1 98.44 85 GLY B N 1
ATOM 2691 C CA . GLY B 1 85 ? -17.375 7.977 8.555 1 98.44 85 GLY B CA 1
ATOM 2692 C C . GLY B 1 85 ? -18.156 9.156 9.094 1 98.44 85 GLY B C 1
ATOM 2693 O O . GLY B 1 85 ? -17.859 9.664 10.18 1 98.44 85 GLY B O 1
ATOM 2694 N N . ILE B 1 86 ? -19.125 9.57 8.352 1 97.38 86 ILE B N 1
ATOM 2695 C CA . ILE B 1 86 ? -19.984 10.664 8.773 1 97.38 86 ILE B CA 1
ATOM 2696 C C . ILE B 1 86 ? -20.75 10.258 10.039 1 97.38 86 ILE B C 1
ATOM 2698 O O . ILE B 1 86 ? -20.766 11.016 11.016 1 97.38 86 ILE B O 1
ATOM 2702 N N . ALA B 1 87 ? -21.328 9.078 9.992 1 97.44 87 ALA B N 1
ATOM 2703 C CA . ALA B 1 87 ? -22.109 8.609 11.133 1 97.44 87 ALA B CA 1
ATOM 2704 C C . ALA B 1 87 ? -21.25 8.5 12.391 1 97.44 87 ALA B C 1
ATOM 2706 O O . ALA B 1 87 ? -21.672 8.891 13.477 1 97.44 87 ALA B O 1
ATOM 2707 N N . MET B 1 88 ? -20.094 8.031 12.266 1 97.5 88 MET B N 1
ATOM 2708 C CA . MET B 1 88 ? -19.188 7.875 13.398 1 97.5 88 MET B CA 1
ATOM 2709 C C . MET B 1 88 ? -18.734 9.234 13.914 1 97.5 88 MET B C 1
ATOM 2711 O O . MET B 1 88 ? -18.578 9.422 15.125 1 97.5 88 MET B O 1
ATOM 2715 N N . GLY B 1 89 ? -18.484 10.125 12.992 1 95.75 89 GLY B N 1
ATOM 2716 C CA . GLY B 1 89 ? -18.016 11.445 13.383 1 95.75 89 GLY B CA 1
ATOM 2717 C C . GLY B 1 89 ? -19.109 12.305 14 1 95.75 89 GLY B C 1
ATOM 2718 O O . GLY B 1 89 ? -18.828 13.148 14.859 1 95.75 89 GLY B O 1
ATOM 2719 N N . TRP B 1 90 ? -20.312 12.117 13.586 1 93.81 90 TRP B N 1
ATOM 2720 C CA . TRP B 1 90 ? -21.422 12.977 13.992 1 93.81 90 TRP B CA 1
ATOM 2721 C C . TRP B 1 90 ? -22.094 12.438 15.25 1 93.81 90 TRP B C 1
ATOM 2723 O O . TRP B 1 90 ? -22.578 13.211 16.078 1 93.81 90 TRP B O 1
ATOM 2733 N N . PHE B 1 91 ? -22.141 11.117 15.391 1 94.19 91 PHE B N 1
ATOM 2734 C CA . PHE B 1 91 ? -22.812 10.5 16.531 1 94.19 91 PHE B CA 1
ATOM 2735 C C . PHE B 1 91 ? -21.828 9.75 17.406 1 94.19 91 PHE B C 1
ATOM 2737 O O . PHE B 1 91 ? -21.234 8.758 16.969 1 94.19 91 PHE B O 1
ATOM 2744 N N . LYS B 1 92 ? -21.797 10.102 18.609 1 93.31 92 LYS B N 1
ATOM 2745 C CA . LYS B 1 92 ? -20.844 9.523 19.547 1 93.31 92 LYS B CA 1
ATOM 2746 C C . LYS B 1 92 ? -21.125 8.047 19.781 1 93.31 92 LYS B C 1
ATOM 2748 O O . LYS B 1 92 ? -20.203 7.238 19.875 1 93.31 92 LYS B O 1
ATOM 2753 N N . ASP B 1 93 ? -22.344 7.703 19.844 1 94.06 93 ASP B N 1
ATOM 2754 C CA . ASP B 1 93 ? -22.719 6.324 20.125 1 94.06 93 ASP B CA 1
ATOM 2755 C C . ASP B 1 93 ? -22.375 5.398 18.969 1 94.06 93 ASP B C 1
ATOM 2757 O O . ASP B 1 93 ? -22 4.246 19.172 1 94.06 93 ASP B O 1
ATOM 2761 N N . ILE B 1 94 ? -22.531 5.887 17.766 1 96.19 94 ILE B N 1
ATOM 2762 C CA . ILE B 1 94 ? -22.188 5.082 16.594 1 96.19 94 ILE B CA 1
ATOM 2763 C C . ILE B 1 94 ? -20.672 4.852 16.578 1 96.19 94 ILE B C 1
ATOM 2765 O O . ILE B 1 94 ? -20.203 3.744 16.297 1 96.19 94 ILE B O 1
ATOM 2769 N N . ASN B 1 95 ? -19.969 5.867 16.875 1 96.62 95 ASN B N 1
ATOM 2770 C CA . ASN B 1 95 ? -18.516 5.73 16.938 1 96.62 95 ASN B CA 1
ATOM 2771 C C . ASN B 1 95 ? -18.109 4.684 17.969 1 96.62 95 ASN B C 1
ATOM 2773 O O . ASN B 1 95 ? -17.266 3.83 17.703 1 96.62 95 ASN B O 1
ATOM 2777 N N . ARG B 1 96 ? -18.703 4.754 19.125 1 95 96 ARG B N 1
ATOM 2778 C CA . ARG B 1 96 ? -18.359 3.832 20.203 1 95 96 ARG B CA 1
ATOM 2779 C C . ARG B 1 96 ? -18.688 2.395 19.812 1 95 96 ARG B C 1
ATOM 2781 O O . ARG B 1 96 ? -17.984 1.465 20.203 1 95 96 ARG B O 1
ATOM 2788 N N . ALA B 1 97 ? -19.688 2.238 19.047 1 95.5 97 ALA B N 1
ATOM 2789 C CA . ALA B 1 97 ? -20.141 0.906 18.656 1 95.5 97 ALA B CA 1
ATOM 2790 C C . ALA B 1 97 ? -19.312 0.363 17.5 1 95.5 97 ALA B C 1
ATOM 2792 O O . ALA B 1 97 ? -18.984 -0.826 17.469 1 95.5 97 ALA B O 1
ATOM 2793 N N . VAL B 1 98 ? -18.938 1.182 16.547 1 97.31 98 VAL B N 1
ATOM 2794 C CA . VAL B 1 98 ? -18.359 0.724 15.289 1 97.31 98 VAL B CA 1
ATOM 2795 C C . VAL B 1 98 ? -16.844 0.741 15.375 1 97.31 98 VAL B C 1
ATOM 2797 O O . VAL B 1 98 ? -16.172 -0.102 14.781 1 97.31 98 VAL B O 1
ATOM 2800 N N . ASP B 1 99 ? -16.297 1.614 16.172 1 96.25 99 ASP B N 1
ATOM 2801 C CA . ASP B 1 99 ? -14.859 1.832 16.25 1 96.25 99 ASP B CA 1
ATOM 2802 C C . ASP B 1 99 ? -14.133 0.543 16.625 1 96.25 99 ASP B C 1
ATOM 2804 O O . ASP B 1 99 ? -13.109 0.203 16.016 1 96.25 99 ASP B O 1
ATOM 2808 N N . PRO B 1 100 ? -14.641 -0.196 17.562 1 94.75 100 PRO B N 1
ATOM 2809 C CA . PRO B 1 100 ? -13.938 -1.433 17.922 1 94.75 100 PRO B CA 1
ATOM 2810 C C . PRO B 1 100 ? -13.875 -2.432 16.766 1 94.75 100 PRO B C 1
ATOM 2812 O O . PRO B 1 100 ? -12.891 -3.158 16.625 1 94.75 100 PRO B O 1
ATOM 2815 N N . ILE B 1 101 ? -14.859 -2.49 15.984 1 95.44 101 ILE B N 1
ATOM 2816 C CA . ILE B 1 101 ? -14.914 -3.393 14.836 1 95.44 101 ILE B CA 1
ATOM 2817 C C . ILE B 1 101 ? -13.906 -2.949 13.781 1 95.44 101 ILE B C 1
ATOM 2819 O O . ILE B 1 101 ? -13.164 -3.771 13.242 1 95.44 101 ILE B O 1
ATOM 2823 N N . ILE B 1 102 ? -13.883 -1.694 13.57 1 96 102 ILE B N 1
ATOM 2824 C CA . ILE B 1 102 ? -12.945 -1.125 12.602 1 96 102 ILE B CA 1
ATOM 2825 C C . ILE B 1 102 ? -11.516 -1.375 13.062 1 96 102 ILE B C 1
ATOM 2827 O O . ILE B 1 102 ? -10.648 -1.708 12.25 1 96 102 ILE B O 1
ATOM 2831 N N . GLU B 1 103 ? -11.281 -1.263 14.312 1 92.94 103 GLU B N 1
ATOM 2832 C CA . GLU B 1 103 ? -9.938 -1.428 14.875 1 92.94 103 GLU B CA 1
ATOM 2833 C C . GLU B 1 103 ? -9.43 -2.854 14.68 1 92.94 103 GLU B C 1
ATOM 2835 O O . GLU B 1 103 ? -8.227 -3.078 14.547 1 92.94 103 GLU B O 1
ATOM 2840 N N . ILE B 1 104 ? -10.281 -3.783 14.57 1 92.19 104 ILE B N 1
ATOM 2841 C CA . ILE B 1 104 ? -9.906 -5.184 14.391 1 92.19 104 ILE B CA 1
ATOM 2842 C C . ILE B 1 104 ? -9.703 -5.477 12.906 1 92.19 104 ILE B C 1
ATOM 2844 O O . ILE B 1 104 ? -8.781 -6.203 12.531 1 92.19 104 ILE B O 1
ATOM 2848 N N . LEU B 1 105 ? -10.5 -4.918 12.07 1 95.19 105 LEU B N 1
ATOM 2849 C CA . LEU B 1 105 ? -10.516 -5.25 10.648 1 95.19 105 LEU B CA 1
ATOM 2850 C C . LEU B 1 105 ? -9.484 -4.434 9.883 1 95.19 105 LEU B C 1
ATOM 2852 O O . LEU B 1 105 ? -8.883 -4.926 8.93 1 95.19 105 LEU B O 1
ATOM 2856 N N . ARG B 1 106 ? -9.297 -3.234 10.336 1 95 106 ARG B N 1
ATOM 2857 C CA . ARG B 1 106 ? -8.484 -2.256 9.617 1 95 106 ARG B CA 1
ATOM 2858 C C . ARG B 1 106 ? -7.055 -2.75 9.438 1 95 106 ARG B C 1
ATOM 2860 O O . ARG B 1 106 ? -6.457 -2.57 8.375 1 95 106 ARG B O 1
ATOM 2867 N N . PRO B 1 107 ? -6.52 -3.422 10.453 1 94.19 107 PRO B N 1
ATOM 2868 C CA . PRO B 1 107 ? -5.117 -3.832 10.328 1 94.19 107 PRO B CA 1
ATOM 2869 C C . PRO B 1 107 ? -4.93 -4.996 9.359 1 94.19 107 PRO B C 1
ATOM 2871 O O . PRO B 1 107 ? -3.803 -5.281 8.945 1 94.19 107 PRO B O 1
ATOM 2874 N N . ILE B 1 108 ? -5.91 -5.727 9.031 1 96.06 108 ILE B N 1
ATOM 2875 C CA . ILE B 1 108 ? -5.805 -6.832 8.078 1 96.06 108 ILE B CA 1
ATOM 2876 C C . ILE B 1 108 ? -5.422 -6.293 6.707 1 96.06 108 ILE B C 1
ATOM 2878 O O . ILE B 1 108 ? -6.121 -5.441 6.148 1 96.06 108 ILE B O 1
ATOM 2882 N N . PRO B 1 109 ? -4.332 -6.762 6.18 1 96.62 109 PRO B N 1
ATOM 2883 C CA . PRO B 1 109 ? -3.977 -6.309 4.832 1 96.62 109 PRO B CA 1
ATOM 2884 C C . PRO B 1 109 ? -5.066 -6.602 3.803 1 96.62 109 PRO B C 1
ATOM 2886 O O . PRO B 1 109 ? -5.562 -7.727 3.73 1 96.62 109 PRO B O 1
ATOM 2889 N N . PRO B 1 110 ? -5.391 -5.621 3.041 1 97.44 110 PRO B N 1
ATOM 2890 C CA . PRO B 1 110 ? -6.496 -5.812 2.1 1 97.44 110 PRO B CA 1
ATOM 2891 C C . PRO B 1 110 ? -6.227 -6.926 1.091 1 97.44 110 PRO B C 1
ATOM 2893 O O . PRO B 1 110 ? -7.156 -7.598 0.644 1 97.44 110 PRO B O 1
ATOM 2896 N N . ILE B 1 111 ? -5.055 -7.133 0.769 1 96.88 111 ILE B N 1
ATOM 2897 C CA . ILE B 1 111 ? -4.688 -8.141 -0.221 1 96.88 111 ILE B CA 1
ATOM 2898 C C . ILE B 1 111 ? -4.992 -9.531 0.323 1 96.88 111 ILE B C 1
ATOM 2900 O O . ILE B 1 111 ? -5.246 -10.461 -0.446 1 96.88 111 ILE B O 1
ATOM 2904 N N . ALA B 1 112 ? -5.008 -9.711 1.624 1 97.69 112 ALA B N 1
ATOM 2905 C CA . ALA B 1 112 ? -5.277 -10.992 2.262 1 97.69 112 ALA B CA 1
ATOM 2906 C C . ALA B 1 112 ? -6.711 -11.445 2.002 1 97.69 112 ALA B C 1
ATOM 2908 O O . ALA B 1 112 ? -7.047 -12.617 2.193 1 97.69 112 ALA B O 1
ATOM 2909 N N . TRP B 1 113 ? -7.543 -10.578 1.493 1 98.06 113 TRP B N 1
ATOM 2910 C CA . TRP B 1 113 ? -8.945 -10.875 1.249 1 98.06 113 TRP B CA 1
ATOM 2911 C C . TRP B 1 113 ? -9.141 -11.523 -0.12 1 98.06 113 TRP B C 1
ATOM 2913 O O . TRP B 1 113 ? -10.25 -11.922 -0.475 1 98.06 113 TRP B O 1
ATOM 2923 N N . ILE B 1 114 ? -8.094 -11.727 -0.892 1 97.94 114 ILE B N 1
ATOM 2924 C CA . ILE B 1 114 ? -8.18 -12.219 -2.262 1 97.94 114 ILE B CA 1
ATOM 2925 C C . ILE B 1 114 ? -8.828 -13.602 -2.27 1 97.94 114 ILE B C 1
ATOM 2927 O O . ILE B 1 114 ? -9.742 -13.859 -3.062 1 97.94 114 ILE B O 1
ATOM 2931 N N . PRO B 1 115 ? -8.445 -14.523 -1.349 1 98 115 PRO B N 1
ATOM 2932 C CA . PRO B 1 115 ? -9.102 -15.828 -1.361 1 98 115 PRO B CA 1
ATOM 2933 C C . PRO B 1 115 ? -10.617 -15.727 -1.172 1 98 115 PRO B C 1
ATOM 2935 O O . PRO B 1 115 ? -11.375 -16.391 -1.879 1 98 115 PRO B O 1
ATOM 2938 N N . PHE B 1 116 ? -11.055 -14.898 -0.274 1 98.12 116 PHE B N 1
ATOM 2939 C CA . PHE B 1 116 ? -12.484 -14.734 -0.021 1 98.12 116 PHE B CA 1
ATOM 2940 C C . PHE B 1 116 ? -13.172 -14.078 -1.212 1 98.12 116 PHE B C 1
ATOM 2942 O O . PHE B 1 116 ? -14.312 -14.422 -1.542 1 98.12 116 PHE B O 1
ATOM 2949 N N . ALA B 1 117 ? -12.508 -13.148 -1.83 1 98.31 117 ALA B N 1
ATOM 2950 C CA . ALA B 1 117 ? -13.055 -12.516 -3.029 1 98.31 117 ALA B CA 1
ATOM 2951 C C . ALA B 1 117 ? -13.328 -13.555 -4.117 1 98.31 117 ALA B C 1
ATOM 2953 O O . ALA B 1 117 ? -14.383 -13.531 -4.754 1 98.31 117 ALA B O 1
ATOM 2954 N N . ILE B 1 118 ? -12.367 -14.43 -4.27 1 97.69 118 ILE B N 1
ATOM 2955 C CA . ILE B 1 118 ? -12.484 -15.477 -5.289 1 97.69 118 ILE B CA 1
ATOM 2956 C C . ILE B 1 118 ? -13.648 -16.406 -4.938 1 97.69 118 ILE B C 1
ATOM 2958 O O . ILE B 1 118 ? -14.461 -16.734 -5.801 1 97.69 118 ILE B O 1
ATOM 2962 N N . ILE B 1 119 ? -13.75 -16.734 -3.693 1 97.38 119 ILE B N 1
ATOM 2963 C CA . ILE B 1 119 ? -14.758 -17.703 -3.254 1 97.38 119 ILE B CA 1
ATOM 2964 C C . ILE B 1 119 ? -16.141 -17.062 -3.359 1 97.38 119 ILE B C 1
ATOM 2966 O O . ILE B 1 119 ? -17.109 -17.719 -3.781 1 97.38 119 ILE B O 1
ATOM 2970 N N . TRP B 1 120 ? -16.297 -15.812 -3.012 1 97.19 120 TRP B N 1
ATOM 2971 C CA . TRP B 1 120 ? -17.594 -15.148 -2.939 1 97.19 120 TRP B CA 1
ATOM 2972 C C . TRP B 1 120 ? -18.062 -14.734 -4.328 1 97.19 120 TRP B C 1
ATOM 2974 O O . TRP B 1 120 ? -19.266 -14.766 -4.617 1 97.19 120 TRP B O 1
ATOM 2984 N N . PHE B 1 121 ? -17.125 -14.352 -5.211 1 97.5 121 PHE B N 1
ATOM 2985 C CA . PHE B 1 121 ? -17.562 -13.688 -6.434 1 97.5 121 PHE B CA 1
ATOM 2986 C C . PHE B 1 121 ? -16.984 -14.383 -7.66 1 97.5 121 PHE B C 1
ATOM 2988 O O . PHE B 1 121 ? -17.344 -14.047 -8.797 1 97.5 121 PHE B O 1
ATOM 2995 N N . GLY B 1 122 ? -16.125 -15.398 -7.473 1 96.12 122 GLY B N 1
ATOM 2996 C CA . GLY B 1 122 ? -15.43 -15.992 -8.609 1 96.12 122 GLY B CA 1
ATOM 2997 C C . GLY B 1 122 ? -14.367 -15.078 -9.203 1 96.12 122 GLY B C 1
ATOM 2998 O O . GLY B 1 122 ? -13.766 -14.273 -8.492 1 96.12 122 GLY B O 1
ATOM 2999 N N . LEU B 1 123 ? -14.086 -15.305 -10.445 1 96.25 123 LEU B N 1
ATOM 3000 C CA . LEU B 1 123 ? -13.148 -14.445 -11.164 1 96.25 123 LEU B CA 1
ATOM 3001 C C . LEU B 1 123 ? -13.891 -13.398 -11.977 1 96.25 123 LEU B C 1
ATOM 3003 O O . LEU B 1 123 ? -13.992 -13.508 -13.203 1 96.25 123 LEU B O 1
ATOM 3007 N N . THR B 1 124 ? -14.43 -12.414 -11.234 1 96.62 124 THR B N 1
ATOM 3008 C CA . THR B 1 124 ? -15.289 -11.391 -11.82 1 96.62 124 THR B CA 1
ATOM 3009 C C . THR B 1 124 ? -14.781 -9.992 -11.477 1 96.62 124 THR B C 1
ATOM 3011 O O . THR B 1 124 ? -13.82 -9.844 -10.719 1 96.62 124 THR B O 1
ATOM 3014 N N . HIS B 1 125 ? -15.383 -9.016 -12.156 1 97.31 125 HIS B N 1
ATOM 3015 C CA . HIS B 1 125 ? -15.094 -7.625 -11.836 1 97.31 125 HIS B CA 1
ATOM 3016 C C . HIS B 1 125 ? -15.398 -7.316 -10.375 1 97.31 125 HIS B C 1
ATOM 3018 O O . HIS B 1 125 ? -14.703 -6.523 -9.742 1 97.31 125 HIS B O 1
ATOM 3024 N N . GLN B 1 126 ? -16.375 -7.98 -9.859 1 97.44 126 GLN B N 1
ATOM 3025 C CA . GLN B 1 126 ? -16.797 -7.766 -8.484 1 97.44 126 GLN B CA 1
ATOM 3026 C C . GLN B 1 126 ? -15.75 -8.273 -7.5 1 97.44 126 GLN B C 1
ATOM 3028 O O . GLN B 1 126 ? -15.539 -7.68 -6.441 1 97.44 126 GLN B O 1
ATOM 3033 N N . ALA B 1 127 ? -15.109 -9.398 -7.871 1 98.25 127 ALA B N 1
ATOM 3034 C CA . ALA B 1 127 ? -14.062 -9.945 -7.008 1 98.25 127 ALA B CA 1
ATOM 3035 C C . ALA B 1 127 ? -12.891 -8.984 -6.891 1 98.25 127 ALA B C 1
ATOM 3037 O O . ALA B 1 127 ? -12.445 -8.664 -5.781 1 98.25 127 ALA B O 1
ATOM 3038 N N . ALA B 1 128 ? -12.453 -8.508 -8.039 1 98.38 128 ALA B N 1
ATOM 3039 C CA . ALA B 1 128 ? -11.359 -7.535 -8.039 1 98.38 128 ALA B CA 1
ATOM 3040 C C . ALA B 1 128 ? -11.781 -6.242 -7.352 1 98.38 128 ALA B C 1
ATOM 3042 O O . ALA B 1 128 ? -11.023 -5.676 -6.562 1 98.38 128 ALA B O 1
ATOM 3043 N N . GLY B 1 129 ? -12.969 -5.812 -7.621 1 98.62 129 GLY B N 1
ATOM 3044 C CA . GLY B 1 129 ? -13.5 -4.609 -6.996 1 98.62 129 GLY B CA 1
ATOM 3045 C C . GLY B 1 129 ? -13.602 -4.719 -5.488 1 98.62 129 GLY B C 1
ATOM 3046 O O . GLY B 1 129 ? -13.375 -3.738 -4.773 1 98.62 129 GLY B O 1
ATOM 3047 N N . PHE B 1 130 ? -13.914 -5.859 -5.031 1 98.69 130 PHE B N 1
ATOM 3048 C CA . PHE B 1 130 ? -14.047 -6.074 -3.598 1 98.69 130 PHE B CA 1
ATOM 3049 C C . PHE B 1 130 ? -12.703 -5.875 -2.9 1 98.69 130 PHE B C 1
ATOM 3051 O O . PHE B 1 130 ? -12.641 -5.285 -1.819 1 98.69 130 PHE B O 1
ATOM 3058 N N . VAL B 1 131 ? -11.641 -6.398 -3.457 1 98.5 131 VAL B N 1
ATOM 3059 C CA . VAL B 1 131 ? -10.312 -6.242 -2.871 1 98.5 131 VAL B CA 1
ATOM 3060 C C . VAL B 1 131 ? -9.914 -4.766 -2.881 1 98.5 131 VAL B C 1
ATOM 3062 O O . VAL B 1 131 ? -9.328 -4.27 -1.915 1 98.5 131 VAL B O 1
ATOM 3065 N N . VAL B 1 132 ? -10.195 -4.066 -3.971 1 98.69 132 VAL B N 1
ATOM 3066 C CA . VAL B 1 132 ? -9.969 -2.629 -4.062 1 98.69 132 VAL B CA 1
ATOM 3067 C C . VAL B 1 132 ? -10.758 -1.909 -2.971 1 98.69 132 VAL B C 1
ATOM 3069 O O . VAL B 1 132 ? -10.219 -1.044 -2.275 1 98.69 132 VAL B O 1
ATOM 3072 N N . PHE B 1 133 ? -12.031 -2.293 -2.834 1 98.75 133 PHE B N 1
ATOM 3073 C CA . PHE B 1 133 ? -12.898 -1.749 -1.79 1 98.75 133 PHE B CA 1
ATOM 3074 C C . PHE B 1 133 ? -12.273 -1.957 -0.414 1 98.75 133 PHE B C 1
ATOM 3076 O O . PHE B 1 133 ? -12.242 -1.034 0.403 1 98.75 133 PHE B O 1
ATOM 3083 N N . ALA B 1 134 ? -11.781 -3.115 -0.139 1 98.25 134 ALA B N 1
ATOM 3084 C CA . ALA B 1 134 ? -11.188 -3.447 1.153 1 98.25 134 ALA B CA 1
ATOM 3085 C C . ALA B 1 134 ? -10 -2.539 1.461 1 98.25 134 ALA B C 1
ATOM 3087 O O . ALA B 1 134 ? -9.75 -2.205 2.621 1 98.25 134 ALA B O 1
ATOM 3088 N N . GLY B 1 135 ? -9.305 -2.188 0.437 1 97.69 135 GLY B N 1
ATOM 3089 C CA . GLY B 1 135 ? -8.148 -1.326 0.612 1 97.69 135 GLY B CA 1
ATOM 3090 C C . GLY B 1 135 ? -8.516 0.138 0.771 1 97.69 135 GLY B C 1
ATOM 3091 O O . GLY B 1 135 ? -7.777 0.901 1.399 1 97.69 135 GLY B O 1
ATOM 3092 N N . MET B 1 136 ? -9.617 0.528 0.278 1 98.44 136 MET B N 1
ATOM 3093 C CA . MET B 1 136 ? -9.938 1.95 0.196 1 98.44 136 MET B CA 1
ATOM 3094 C C . MET B 1 136 ? -10.883 2.361 1.325 1 98.44 136 MET B C 1
ATOM 3096 O O . MET B 1 136 ? -10.914 3.531 1.716 1 98.44 136 MET B O 1
ATOM 3100 N N . VAL B 1 137 ? -11.625 1.48 1.835 1 98.69 137 VAL B N 1
ATOM 3101 C CA . VAL B 1 137 ? -12.758 1.827 2.684 1 98.69 137 VAL B CA 1
ATOM 3102 C C . VAL B 1 137 ? -12.258 2.416 4 1 98.69 137 VAL B C 1
ATOM 3104 O O . VAL B 1 137 ? -12.812 3.395 4.5 1 98.69 137 VAL B O 1
ATOM 3107 N N . PHE B 1 138 ? -11.234 1.943 4.539 1 98 138 PHE B N 1
ATOM 3108 C CA . PHE B 1 138 ? -10.844 2.324 5.891 1 98 138 PHE B CA 1
ATOM 3109 C C . PHE B 1 138 ? -10.195 3.701 5.898 1 98 138 PHE B C 1
ATOM 3111 O O . PHE B 1 138 ? -10.531 4.551 6.727 1 98 138 PHE B O 1
ATOM 3118 N N . PRO B 1 139 ? -9.234 3.971 4.98 1 97.06 139 PRO B N 1
ATOM 3119 C CA . PRO B 1 139 ? -8.742 5.348 4.926 1 97.06 139 PRO B CA 1
ATOM 3120 C C . PRO B 1 139 ? -9.867 6.367 4.734 1 97.06 139 PRO B C 1
ATOM 3122 O O . PRO B 1 139 ? -9.82 7.457 5.305 1 97.06 139 PRO B O 1
ATOM 3125 N N . ILE B 1 140 ? -10.805 6.02 3.998 1 98.19 140 ILE B N 1
ATOM 3126 C CA . ILE B 1 140 ? -11.922 6.926 3.75 1 98.19 140 ILE B CA 1
ATOM 3127 C C . ILE B 1 140 ? -12.75 7.082 5.023 1 98.19 140 ILE B C 1
ATOM 3129 O O . ILE B 1 140 ? -13.109 8.203 5.406 1 98.19 140 ILE B O 1
ATOM 3133 N N . ILE B 1 141 ? -13.047 5.992 5.727 1 98.62 141 ILE B N 1
ATOM 3134 C CA . ILE B 1 141 ? -13.805 6.039 6.973 1 98.62 141 ILE B CA 1
ATOM 3135 C C . ILE B 1 141 ? -13.07 6.914 7.988 1 98.62 141 ILE B C 1
ATOM 3137 O O . ILE B 1 141 ? -13.656 7.828 8.57 1 98.62 141 ILE B O 1
ATOM 3141 N N . ILE B 1 142 ? -11.836 6.699 8.156 1 97.5 142 ILE B N 1
ATOM 3142 C CA . ILE B 1 142 ? -11.047 7.324 9.219 1 97.5 142 ILE B CA 1
ATOM 3143 C C . ILE B 1 142 ? -10.914 8.82 8.945 1 97.5 142 ILE B C 1
ATOM 3145 O O . ILE B 1 142 ? -11.109 9.641 9.844 1 97.5 142 ILE B O 1
ATOM 3149 N N . ASN B 1 143 ? -10.625 9.18 7.691 1 97.5 143 ASN B N 1
ATOM 3150 C CA . ASN B 1 143 ? -10.453 10.594 7.375 1 97.5 143 ASN B CA 1
ATOM 3151 C C . ASN B 1 143 ? -11.781 11.336 7.387 1 97.5 143 ASN B C 1
ATOM 3153 O O . ASN B 1 143 ? -11.844 12.508 7.781 1 97.5 143 ASN B O 1
ATOM 3157 N N . THR B 1 144 ? -12.805 10.648 6.949 1 97.75 144 THR B N 1
ATOM 3158 C CA . THR B 1 144 ? -14.125 11.258 7.043 1 97.75 144 THR B CA 1
ATOM 3159 C C . THR B 1 144 ? -14.523 11.461 8.508 1 97.75 144 THR B C 1
ATOM 3161 O O . THR B 1 144 ? -14.984 12.539 8.883 1 97.75 144 THR B O 1
ATOM 3164 N N . TYR B 1 145 ? -14.305 10.477 9.305 1 97.94 145 TYR B N 1
ATOM 3165 C CA . TYR B 1 145 ? -14.547 10.555 10.742 1 97.94 145 TYR B CA 1
ATOM 3166 C C . TYR B 1 145 ? -13.781 11.719 11.359 1 97.94 145 TYR B C 1
ATOM 3168 O O . TYR B 1 145 ? -14.352 12.523 12.094 1 97.94 145 TYR B O 1
ATOM 3176 N N . THR B 1 146 ? -12.539 11.805 11.039 1 96.75 146 THR B N 1
ATOM 3177 C CA . THR B 1 146 ? -11.695 12.859 11.586 1 96.75 146 THR B CA 1
ATOM 3178 C C . THR B 1 146 ? -12.18 14.234 11.148 1 96.75 146 THR B C 1
ATOM 3180 O O . THR B 1 146 ? -12.203 15.172 11.945 1 96.75 146 THR B O 1
ATOM 3183 N N . GLY B 1 147 ? -12.516 14.352 9.93 1 95.69 147 GLY B N 1
ATOM 3184 C CA . GLY B 1 147 ? -13.047 15.609 9.43 1 95.69 147 GLY B CA 1
ATOM 3185 C C . GLY B 1 147 ? -14.312 16.047 10.156 1 95.69 147 GLY B C 1
ATOM 3186 O O . GLY B 1 147 ? -14.445 17.219 10.523 1 95.69 147 GLY B O 1
ATOM 3187 N N . PHE B 1 148 ? -15.141 15.164 10.383 1 95.25 148 PHE B N 1
ATOM 3188 C CA . PHE B 1 148 ? -16.422 15.477 11.023 1 95.25 148 PHE B CA 1
ATOM 3189 C C . PHE B 1 148 ? -16.234 15.719 12.516 1 95.25 148 PHE B C 1
ATOM 3191 O O . PHE B 1 148 ? -16.891 16.578 13.094 1 95.25 148 PHE B O 1
ATOM 3198 N N . LYS B 1 149 ? -15.375 14.961 13.086 1 94.44 149 LYS B N 1
ATOM 3199 C CA . LYS B 1 149 ? -15.109 15.109 14.516 1 94.44 149 LYS B CA 1
ATOM 3200 C C . LYS B 1 149 ? -14.477 16.469 14.812 1 94.44 149 LYS B C 1
ATOM 3202 O O . LYS B 1 149 ? -14.672 17.031 15.898 1 94.44 149 LYS B O 1
ATOM 3207 N N . ASN B 1 150 ? -13.82 17.016 13.875 1 92.5 150 ASN B N 1
ATOM 3208 C CA . ASN B 1 150 ? -13.062 18.234 14.102 1 92.5 150 ASN B CA 1
ATOM 3209 C C . ASN B 1 150 ? -13.82 19.469 13.594 1 92.5 150 ASN B C 1
ATOM 3211 O O . ASN B 1 150 ? -13.258 20.562 13.523 1 92.5 150 ASN B O 1
ATOM 3215 N N . VAL B 1 151 ? -15.055 19.281 13.266 1 90.56 151 VAL B N 1
ATOM 3216 C CA . VAL B 1 151 ? -15.859 20.438 12.891 1 90.56 151 VAL B CA 1
ATOM 3217 C C . VAL B 1 151 ? -16 21.391 14.078 1 90.56 151 VAL B C 1
ATOM 3219 O O . VAL B 1 151 ? -16.422 20.984 15.164 1 90.56 151 VAL B O 1
ATOM 3222 N N . PRO B 1 152 ? -15.562 22.625 13.906 1 88.44 152 PRO B N 1
ATOM 3223 C CA . PRO B 1 152 ? -15.664 23.578 15.016 1 88.44 152 PRO B CA 1
ATOM 3224 C C . PRO B 1 152 ? -17.094 23.734 15.523 1 88.44 152 PRO B C 1
ATOM 3226 O O . PRO B 1 152 ? -18.016 23.969 14.734 1 88.44 152 PRO B O 1
ATOM 3229 N N . LYS B 1 153 ? -17.234 23.703 16.75 1 87.19 153 LYS B N 1
ATOM 3230 C CA . LYS B 1 153 ? -18.547 23.797 17.406 1 87.19 153 LYS B CA 1
ATOM 3231 C C . LYS B 1 153 ? -19.203 25.141 17.109 1 87.19 153 LYS B C 1
ATOM 3233 O O . LYS B 1 153 ? -20.422 25.234 17.047 1 87.19 153 LYS B O 1
ATOM 3238 N N . VAL B 1 154 ? -18.312 26.078 16.891 1 86.56 154 VAL B N 1
ATOM 3239 C CA . VAL B 1 154 ? -18.797 27.438 16.672 1 86.56 154 VAL B CA 1
ATOM 3240 C C . VAL B 1 154 ? -19.656 27.484 15.406 1 86.56 154 VAL B C 1
ATOM 3242 O O . VAL B 1 154 ? -20.672 28.188 15.359 1 86.56 154 VAL B O 1
ATOM 3245 N N . TYR B 1 155 ? -19.281 26.75 14.445 1 86.88 155 TYR B N 1
ATOM 3246 C CA . TYR B 1 155 ? -20.016 26.734 13.188 1 86.88 155 TYR B CA 1
ATOM 3247 C C . TYR B 1 155 ? -21.359 26.016 13.352 1 86.88 155 TYR B C 1
ATOM 3249 O O . TYR B 1 155 ? -22.375 26.453 12.797 1 86.88 155 TYR B O 1
ATOM 3257 N N . VAL B 1 156 ? -21.406 25.047 14.156 1 86.12 156 VAL B N 1
ATOM 3258 C CA . VAL B 1 156 ? -22.609 24.281 14.398 1 86.12 156 VAL B CA 1
ATOM 3259 C C . VAL B 1 156 ? -23.594 25.094 15.242 1 86.12 156 VAL B C 1
ATOM 3261 O O . VAL B 1 156 ? -24.781 25.156 14.953 1 86.12 156 VAL B O 1
ATOM 3264 N N . GLU B 1 157 ? -23.031 25.703 16.219 1 86.12 157 GLU B N 1
ATOM 3265 C CA . GLU B 1 157 ? -23.844 26.547 17.094 1 86.12 157 GLU B CA 1
ATOM 3266 C C . GLU B 1 157 ? -24.422 27.734 16.328 1 86.12 157 GLU B C 1
ATOM 3268 O O . GLU B 1 157 ? -25.578 28.078 16.5 1 86.12 157 GLU B O 1
ATOM 3273 N N . ALA B 1 158 ? -23.562 28.266 15.57 1 85.62 158 ALA B N 1
ATOM 3274 C CA . ALA B 1 158 ? -24.016 29.406 14.766 1 85.62 158 ALA B CA 1
ATOM 3275 C C . ALA B 1 158 ? -25.141 28.984 13.828 1 85.62 158 ALA B C 1
ATOM 3277 O O . ALA B 1 158 ? -26.109 29.734 13.648 1 85.62 158 ALA B O 1
ATOM 3278 N N . ALA B 1 159 ? -25.062 27.891 13.297 1 84.25 159 ALA B N 1
ATOM 3279 C CA . ALA B 1 159 ? -26.094 27.391 12.383 1 84.25 159 ALA B CA 1
ATOM 3280 C C . ALA B 1 159 ? -27.391 27.109 13.125 1 84.25 159 ALA B C 1
ATOM 3282 O O . ALA B 1 159 ? -28.469 27.359 12.602 1 84.25 159 ALA B O 1
ATOM 3283 N N . ARG B 1 160 ? -27.234 26.688 14.297 1 85.5 160 ARG B N 1
ATOM 3284 C CA . ARG B 1 160 ? -28.422 26.375 15.109 1 85.5 160 ARG B CA 1
ATOM 3285 C C . ARG B 1 160 ? -29.156 27.656 15.492 1 85.5 160 ARG B C 1
ATOM 3287 O O . ARG B 1 160 ? -30.391 27.688 15.523 1 85.5 160 ARG B O 1
ATOM 3294 N N . VAL B 1 161 ? -28.344 28.625 15.734 1 86.81 161 VAL B N 1
ATOM 3295 C CA . VAL B 1 161 ? -28.922 29.906 16.078 1 86.81 161 VAL B CA 1
ATOM 3296 C C . VAL B 1 161 ? -29.672 30.484 14.883 1 86.81 161 VAL B C 1
ATOM 3298 O O . VAL B 1 161 ? -30.703 31.156 15.039 1 86.81 161 VAL B O 1
ATOM 3301 N N . LEU B 1 162 ? -29.172 30.156 13.719 1 87.75 162 LEU B N 1
ATOM 3302 C CA . LEU B 1 162 ? -29.781 30.656 12.492 1 87.75 162 LEU B CA 1
ATOM 3303 C C . LEU B 1 162 ? -30.953 29.797 12.062 1 87.75 162 LEU B C 1
ATOM 3305 O O . LEU B 1 162 ? -31.578 30.031 11.023 1 87.75 162 LEU B O 1
ATOM 3309 N N . GLY B 1 163 ? -31.266 28.75 12.898 1 83.06 163 GLY B N 1
ATOM 3310 C CA . GLY B 1 163 ? -32.469 27.969 12.664 1 83.06 163 GLY B CA 1
ATOM 3311 C C . GLY B 1 163 ? -32.219 26.594 12.102 1 83.06 163 GLY B C 1
ATOM 3312 O O . GLY B 1 163 ? -33.125 25.812 11.852 1 83.06 163 GLY B O 1
ATOM 3313 N N . CYS B 1 164 ? -31 26.328 11.789 1 79.94 164 CYS B N 1
ATOM 3314 C CA . CYS B 1 164 ? -30.656 25 11.289 1 79.94 164 CYS B CA 1
ATOM 3315 C C . CYS B 1 164 ? -30.516 24.016 12.438 1 79.94 164 CYS B C 1
ATOM 3317 O O . CYS B 1 164 ? -29.453 23.938 13.07 1 79.94 164 CYS B O 1
ATOM 3319 N N . THR B 1 165 ? -31.578 23.281 12.695 1 82.12 165 THR B N 1
ATOM 3320 C CA . THR B 1 165 ? -31.547 22.453 13.898 1 82.12 165 THR B CA 1
ATOM 3321 C C . THR B 1 165 ? -31.516 20.969 13.531 1 82.12 165 THR B C 1
ATOM 3323 O O . THR B 1 165 ? -31.125 20.141 14.344 1 82.12 165 THR B O 1
ATOM 3326 N N . ARG B 1 166 ? -31.844 20.766 12.336 1 89.06 166 ARG B N 1
ATOM 3327 C CA . ARG B 1 166 ? -31.891 19.359 11.945 1 89.06 166 ARG B CA 1
ATOM 3328 C C . ARG B 1 166 ? -30.5 18.828 11.633 1 89.06 166 ARG B C 1
ATOM 3330 O O . ARG B 1 166 ? -29.703 19.5 10.969 1 89.06 166 ARG B O 1
ATOM 3337 N N . ASN B 1 167 ? -30.188 17.609 12.102 1 88.38 167 ASN B N 1
ATOM 3338 C CA . ASN B 1 167 ? -28.891 16.984 11.875 1 88.38 167 ASN B CA 1
ATOM 3339 C C . ASN B 1 167 ? -28.531 16.938 10.391 1 88.38 167 ASN B C 1
ATOM 3341 O O . ASN B 1 167 ? -27.406 17.234 10 1 88.38 167 ASN B O 1
ATOM 3345 N N . LEU B 1 168 ? -29.453 16.578 9.625 1 88.81 168 LEU B N 1
ATOM 3346 C CA . LEU B 1 168 ? -29.219 16.406 8.195 1 88.81 168 LEU B CA 1
ATOM 3347 C C . LEU B 1 168 ? -28.797 17.734 7.559 1 88.81 168 LEU B C 1
ATOM 3349 O O . LEU B 1 168 ? -27.938 17.75 6.668 1 88.81 168 LEU B O 1
ATOM 3353 N N . ASP B 1 169 ? -29.422 18.828 8 1 88.25 169 ASP B N 1
ATOM 3354 C CA . ASP B 1 169 ? -29.078 20.141 7.477 1 88.25 169 ASP B CA 1
ATOM 3355 C C . ASP B 1 169 ? -27.703 20.594 7.957 1 88.25 169 ASP B C 1
ATOM 3357 O O . ASP B 1 169 ? -26.922 21.156 7.188 1 88.25 169 ASP B O 1
ATOM 3361 N N . LEU B 1 170 ? -27.469 20.375 9.172 1 88.62 170 LEU B N 1
ATOM 3362 C CA . LEU B 1 170 ? -26.172 20.734 9.734 1 88.62 170 LEU B CA 1
ATOM 3363 C C . LEU B 1 170 ? -25.047 19.969 9.055 1 88.62 170 LEU B C 1
ATOM 3365 O O . LEU B 1 170 ? -24 20.531 8.75 1 88.62 170 LEU B O 1
ATOM 3369 N N . ILE B 1 171 ? -25.328 18.672 8.82 1 88.75 171 ILE B N 1
ATOM 3370 C CA . ILE B 1 171 ? -24.344 17.828 8.156 1 88.75 171 ILE B CA 1
ATOM 3371 C C . ILE B 1 171 ? -24.125 18.312 6.73 1 88.75 171 ILE B C 1
ATOM 3373 O O . ILE B 1 171 ? -22.984 18.484 6.301 1 88.75 171 ILE B O 1
ATOM 3377 N N . ARG B 1 172 ? -25.094 18.562 6.062 1 88.56 172 ARG B N 1
ATOM 3378 C CA . ARG B 1 172 ? -25.016 18.875 4.641 1 88.56 172 ARG B CA 1
ATOM 3379 C C . ARG B 1 172 ? -24.406 20.25 4.414 1 88.56 172 ARG B C 1
ATOM 3381 O O . ARG B 1 172 ? -23.562 20.422 3.537 1 88.56 172 ARG B O 1
ATOM 3388 N N . TYR B 1 173 ? -24.766 21.219 5.293 1 87.88 173 TYR B N 1
ATOM 3389 C CA . TYR B 1 173 ? -24.438 22.609 4.969 1 87.88 173 TYR B CA 1
ATOM 3390 C C . TYR B 1 173 ? -23.234 23.078 5.773 1 87.88 173 TYR B C 1
ATOM 3392 O O . TYR B 1 173 ? -22.562 24.062 5.402 1 87.88 173 TYR B O 1
ATOM 3400 N N . ILE B 1 174 ? -22.875 22.406 6.766 1 87.38 174 ILE B N 1
ATOM 3401 C CA . ILE B 1 174 ? -21.797 22.891 7.605 1 87.38 174 ILE B CA 1
ATOM 3402 C C . ILE B 1 174 ? -20.688 21.828 7.695 1 87.38 174 ILE B C 1
ATOM 3404 O O . ILE B 1 174 ? -19.547 22.094 7.324 1 87.38 174 ILE B O 1
ATOM 3408 N N . ALA B 1 175 ? -21.094 20.688 8.086 1 91 175 ALA B N 1
ATOM 3409 C CA . ALA B 1 175 ? -20.109 19.656 8.43 1 91 175 ALA B CA 1
ATOM 3410 C C . ALA B 1 175 ? -19.391 19.156 7.184 1 91 175 ALA B C 1
ATOM 3412 O O . ALA B 1 175 ? -18.172 18.984 7.188 1 91 175 ALA B O 1
ATOM 3413 N N . ILE B 1 176 ? -20.141 18.953 6.105 1 92 176 ILE B N 1
ATOM 3414 C CA . ILE B 1 176 ? -19.562 18.391 4.895 1 92 176 ILE B CA 1
ATOM 3415 C C . ILE B 1 176 ? -18.547 19.359 4.305 1 92 176 ILE B C 1
ATOM 3417 O O . ILE B 1 176 ? -17.391 19 4.062 1 92 176 ILE B O 1
ATOM 3421 N N . PRO B 1 177 ? -18.953 20.609 4.141 1 90.12 177 PRO B N 1
ATOM 3422 C CA . PRO B 1 177 ? -17.969 21.562 3.627 1 90.12 177 PRO B CA 1
ATOM 3423 C C . PRO B 1 177 ? -16.734 21.688 4.531 1 90.12 177 PRO B C 1
ATOM 3425 O O . PRO B 1 177 ? -15.617 21.812 4.039 1 90.12 177 PRO B O 1
ATOM 3428 N N . SER B 1 178 ? -16.969 21.688 5.785 1 90.38 178 SER B N 1
ATOM 3429 C CA . SER B 1 178 ? -15.875 21.828 6.742 1 90.38 178 SER B CA 1
ATOM 3430 C C . SER B 1 178 ? -14.961 20.609 6.723 1 90.38 178 SER B C 1
ATOM 3432 O O . SER B 1 178 ? -13.75 20.719 6.945 1 90.38 178 SER B O 1
ATOM 3434 N N . ALA B 1 179 ? -15.508 19.469 6.453 1 94.38 179 ALA B N 1
ATOM 3435 C CA . ALA B 1 179 ? -14.766 18.203 6.527 1 94.38 179 ALA B CA 1
ATOM 3436 C C . ALA B 1 179 ? -14.18 17.828 5.168 1 94.38 179 ALA B C 1
ATOM 3438 O O . ALA B 1 179 ? -13.43 16.859 5.055 1 94.38 179 ALA B O 1
ATOM 3439 N N . MET B 1 180 ? -14.43 18.578 4.148 1 93.56 180 MET B N 1
ATOM 3440 C CA . MET B 1 180 ? -14.109 18.219 2.77 1 93.56 180 MET B CA 1
ATOM 3441 C C . MET B 1 180 ? -12.609 18.016 2.592 1 93.56 180 MET B C 1
ATOM 3443 O O . MET B 1 180 ? -12.18 17.047 1.966 1 93.56 180 MET B O 1
ATOM 3447 N N . PRO B 1 181 ? -11.781 18.938 3.189 1 92.44 181 PRO B N 1
ATOM 3448 C CA . PRO B 1 181 ? -10.336 18.719 3.037 1 92.44 181 PRO B CA 1
ATOM 3449 C C . PRO B 1 181 ? -9.883 17.375 3.604 1 92.44 181 PRO B C 1
ATOM 3451 O O . PRO B 1 181 ? -9.062 16.688 2.99 1 92.44 181 PRO B O 1
ATOM 3454 N N . SER B 1 182 ? -10.438 17.016 4.688 1 94.75 182 SER B N 1
ATOM 3455 C CA . SER B 1 182 ? -10.094 15.742 5.312 1 94.75 182 SER B CA 1
ATOM 3456 C C . SER B 1 182 ? -10.617 14.562 4.496 1 94.75 182 SER B C 1
ATOM 3458 O O . SER B 1 182 ? -9.922 13.555 4.336 1 94.75 182 SER B O 1
ATOM 3460 N N . ILE B 1 183 ? -11.805 14.68 4.004 1 95.94 183 ILE B N 1
ATOM 3461 C CA . ILE B 1 183 ? -12.406 13.633 3.182 1 95.94 183 ILE B CA 1
ATOM 3462 C C . ILE B 1 183 ? -11.578 13.43 1.917 1 95.94 183 ILE B C 1
ATOM 3464 O O . ILE B 1 183 ? -11.258 12.289 1.551 1 95.94 183 ILE B O 1
ATOM 3468 N N . VAL B 1 184 ? -11.18 14.516 1.289 1 94.12 184 VAL B N 1
ATOM 3469 C CA . VAL B 1 184 ? -10.391 14.469 0.063 1 94.12 184 VAL B CA 1
ATOM 3470 C C . VAL B 1 184 ? -9.031 13.836 0.349 1 94.12 184 VAL B C 1
ATOM 3472 O O . VAL B 1 184 ? -8.523 13.047 -0.453 1 94.12 184 VAL B O 1
ATOM 3475 N N . ALA B 1 185 ? -8.438 14.195 1.473 1 92.88 185 ALA B N 1
ATOM 3476 C CA . ALA B 1 185 ? -7.172 13.594 1.869 1 92.88 185 ALA B CA 1
ATOM 3477 C C . ALA B 1 185 ? -7.309 12.078 2.02 1 92.88 185 ALA B C 1
ATOM 3479 O O . ALA B 1 185 ? -6.426 11.328 1.604 1 92.88 185 ALA B O 1
ATOM 3480 N N . GLY B 1 186 ? -8.43 11.664 2.607 1 95.12 186 GLY B N 1
ATOM 3481 C CA . GLY B 1 186 ? -8.711 10.242 2.746 1 95.12 186 GLY B CA 1
ATOM 3482 C C . GLY B 1 186 ? -8.883 9.539 1.415 1 95.12 186 GLY B C 1
ATOM 3483 O O . GLY B 1 186 ? -8.383 8.43 1.226 1 95.12 186 GLY B O 1
ATOM 3484 N N . ILE B 1 187 ? -9.523 10.172 0.521 1 95.56 187 ILE B N 1
ATOM 3485 C CA . ILE B 1 187 ? -9.75 9.609 -0.806 1 95.56 187 ILE B CA 1
ATOM 3486 C C . ILE B 1 187 ? -8.422 9.492 -1.548 1 95.56 187 ILE B C 1
ATOM 3488 O O . ILE B 1 187 ? -8.164 8.492 -2.217 1 95.56 187 ILE B O 1
ATOM 3492 N N . ARG B 1 188 ? -7.586 10.477 -1.407 1 92.94 188 ARG B N 1
ATOM 3493 C CA . ARG B 1 188 ? -6.281 10.453 -2.061 1 92.94 188 ARG B CA 1
ATOM 3494 C C . ARG B 1 188 ? -5.441 9.281 -1.571 1 92.94 188 ARG B C 1
ATOM 3496 O O . ARG B 1 188 ? -4.848 8.555 -2.373 1 92.94 188 ARG B O 1
ATOM 3503 N N . ILE B 1 189 ? -5.387 9.117 -0.346 1 92.19 189 ILE B N 1
ATOM 3504 C CA . ILE B 1 189 ? -4.664 7.988 0.239 1 92.19 189 ILE B CA 1
ATOM 3505 C C . ILE B 1 189 ? -5.27 6.676 -0.248 1 92.19 189 ILE B C 1
ATOM 3507 O O . ILE B 1 189 ? -4.547 5.766 -0.66 1 92.19 189 ILE B O 1
ATOM 3511 N N . ALA B 1 190 ? -6.543 6.629 -0.237 1 96.56 190 ALA B N 1
ATOM 3512 C CA . ALA B 1 190 ? -7.27 5.418 -0.623 1 96.56 190 ALA B CA 1
ATOM 3513 C C . ALA B 1 190 ? -7.012 5.066 -2.084 1 96.56 190 ALA B C 1
ATOM 3515 O O . ALA B 1 190 ? -6.965 3.889 -2.445 1 96.56 190 ALA B O 1
ATOM 3516 N N . MET B 1 191 ? -6.879 6.059 -2.908 1 94.94 191 MET B N 1
ATOM 3517 C CA . MET B 1 191 ? -6.645 5.82 -4.328 1 94.94 191 MET B CA 1
ATOM 3518 C C . MET B 1 191 ? -5.324 5.086 -4.543 1 94.94 191 MET B C 1
ATOM 3520 O O . MET B 1 191 ? -5.25 4.16 -5.355 1 94.94 191 MET B O 1
ATOM 3524 N N . GLY B 1 192 ? -4.305 5.512 -3.855 1 93.06 192 GLY B N 1
ATOM 3525 C CA . GLY B 1 192 ? -3.025 4.828 -3.943 1 93.06 192 GLY B CA 1
ATOM 3526 C C . GLY B 1 192 ? -3.082 3.393 -3.463 1 93.06 192 GLY B C 1
ATOM 3527 O O . GLY B 1 192 ? -2.625 2.48 -4.16 1 93.06 192 GLY B O 1
ATOM 3528 N N . VAL B 1 193 ? -3.688 3.191 -2.336 1 94 193 VAL B N 1
ATOM 3529 C CA . VAL B 1 193 ? -3.803 1.862 -1.744 1 94 193 VAL B CA 1
ATOM 3530 C C . VAL B 1 193 ? -4.688 0.981 -2.621 1 94 193 VAL B C 1
ATOM 3532 O O . VAL B 1 193 ? -4.367 -0.184 -2.869 1 94 193 VAL B O 1
ATOM 3535 N N . GLY B 1 194 ? -5.762 1.58 -3.061 1 97.38 194 GLY B N 1
ATOM 3536 C CA . GLY B 1 194 ? -6.688 0.848 -3.908 1 97.38 194 GLY B CA 1
ATOM 3537 C C . GLY B 1 194 ? -6.059 0.364 -5.199 1 97.38 194 GLY B C 1
ATOM 3538 O O . GLY B 1 194 ? -6.332 -0.75 -5.652 1 97.38 194 GLY B O 1
ATOM 3539 N N . TRP B 1 195 ? -5.27 1.194 -5.789 1 96.88 195 TRP B N 1
ATOM 3540 C CA . TRP B 1 195 ? -4.621 0.813 -7.039 1 96.88 195 TRP B CA 1
ATOM 3541 C C . TRP B 1 195 ? -3.672 -0.361 -6.824 1 96.88 195 TRP B C 1
ATOM 3543 O O . TRP B 1 195 ? -3.615 -1.278 -7.645 1 96.88 195 TRP B O 1
ATOM 3553 N N . MET B 1 196 ? -2.943 -0.366 -5.75 1 95.12 196 MET B N 1
ATOM 3554 C CA . MET B 1 196 ? -2.066 -1.485 -5.418 1 95.12 196 MET B CA 1
ATOM 3555 C C . MET B 1 196 ? -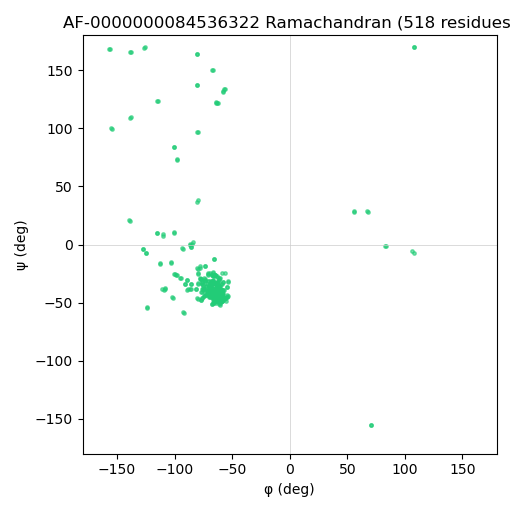2.871 -2.764 -5.211 1 95.12 196 MET B C 1
ATOM 3557 O O . MET B 1 196 ? -2.461 -3.84 -5.656 1 95.12 196 MET B O 1
ATOM 3561 N N . CYS B 1 197 ? -3.971 -2.625 -4.551 1 97.56 197 CYS B N 1
ATOM 3562 C CA . CYS B 1 197 ? -4.844 -3.77 -4.32 1 97.56 197 CYS B CA 1
ATOM 3563 C C . CYS B 1 197 ? -5.395 -4.309 -5.637 1 97.56 197 CYS B C 1
ATOM 3565 O O . CYS B 1 197 ? -5.555 -5.52 -5.797 1 97.56 197 CYS B O 1
ATOM 3567 N N . LEU B 1 198 ? -5.699 -3.371 -6.516 1 98.12 198 LEU B N 1
ATOM 3568 C CA . LEU B 1 198 ? -6.184 -3.777 -7.828 1 98.12 198 LEU B CA 1
ATOM 3569 C C . LEU B 1 198 ? -5.164 -4.66 -8.539 1 98.12 198 LEU B C 1
ATOM 3571 O O . LEU B 1 198 ? -5.516 -5.699 -9.102 1 98.12 198 LEU B O 1
ATOM 3575 N N . VAL B 1 199 ? -3.936 -4.227 -8.547 1 97.5 199 VAL B N 1
ATOM 3576 C CA . VAL B 1 199 ? -2.869 -4.965 -9.211 1 97.5 199 VAL B CA 1
ATOM 3577 C C . VAL B 1 199 ? -2.762 -6.367 -8.617 1 97.5 199 VAL B C 1
ATOM 3579 O O . VAL B 1 199 ? -2.699 -7.355 -9.352 1 97.5 199 VAL B O 1
ATOM 3582 N N . ALA B 1 200 ? -2.797 -6.453 -7.336 1 97 200 ALA B N 1
ATOM 3583 C CA . ALA B 1 200 ? -2.705 -7.75 -6.668 1 97 200 ALA B CA 1
ATOM 3584 C C . ALA B 1 200 ? -3.908 -8.625 -7.004 1 97 200 ALA B C 1
ATOM 3586 O O . ALA B 1 200 ? -3.756 -9.812 -7.32 1 97 200 ALA B O 1
ATOM 3587 N N . ALA B 1 201 ? -5.062 -8.047 -6.953 1 97.75 201 ALA B N 1
ATOM 3588 C CA . ALA B 1 201 ? -6.293 -8.789 -7.215 1 97.75 201 ALA B CA 1
ATOM 3589 C C . ALA B 1 201 ? -6.32 -9.328 -8.641 1 97.75 201 ALA B C 1
ATOM 3591 O O . ALA B 1 201 ? -6.781 -10.445 -8.875 1 97.75 201 ALA B O 1
ATOM 3592 N N . GLU B 1 202 ? -5.855 -8.539 -9.539 1 97.94 202 GLU B N 1
ATOM 3593 C CA . GLU B 1 202 ? -5.867 -8.961 -10.938 1 97.94 202 GLU B CA 1
ATOM 3594 C C . GLU B 1 202 ? -4.781 -10 -11.211 1 97.94 202 GLU B C 1
ATOM 3596 O O . GLU B 1 202 ? -4.984 -10.922 -12 1 97.94 202 GLU B O 1
ATOM 3601 N N . MET B 1 203 ? -3.643 -9.82 -10.609 1 95.94 203 MET B N 1
ATOM 3602 C CA . MET B 1 203 ? -2.543 -10.758 -10.82 1 95.94 203 MET B CA 1
ATOM 3603 C C . MET B 1 203 ? -2.912 -12.156 -10.344 1 95.94 203 MET B C 1
ATOM 3605 O O . MET B 1 203 ? -2.568 -13.148 -10.984 1 95.94 203 MET B O 1
ATOM 3609 N N . PHE B 1 204 ? -3.689 -12.203 -9.258 1 92.75 204 PHE B N 1
ATOM 3610 C CA . PHE B 1 204 ? -3.76 -13.492 -8.586 1 92.75 204 PHE B CA 1
ATOM 3611 C C . PHE B 1 204 ? -5.207 -13.953 -8.453 1 92.75 204 PHE B C 1
ATOM 3613 O O . PHE B 1 204 ? -5.465 -15.094 -8.062 1 92.75 204 PHE B O 1
ATOM 3620 N N . GLY B 1 205 ? -6.125 -13.078 -8.805 1 92.06 205 GLY B N 1
ATOM 3621 C CA . GLY B 1 205 ? -7.523 -13.43 -8.602 1 92.06 205 GLY B CA 1
ATOM 3622 C C . GLY B 1 205 ? -8.414 -13.023 -9.758 1 92.06 205 GLY B C 1
ATOM 3623 O O . GLY B 1 205 ? -9.609 -12.789 -9.57 1 92.06 205 GLY B O 1
ATOM 3624 N N . SER B 1 206 ? -7.832 -12.805 -10.922 1 94.81 206 SER B N 1
ATOM 3625 C CA . SER B 1 206 ? -8.617 -12.406 -12.086 1 94.81 206 SER B CA 1
ATOM 3626 C C . SER B 1 206 ? -8.156 -13.141 -13.336 1 94.81 206 SER B C 1
ATOM 3628 O O . SER B 1 206 ? -7.121 -13.812 -13.328 1 94.81 206 SER B O 1
ATOM 3630 N N . ASP B 1 207 ? -9.031 -13.055 -14.375 1 95.81 207 ASP B N 1
ATOM 3631 C CA . ASP B 1 207 ? -8.672 -13.656 -15.656 1 95.81 207 ASP B CA 1
ATOM 3632 C C . ASP B 1 207 ? -8.516 -12.586 -16.734 1 95.81 207 ASP B C 1
ATOM 3634 O O . ASP B 1 207 ? -8.469 -12.906 -17.922 1 95.81 207 ASP B O 1
ATOM 3638 N N . SER B 1 208 ? -8.516 -11.383 -16.297 1 95.81 208 SER B N 1
ATOM 3639 C CA . SER B 1 208 ? -8.336 -10.266 -17.219 1 95.81 208 SER B CA 1
ATOM 3640 C C . SER B 1 208 ? -7.801 -9.039 -16.5 1 95.81 208 SER B C 1
ATOM 3642 O O . SER B 1 208 ? -7.734 -9.008 -15.266 1 95.81 208 SER B O 1
ATOM 3644 N N . GLY B 1 209 ? -7.359 -8.023 -17.328 1 97.75 209 GLY B N 1
ATOM 3645 C CA . GLY B 1 209 ? -6.824 -6.785 -16.766 1 97.75 209 GLY B CA 1
ATOM 3646 C C . GLY B 1 209 ? -5.32 -6.66 -16.938 1 97.75 209 GLY B C 1
ATOM 3647 O O . GLY B 1 209 ? -4.648 -7.621 -17.312 1 97.75 209 GLY B O 1
ATOM 3648 N N . LEU B 1 210 ? -4.816 -5.531 -16.656 1 98.06 210 LEU B N 1
ATOM 3649 C CA . LEU B 1 210 ? -3.387 -5.258 -16.766 1 98.06 210 LEU B CA 1
ATOM 3650 C C . LEU B 1 210 ? -2.592 -6.133 -15.797 1 98.06 210 LEU B C 1
ATOM 3652 O O . LEU B 1 210 ? -1.548 -6.676 -16.156 1 98.06 210 LEU B O 1
ATOM 3656 N N . GLY B 1 211 ? -3.098 -6.238 -14.586 1 97.88 211 GLY B N 1
ATOM 3657 C CA . GLY B 1 211 ? -2.43 -7.07 -13.602 1 97.88 211 GLY B CA 1
ATOM 3658 C C . GLY B 1 211 ? -2.412 -8.539 -13.977 1 97.88 211 GLY B C 1
ATOM 3659 O O . GLY B 1 211 ? -1.412 -9.227 -13.758 1 97.88 211 GLY B O 1
ATOM 3660 N N . TYR B 1 212 ? -3.453 -9.023 -14.539 1 98.06 212 TYR B N 1
ATOM 3661 C CA . TYR B 1 212 ? -3.541 -10.406 -14.992 1 98.06 212 TYR B CA 1
ATOM 3662 C C . TYR B 1 212 ? -2.453 -10.719 -16.016 1 98.06 212 TYR B C 1
ATOM 3664 O O . TYR B 1 212 ? -1.843 -11.789 -15.977 1 98.06 212 TYR B O 1
ATOM 3672 N N . GLU B 1 213 ? -2.287 -9.797 -16.859 1 98.12 213 GLU B N 1
ATOM 3673 C CA . GLU B 1 213 ? -1.344 -10.008 -17.953 1 98.12 213 GLU B CA 1
ATOM 3674 C C . GLU B 1 213 ? 0.086 -10.125 -17.438 1 98.12 213 GLU B C 1
ATOM 3676 O O . GLU B 1 213 ? 0.925 -10.781 -18.047 1 98.12 213 GLU B O 1
ATOM 3681 N N . ILE B 1 214 ? 0.368 -9.5 -16.281 1 98.06 214 ILE B N 1
ATOM 3682 C CA . ILE B 1 214 ? 1.686 -9.664 -15.672 1 98.06 214 ILE B CA 1
ATOM 3683 C C . ILE B 1 214 ? 1.92 -11.133 -15.336 1 98.06 214 ILE B C 1
ATOM 3685 O O . ILE B 1 214 ? 2.92 -11.727 -15.75 1 98.06 214 ILE B O 1
ATOM 3689 N N . TRP B 1 215 ? 0.995 -11.711 -14.664 1 96.81 215 TRP B N 1
ATOM 3690 C CA . TRP B 1 215 ? 1.13 -13.094 -14.203 1 96.81 215 TRP B CA 1
ATOM 3691 C C . TRP B 1 215 ? 1.044 -14.062 -15.375 1 96.81 215 TRP B C 1
ATOM 3693 O O . TRP B 1 215 ? 1.78 -15.055 -15.422 1 96.81 215 TRP B O 1
ATOM 3703 N N . HIS B 1 216 ? 0.186 -13.789 -16.281 1 97.06 216 HIS B N 1
ATOM 3704 C CA . HIS B 1 216 ? 0.033 -14.625 -17.453 1 97.06 216 HIS B CA 1
ATOM 3705 C C . HIS B 1 216 ? 1.324 -14.68 -18.266 1 97.06 216 HIS B C 1
ATOM 3707 O O . HIS B 1 216 ? 1.781 -15.758 -18.641 1 97.06 216 HIS B O 1
ATOM 3713 N N . ASN B 1 217 ? 1.859 -13.555 -18.547 1 97.81 217 ASN B N 1
ATOM 3714 C CA . ASN B 1 217 ? 3.096 -13.508 -19.328 1 97.81 217 ASN B CA 1
ATOM 3715 C C . ASN B 1 217 ? 4.27 -14.086 -18.547 1 97.81 217 ASN B C 1
ATOM 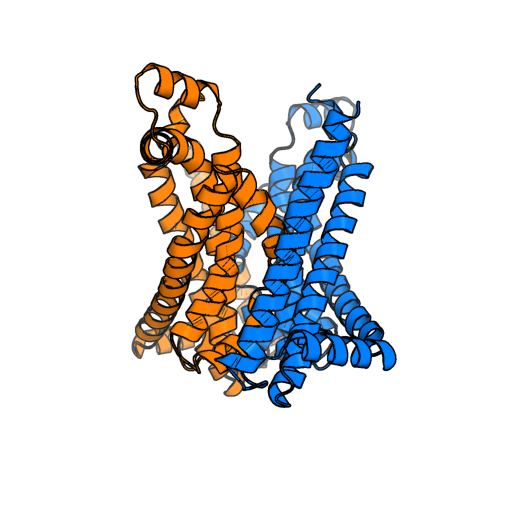3717 O O . ASN B 1 217 ? 5.188 -14.664 -19.125 1 97.81 217 ASN B O 1
ATOM 3721 N N . TYR B 1 218 ? 4.266 -13.945 -17.234 1 97.62 218 TYR B N 1
ATOM 3722 C CA . TYR B 1 218 ? 5.273 -14.594 -16.391 1 97.62 218 TYR B CA 1
ATOM 3723 C C . TYR B 1 218 ? 5.23 -16.109 -16.562 1 97.62 218 TYR B C 1
ATOM 3725 O O . TYR B 1 218 ? 6.27 -16.75 -16.734 1 97.62 218 TYR B O 1
ATOM 3733 N N . TYR B 1 219 ? 4.004 -16.656 -16.578 1 96.06 219 TYR B N 1
ATOM 3734 C CA . TYR B 1 219 ? 3.834 -18.094 -16.766 1 96.06 219 TYR B CA 1
ATOM 3735 C C . TYR B 1 219 ? 4.316 -18.531 -18.141 1 96.06 219 TYR B C 1
ATOM 3737 O O . TYR B 1 219 ? 4.828 -19.641 -18.297 1 96.06 219 TYR B O 1
ATOM 3745 N N . MET B 1 220 ? 4.148 -17.672 -19.094 1 97.06 220 MET B N 1
ATOM 3746 C CA . MET B 1 220 ? 4.574 -17.969 -20.453 1 97.06 220 MET B CA 1
ATOM 3747 C C . MET B 1 220 ? 6.047 -17.625 -20.656 1 97.06 220 MET B C 1
ATOM 3749 O O . MET B 1 220 ? 6.559 -17.703 -21.781 1 97.06 220 MET B O 1
ATOM 3753 N N . HIS B 1 221 ? 6.695 -17.094 -19.656 1 97.06 221 HIS B N 1
ATOM 3754 C CA . HIS B 1 221 ? 8.117 -16.766 -19.641 1 97.06 221 HIS B CA 1
ATOM 3755 C C . HIS B 1 221 ? 8.43 -15.617 -20.594 1 97.06 221 HIS B C 1
ATOM 3757 O O . HIS B 1 221 ? 9.477 -15.602 -21.234 1 97.06 221 HIS B O 1
ATOM 3763 N N . ARG B 1 222 ? 7.441 -14.789 -20.781 1 97.81 222 ARG B N 1
ATOM 3764 C CA . ARG B 1 222 ? 7.621 -13.586 -21.594 1 97.81 222 ARG B CA 1
ATOM 3765 C C . ARG B 1 222 ? 7.832 -12.359 -20.703 1 97.81 222 ARG B C 1
ATOM 3767 O O . ARG B 1 222 ? 6.961 -11.492 -20.609 1 97.81 222 ARG B O 1
ATOM 3774 N N . MET B 1 223 ? 9.055 -12.211 -20.328 1 98.19 223 MET B N 1
ATOM 3775 C CA . MET B 1 223 ? 9.359 -11.211 -19.297 1 98.19 223 MET B CA 1
ATOM 3776 C C . MET B 1 223 ? 9.414 -9.812 -19.906 1 98.19 223 MET B C 1
ATOM 3778 O O . MET B 1 223 ? 9.305 -8.82 -19.203 1 98.19 223 MET B O 1
ATOM 3782 N N . ASP B 1 224 ? 9.617 -9.688 -21.234 1 98.19 224 ASP B N 1
ATOM 3783 C CA . ASP B 1 224 ? 9.516 -8.391 -21.891 1 98.19 224 ASP B CA 1
ATOM 3784 C C . ASP B 1 224 ? 8.109 -7.82 -21.781 1 98.19 224 ASP B C 1
ATOM 3786 O O . ASP B 1 224 ? 7.934 -6.641 -21.469 1 98.19 224 ASP B O 1
ATOM 3790 N N . PHE B 1 225 ? 7.129 -8.734 -21.922 1 98.19 225 PHE B N 1
ATOM 3791 C CA . PHE B 1 225 ? 5.742 -8.32 -21.766 1 98.19 225 PHE B CA 1
ATOM 3792 C C . PHE B 1 225 ? 5.43 -7.988 -20.312 1 98.19 225 PHE B C 1
ATOM 3794 O O . PHE B 1 225 ? 4.68 -7.055 -20.031 1 98.19 225 PHE B O 1
ATOM 3801 N N . VAL B 1 226 ? 6.008 -8.734 -19.391 1 98.44 226 VAL B N 1
ATOM 3802 C CA . VAL B 1 226 ? 5.824 -8.477 -17.969 1 98.44 226 VAL B CA 1
ATOM 3803 C C . VAL B 1 226 ? 6.254 -7.051 -17.641 1 98.44 226 VAL B C 1
ATOM 3805 O O . VAL B 1 226 ? 5.516 -6.309 -16.984 1 98.44 226 VAL B O 1
ATOM 3808 N N . LEU B 1 227 ? 7.391 -6.664 -18.156 1 98.06 227 LEU B N 1
ATOM 3809 C CA . LEU B 1 227 ? 7.91 -5.324 -17.891 1 98.06 227 LEU B CA 1
ATOM 3810 C C . LEU B 1 227 ? 7.02 -4.262 -18.516 1 98.06 227 LEU B C 1
ATOM 3812 O O . LEU B 1 227 ? 6.805 -3.199 -17.938 1 98.06 227 LEU B O 1
ATOM 3816 N N . VAL B 1 228 ? 6.551 -4.527 -19.672 1 97.94 228 VAL B N 1
ATOM 3817 C CA . VAL B 1 228 ? 5.664 -3.576 -20.328 1 97.94 228 VAL B CA 1
ATOM 3818 C C . VAL B 1 228 ? 4.426 -3.344 -19.469 1 97.94 228 VAL B C 1
ATOM 3820 O O . VAL B 1 228 ? 4.031 -2.199 -19.234 1 97.94 228 VAL B O 1
ATOM 3823 N N . TYR B 1 229 ? 3.797 -4.402 -18.984 1 98.25 229 TYR B N 1
ATOM 3824 C CA . TYR B 1 229 ? 2.576 -4.281 -18.203 1 98.25 229 TYR B CA 1
ATOM 3825 C C . TYR B 1 229 ? 2.857 -3.627 -16.859 1 98.25 229 TYR B C 1
ATOM 3827 O O . TYR B 1 229 ? 2.018 -2.9 -16.328 1 98.25 229 TYR B O 1
ATOM 3835 N N . MET B 1 230 ? 4.043 -3.834 -16.297 1 98.06 230 MET B N 1
ATOM 3836 C CA . MET B 1 230 ? 4.449 -3.121 -15.086 1 98.06 230 MET B CA 1
ATOM 3837 C C . MET B 1 230 ? 4.484 -1.616 -15.328 1 98.06 230 MET B C 1
ATOM 3839 O O . MET B 1 230 ? 3.961 -0.841 -14.523 1 98.06 230 MET B O 1
ATOM 3843 N N . LEU B 1 231 ? 5.078 -1.252 -16.422 1 97 231 LEU B N 1
ATOM 3844 C CA . LEU B 1 231 ? 5.191 0.161 -16.766 1 97 231 LEU B CA 1
ATOM 3845 C C . LEU B 1 231 ? 3.818 0.759 -17.062 1 97 231 LEU B C 1
ATOM 3847 O O . LEU B 1 231 ? 3.527 1.886 -16.656 1 97 231 LEU B O 1
ATOM 3851 N N . LEU B 1 232 ? 3.006 -0.007 -17.734 1 97.31 232 LEU B N 1
ATOM 3852 C CA . LEU B 1 232 ? 1.656 0.453 -18.047 1 97.31 232 LEU B CA 1
ATOM 3853 C C . LEU B 1 232 ? 0.855 0.688 -16.781 1 97.31 232 LEU B C 1
ATOM 3855 O O . LEU B 1 232 ? 0.157 1.698 -16.656 1 97.31 232 LEU B O 1
ATOM 3859 N N . LEU B 1 233 ? 0.955 -0.208 -15.867 1 97.88 233 LEU B N 1
ATOM 3860 C CA . LEU B 1 233 ? 0.271 -0.055 -14.586 1 97.88 233 LEU B CA 1
ATOM 3861 C C . LEU B 1 233 ? 0.745 1.201 -13.867 1 97.88 233 LEU B C 1
ATOM 3863 O O . LEU B 1 233 ? -0.061 1.921 -13.266 1 97.88 233 LEU B O 1
ATOM 3867 N N . GLY B 1 234 ? 2.035 1.393 -13.891 1 97.12 234 GLY B N 1
ATOM 3868 C CA . GLY B 1 234 ? 2.584 2.596 -13.289 1 97.12 234 GLY B CA 1
ATOM 3869 C C . GLY B 1 234 ? 2.088 3.871 -13.938 1 97.12 234 GLY B C 1
ATOM 3870 O O . GLY B 1 234 ? 1.672 4.809 -13.25 1 97.12 234 GLY B O 1
ATOM 3871 N N . PHE B 1 235 ? 2.061 3.887 -15.227 1 95.62 235 PHE B N 1
ATOM 3872 C CA . PHE B 1 235 ? 1.662 5.066 -15.984 1 95.62 235 PHE B CA 1
ATOM 3873 C C . PHE B 1 235 ? 0.179 5.359 -15.797 1 95.62 235 PHE B C 1
ATOM 3875 O O . PHE B 1 235 ? -0.213 6.512 -15.602 1 95.62 235 PHE B O 1
ATOM 3882 N N . VAL B 1 236 ? -0.63 4.348 -15.867 1 96.56 236 VAL B N 1
ATOM 3883 C CA . VAL B 1 236 ? -2.064 4.523 -15.664 1 96.56 236 VAL B CA 1
ATOM 3884 C C . VAL B 1 236 ? -2.336 5.016 -14.25 1 96.56 236 VAL B C 1
ATOM 3886 O O . VAL B 1 236 ? -3.148 5.918 -14.039 1 96.56 236 VAL B O 1
ATOM 3889 N N . GLY B 1 237 ? -1.646 4.398 -13.305 1 94.44 237 GLY B N 1
ATOM 3890 C CA . GLY B 1 237 ? -1.772 4.855 -11.93 1 94.44 237 GLY B CA 1
ATOM 3891 C C . GLY B 1 237 ? -1.396 6.312 -11.75 1 94.44 237 GLY B C 1
ATOM 3892 O O . GLY B 1 237 ? -2.076 7.047 -11.031 1 94.44 237 GLY B O 1
ATOM 3893 N N . LEU B 1 238 ? -0.363 6.723 -12.375 1 93.12 238 LEU B N 1
ATOM 3894 C CA . LEU B 1 238 ? 0.085 8.109 -12.32 1 93.12 238 LEU B CA 1
ATOM 3895 C C . LEU B 1 238 ? -0.95 9.039 -12.945 1 93.12 238 LEU B C 1
ATOM 3897 O O . LEU B 1 238 ? -1.194 10.141 -12.43 1 93.12 238 LEU B O 1
ATOM 3901 N N . LEU B 1 239 ? -1.483 8.648 -14.016 1 93.5 239 LEU B N 1
ATOM 3902 C CA . LEU B 1 239 ? -2.496 9.445 -14.703 1 93.5 239 LEU B CA 1
ATOM 3903 C C . LEU B 1 239 ? -3.734 9.617 -13.828 1 93.5 239 LEU B C 1
ATOM 3905 O O . LEU B 1 239 ? -4.309 10.711 -13.766 1 93.5 239 LEU B O 1
ATOM 3909 N N . ILE B 1 240 ? -4.082 8.57 -13.203 1 92.38 240 ILE B N 1
ATOM 3910 C CA . ILE B 1 240 ? -5.238 8.625 -12.312 1 92.38 240 ILE B CA 1
ATOM 3911 C C . ILE B 1 240 ? -4.957 9.594 -11.156 1 92.38 240 ILE B C 1
ATOM 3913 O O . ILE B 1 240 ? -5.805 10.414 -10.812 1 92.38 240 ILE B O 1
ATOM 3917 N N . ASP B 1 241 ? -3.836 9.445 -10.617 1 89.44 241 ASP B N 1
ATOM 3918 C CA . ASP B 1 241 ? -3.439 10.312 -9.516 1 89.44 241 ASP B CA 1
ATOM 3919 C C . ASP B 1 241 ? -3.434 11.781 -9.945 1 89.44 241 ASP B C 1
ATOM 3921 O O . ASP B 1 241 ? -3.918 12.648 -9.219 1 89.44 241 ASP B O 1
ATOM 3925 N N . ARG B 1 242 ? -2.896 12.102 -11.102 1 89.38 242 ARG B N 1
ATOM 3926 C CA . ARG B 1 242 ? -2.828 13.469 -11.617 1 89.38 242 ARG B CA 1
ATOM 3927 C C . ARG B 1 242 ? -4.223 14.008 -11.914 1 89.38 242 ARG B C 1
ATOM 3929 O O . ARG B 1 242 ? -4.504 15.18 -11.664 1 89.38 242 ARG B O 1
ATOM 3936 N N . PHE B 1 243 ? -4.949 13.156 -12.453 1 89 243 PHE B N 1
ATOM 3937 C CA . PHE B 1 243 ? -6.32 13.539 -12.758 1 89 243 PHE B CA 1
ATOM 3938 C C . PHE B 1 243 ? -7.086 13.883 -11.484 1 89 243 PHE B C 1
ATOM 3940 O O . PHE B 1 243 ? -7.789 14.898 -11.43 1 89 243 PHE B O 1
ATOM 3947 N N . PHE B 1 244 ? -6.945 13.055 -10.5 1 86.81 244 PHE B N 1
ATOM 3948 C CA . PHE B 1 244 ? -7.629 13.297 -9.242 1 86.81 244 PHE B CA 1
ATOM 3949 C C . PHE B 1 244 ? -7.117 14.57 -8.578 1 86.81 244 PHE B C 1
ATOM 3951 O O . PHE B 1 244 ? -7.902 15.367 -8.062 1 86.81 244 PHE B O 1
ATOM 3958 N N . ARG B 1 245 ? -5.883 14.812 -8.57 1 84.25 245 ARG B N 1
ATOM 3959 C CA . ARG B 1 245 ? -5.301 16 -7.961 1 84.25 245 ARG B CA 1
ATOM 3960 C C . ARG B 1 245 ? -5.77 17.266 -8.672 1 84.25 245 ARG B C 1
ATOM 3962 O O . ARG B 1 245 ? -6.07 18.281 -8.031 1 84.25 245 ARG B O 1
ATOM 3969 N N . HIS B 1 246 ? -5.762 17.219 -9.875 1 83.75 246 HIS B N 1
ATOM 3970 C CA . HIS B 1 246 ? -6.168 18.375 -10.672 1 83.75 246 HIS B CA 1
ATOM 3971 C C . HIS B 1 246 ? -7.641 18.703 -10.453 1 83.75 246 HIS B C 1
ATOM 3973 O O . HIS B 1 246 ? -7.992 19.875 -10.234 1 83.75 246 HIS B O 1
ATOM 3979 N N . TYR B 1 247 ? -8.406 17.719 -10.398 1 79.44 247 TYR B N 1
ATOM 3980 C CA . TYR B 1 247 ? -9.844 17.922 -10.281 1 79.44 247 TYR B CA 1
ATOM 3981 C C . TYR B 1 247 ? -10.227 18.297 -8.852 1 79.44 247 TYR B C 1
ATOM 3983 O O . TYR B 1 247 ? -11.055 19.188 -8.641 1 79.44 247 TYR B O 1
ATOM 3991 N N . VAL B 1 248 ? -9.656 17.703 -7.918 1 76.44 248 VAL B N 1
ATOM 3992 C CA . VAL B 1 248 ? -10.016 17.938 -6.523 1 76.44 248 VAL B CA 1
ATOM 3993 C C . VAL B 1 248 ? -9.43 19.281 -6.062 1 76.44 248 VAL B C 1
ATOM 3995 O O . VAL B 1 248 ? -10.102 20.062 -5.383 1 76.44 248 VAL B O 1
ATOM 3998 N N . ASN B 1 249 ? -8.188 19.562 -6.348 1 66.81 249 ASN B N 1
ATOM 3999 C CA . ASN B 1 249 ? -7.586 20.844 -5.969 1 66.81 249 ASN B CA 1
ATOM 4000 C C . ASN B 1 249 ? -8.305 22.016 -6.621 1 66.81 249 ASN B C 1
ATOM 4002 O O . ASN B 1 249 ? -8.555 23.031 -5.969 1 66.81 249 ASN B O 1
ATOM 4006 N N . ALA B 1 250 ? -8.656 21.922 -7.75 1 64.56 250 ALA B N 1
ATOM 4007 C CA . ALA B 1 250 ? -9.25 23.031 -8.508 1 64.56 250 ALA B CA 1
ATOM 4008 C C . ALA B 1 250 ? -10.695 23.266 -8.094 1 64.56 250 ALA B C 1
ATOM 4010 O O . ALA B 1 250 ? -11.141 24.422 -8 1 64.56 250 ALA B O 1
ATOM 4011 N N . LYS B 1 251 ? -11.297 22.203 -7.742 1 66.38 251 LYS B N 1
ATOM 4012 C CA . LYS B 1 251 ? -12.742 22.375 -7.613 1 66.38 251 LYS B CA 1
ATOM 4013 C C . LYS B 1 251 ? -13.172 22.328 -6.152 1 66.38 251 LYS B C 1
ATOM 4015 O O . LYS B 1 251 ? -14 23.125 -5.715 1 66.38 251 LYS B O 1
ATOM 4020 N N . LEU B 1 252 ? -12.562 21.469 -5.441 1 64.94 252 LEU B N 1
ATOM 4021 C CA . LEU B 1 252 ? -13.148 21.219 -4.125 1 64.94 252 LEU B CA 1
ATOM 4022 C C . LEU B 1 252 ? -12.422 22.016 -3.049 1 64.94 252 LEU B C 1
ATOM 4024 O O . LEU B 1 252 ? -13.023 22.406 -2.043 1 64.94 252 LEU B O 1
ATOM 4028 N N . LEU B 1 253 ? -11.125 22.328 -3.326 1 62.25 253 LEU B N 1
ATOM 4029 C CA . LEU B 1 253 ? -10.375 22.969 -2.252 1 62.25 253 LEU B CA 1
ATOM 4030 C C . LEU B 1 253 ? -10.094 24.438 -2.59 1 62.25 253 LEU B C 1
ATOM 4032 O O . LEU B 1 253 ? -9.297 25.094 -1.912 1 62.25 253 LEU B O 1
ATOM 4036 N N . ARG B 1 254 ? -10.602 24.938 -3.582 1 60.41 254 ARG B N 1
ATOM 4037 C CA . ARG B 1 254 ? -10.438 26.344 -3.947 1 60.41 254 ARG B CA 1
ATOM 4038 C C . ARG B 1 254 ? -10.836 27.25 -2.793 1 60.41 254 ARG B C 1
ATOM 4040 O O . ARG B 1 254 ? -10.273 28.344 -2.627 1 60.41 254 ARG B O 1
ATOM 4047 N N . TRP B 1 255 ? -11.734 26.781 -2.096 1 53.5 255 TRP B N 1
ATOM 4048 C CA . TRP B 1 255 ? -12.203 27.672 -1.041 1 53.5 255 TRP B CA 1
ATOM 4049 C C . TRP B 1 255 ? -11.234 27.688 0.131 1 53.5 255 TRP B C 1
ATOM 4051 O O . TRP B 1 255 ? -11.219 28.641 0.917 1 53.5 255 TRP B O 1
ATOM 4061 N N . THR B 1 256 ? -10.523 26.547 0.317 1 52.62 256 THR B N 1
ATOM 4062 C CA . THR B 1 256 ? -9.609 26.5 1.45 1 52.62 256 THR B CA 1
ATOM 4063 C C . THR B 1 256 ? -8.336 27.281 1.149 1 52.62 256 THR B C 1
ATOM 4065 O O . THR B 1 256 ? -7.574 27.609 2.061 1 52.62 256 THR B O 1
ATOM 4068 N N . SER B 1 257 ? -7.824 27.438 -0.058 1 48.22 257 SER B N 1
ATOM 4069 C CA . SER B 1 257 ? -6.633 28.188 -0.426 1 48.22 257 SER B CA 1
ATOM 4070 C C . SER B 1 257 ? -6.754 29.656 -0.011 1 48.22 257 SER B C 1
ATOM 4072 O O . SER B 1 257 ? -5.754 30.375 0.063 1 48.22 257 SER B O 1
ATOM 4074 N N . GLY B 1 258 ? -7.922 30.109 0.117 1 40.38 258 GLY B N 1
ATOM 4075 C CA . GLY B 1 258 ? -8.055 31.516 0.466 1 40.38 258 GLY B CA 1
ATOM 4076 C C . GLY B 1 258 ? -7.648 31.812 1.896 1 40.38 258 GLY B C 1
ATOM 4077 O O . GLY B 1 258 ? -7.617 32.969 2.309 1 40.38 258 GLY B O 1
ATOM 4078 N N . THR B 1 259 ? -7.742 30.844 2.814 1 38.34 259 THR B N 1
ATOM 4079 C CA . THR B 1 259 ? -7.57 31.359 4.164 1 38.34 259 THR B CA 1
ATOM 4080 C C . THR B 1 259 ? -6.105 31.703 4.434 1 38.34 259 THR B C 1
ATOM 4082 O O . THR B 1 259 ? -5.777 32.281 5.473 1 38.34 259 THR B O 1
ATOM 4085 N N . VAL B 1 260 ? -5.09 31.062 3.838 1 38.03 260 VAL B N 1
ATOM 4086 C CA . VAL B 1 260 ? -3.791 31.578 4.258 1 38.03 260 VAL B CA 1
ATOM 4087 C C . VAL B 1 260 ? -3.477 32.875 3.506 1 38.03 260 VAL B C 1
ATOM 4089 O O . VAL B 1 260 ? -2.326 33.125 3.139 1 38.03 260 VAL B O 1
ATOM 4092 N N . VAL B 1 261 ? -4.391 33.812 3.217 1 29.66 261 VAL B N 1
ATOM 4093 C CA . VAL B 1 261 ? -3.695 35.031 2.838 1 29.66 261 VAL B CA 1
ATOM 4094 C C . VAL B 1 261 ? -3.096 35.719 4.078 1 29.66 261 VAL B C 1
ATOM 4096 O O . VAL B 1 261 ? -3.76 35.812 5.109 1 29.66 261 VAL B O 1
#

Organism: NCBI:txid1434108